Protein AF-D8LJ49-F1 (afdb_monomer)

Radius of gyration: 33.44 Å; Cα contacts (8 Å, |Δi|>4): 789; chains: 1; bounding box: 89×93×119 Å

Organism: Ectocarpus siliculosus (NCBI:txid2880)

Sequence (633 aa):
MPAPTDANGKNTLLPPISAVPTSTLLQPGQDHEGFSPSPSYGAFVPVTDEFLPLGGGDENAWGQVGRVYASEMSEEEEEDVDPGRISATALIYLCALCSSLTSVLLGYDVGVMSAAILDIEEDMGLSPLQAEILVGSLNVIAAFGGLIAGKASDALGRKTAIAIACGIFITGAGGMTLSMTYAQLLTGRLLTGLGVGCGFVVAPVYITEITPPHIRGKLVALTDIMINIGILLGYITGFACQELIPPVWLKWRIMLGLGILPPAVIVISLTFLPESPRWLISRGRIREGYQVLGRVIDDPIEAKETLQAIVKSVQSHGNAANGGDNNEEPGWMEVLWPSDKVVGAALFVGLGLGFWQQASGSEAAVYYSPHVLEAAGMTSRGLLLAGTCMVGVFKLLGEVLAAVLIERVGRRPLFLLSSITSTLTLLLIAQSFFLEWSAIPTLVVLCAFMFCFSIGLGPLTFVVAAEVFPMQVRGKAVSLVVFVNRLLSGLIATSFLSISQALTPGGAFLMFALISLASVFFYYFCVPETQGKTLEQIADDLAAEFHLKKDPHSWDTSVSHGSDLMNLRVYPTNHRLVSSLSSGKLVAVVSSSDLQLMREERGAREAGIAAGVVGGTSGIITRSRSSSASFIY

InterPro domains:
  IPR003663 Sugar/inositol transporter [PR00171] (103-113)
  IPR003663 Sugar/inositol transporter [PR00171] (186-205)
  IPR003663 Sugar/inositol transporter [PR00171] (357-367)
  IPR003663 Sugar/inositol transporter [PR00171] (443-464)
  IPR003663 Sugar/inositol transporter [PR00171] (466-478)
  IPR003663 Sugar/inositol transporter [TIGR00879] (85-538)
  IPR005828 Major facilitator, sugar transporter-like [PF00083] (95-540)
  IPR005829 Sugar transporter, conserved site [PS00216] (149-165)
  IPR005829 Sugar transporter, conserved site [PS00216] (402-419)
  IPR005829 Sugar transporter, conserved site [PS00217] (191-216)
  IPR020846 Major facilitator superfamily domain [PS50850] (95-531)
  IPR036259 MFS transporter superfamily [G3DSA:1.20.1250.20] (86-540)
  IPR036259 MFS transporter superfamily [SSF103473] (78-540)
  IPR050814 Myo-inositol Transporter [PTHR48020] (76-542)

pLDDT: mean 73.88, std 26.56, range [21.72, 98.12]

Structure (mmCIF, N/CA/C/O backbone):
data_AF-D8LJ49-F1
#
_entry.id   AF-D8LJ49-F1
#
loop_
_atom_site.group_PDB
_atom_site.id
_atom_site.type_symbol
_atom_site.label_atom_id
_atom_site.label_alt_id
_atom_site.label_comp_id
_atom_site.label_asym_id
_atom_site.label_entity_id
_atom_site.label_seq_id
_atom_site.pdbx_PDB_ins_code
_atom_site.Cartn_x
_atom_site.Cartn_y
_atom_site.Cartn_z
_atom_site.occupancy
_atom_site.B_iso_or_equiv
_atom_site.auth_seq_id
_atom_site.auth_comp_id
_atom_site.auth_asym_id
_atom_site.auth_atom_id
_atom_site.pdbx_PDB_model_num
ATOM 1 N N . MET A 1 1 ? -9.846 -36.228 -43.751 1.00 28.88 1 MET A N 1
ATOM 2 C CA . MET A 1 1 ? -9.582 -37.633 -44.150 1.00 28.88 1 MET A CA 1
ATOM 3 C C . MET A 1 1 ? -8.718 -38.279 -43.069 1.00 28.88 1 MET A C 1
ATOM 5 O O . MET A 1 1 ? -7.999 -37.534 -42.420 1.00 28.88 1 MET A O 1
ATOM 9 N N . PRO A 1 2 ? -8.919 -39.569 -42.756 1.00 36.97 2 PRO A N 1
ATOM 10 C CA . PRO A 1 2 ? -9.436 -39.999 -41.453 1.00 36.97 2 PRO A CA 1
ATOM 11 C C . PRO A 1 2 ? -8.370 -40.255 -40.380 1.00 36.97 2 PRO A C 1
ATOM 13 O O . PRO A 1 2 ? -7.232 -40.603 -40.682 1.00 36.97 2 PRO A O 1
ATOM 16 N N . ALA A 1 3 ? -8.800 -40.119 -39.121 1.00 32.75 3 ALA A N 1
ATOM 17 C CA . ALA A 1 3 ? -8.087 -40.590 -37.940 1.00 32.75 3 ALA A CA 1
ATOM 18 C C . ALA A 1 3 ? -8.069 -42.137 -37.889 1.00 32.75 3 ALA A C 1
ATOM 20 O O . ALA A 1 3 ? -9.070 -42.761 -38.263 1.00 32.75 3 ALA A O 1
ATOM 21 N N . PRO A 1 4 ? -6.962 -42.759 -37.445 1.00 38.06 4 PRO A N 1
ATOM 22 C CA . PRO A 1 4 ? -6.824 -44.209 -37.354 1.00 38.06 4 PRO A CA 1
ATOM 23 C C . PRO A 1 4 ? -7.581 -44.782 -36.147 1.00 38.06 4 PRO A C 1
ATOM 25 O O . PRO A 1 4 ? -7.679 -44.158 -35.093 1.00 38.06 4 PRO A O 1
ATOM 28 N N . THR A 1 5 ? -8.121 -45.985 -36.332 1.00 38.50 5 THR A N 1
ATOM 29 C CA . THR A 1 5 ? -8.849 -46.786 -35.339 1.00 38.50 5 THR A CA 1
ATOM 30 C C . THR A 1 5 ? -7.927 -47.831 -34.714 1.00 38.50 5 THR A C 1
ATOM 32 O O . THR A 1 5 ? -7.085 -48.411 -35.397 1.00 38.50 5 THR A O 1
ATOM 35 N N . ASP A 1 6 ? -8.106 -48.051 -33.412 1.00 38.22 6 ASP A N 1
ATOM 36 C CA . ASP A 1 6 ? -7.336 -48.981 -32.583 1.00 38.22 6 ASP A CA 1
ATOM 37 C C . ASP A 1 6 ? -7.894 -50.421 -32.650 1.00 38.22 6 ASP A C 1
ATOM 39 O O . ASP A 1 6 ? -9.059 -50.661 -32.985 1.00 38.22 6 ASP A O 1
ATOM 43 N N . ALA A 1 7 ? -7.034 -51.385 -32.334 1.00 41.25 7 ALA A N 1
ATOM 44 C CA . ALA A 1 7 ? -7.048 -52.788 -32.744 1.00 41.25 7 ALA A CA 1
ATOM 45 C C . ALA A 1 7 ? -8.137 -53.699 -32.130 1.00 41.25 7 ALA A C 1
ATOM 47 O O . ALA A 1 7 ? -8.002 -54.918 -32.196 1.00 41.25 7 ALA A O 1
ATOM 48 N N . ASN A 1 8 ? -9.230 -53.163 -31.576 1.00 46.75 8 ASN A N 1
ATOM 49 C CA . ASN A 1 8 ? -10.261 -53.970 -30.895 1.00 46.75 8 ASN A CA 1
ATOM 50 C C . ASN A 1 8 ? -11.689 -53.882 -31.472 1.00 46.75 8 ASN A C 1
ATOM 52 O O . ASN A 1 8 ? -12.631 -54.386 -30.864 1.00 46.75 8 ASN A O 1
ATOM 56 N N . GLY A 1 9 ? -11.860 -53.328 -32.676 1.00 40.88 9 GLY A N 1
ATOM 57 C CA . GLY A 1 9 ? -12.911 -53.763 -33.609 1.00 40.88 9 GLY A CA 1
ATOM 58 C C . GLY A 1 9 ? -14.361 -53.860 -33.100 1.00 40.88 9 GLY A C 1
ATOM 59 O O . GLY A 1 9 ? -15.006 -54.882 -33.336 1.00 40.88 9 GLY A O 1
ATOM 60 N N . LYS A 1 10 ? -14.925 -52.807 -32.487 1.00 36.50 10 LYS A N 1
ATOM 61 C CA . LYS A 1 10 ? -16.392 -52.651 -32.359 1.00 36.50 10 LYS A CA 1
ATOM 62 C C . LYS A 1 10 ? -16.842 -51.211 -32.634 1.00 36.50 10 LYS A C 1
ATOM 64 O O . LYS A 1 10 ? -16.319 -50.269 -32.052 1.00 36.50 10 LYS A O 1
ATOM 69 N N . ASN A 1 11 ? -17.813 -51.079 -33.540 1.00 28.09 11 ASN A N 1
ATOM 70 C CA . ASN A 1 11 ? -18.392 -49.835 -34.061 1.00 28.09 11 ASN A CA 1
ATOM 71 C C . ASN A 1 11 ? -19.811 -49.579 -33.518 1.00 28.09 11 ASN A C 1
ATOM 73 O O . ASN A 1 11 ? -20.466 -50.508 -33.053 1.00 28.09 11 ASN A O 1
ATOM 77 N N . THR A 1 12 ? -20.289 -48.351 -33.788 1.00 29.20 12 THR A N 1
ATOM 78 C CA . THR A 1 12 ? -21.677 -47.813 -33.813 1.00 29.20 12 THR A CA 1
ATOM 79 C C . THR A 1 12 ? -22.199 -47.233 -32.491 1.00 29.20 12 THR A C 1
ATOM 81 O O . THR A 1 12 ? -22.124 -47.911 -31.479 1.00 29.20 12 THR A O 1
ATOM 84 N N . LEU A 1 13 ? -22.710 -45.999 -32.333 1.00 26.70 13 LEU A N 1
ATOM 85 C CA . LEU A 1 13 ? -23.204 -44.836 -33.121 1.00 26.70 13 LEU A CA 1
ATOM 86 C C . LEU A 1 13 ? -24.578 -44.440 -32.517 1.00 26.70 13 LEU A C 1
ATOM 88 O O . LEU A 1 13 ? -25.505 -45.243 -32.512 1.00 26.70 13 LEU A O 1
ATOM 92 N N . LEU A 1 14 ? -24.665 -43.198 -32.015 1.00 33.38 14 LEU A N 1
ATOM 93 C CA . LEU A 1 14 ? -25.868 -42.385 -31.688 1.00 33.38 14 LEU A CA 1
ATOM 94 C C . LEU A 1 14 ? -26.884 -42.358 -32.862 1.00 33.38 14 LEU A C 1
ATOM 96 O O . LEU A 1 14 ? -26.412 -42.621 -33.974 1.00 33.38 14 LEU A O 1
ATOM 100 N N . PRO A 1 15 ? -28.197 -41.977 -32.741 1.00 32.97 15 PRO A N 1
ATOM 101 C CA . PRO A 1 15 ? -28.759 -40.714 -32.156 1.00 32.97 15 PRO A CA 1
ATOM 102 C C . PRO A 1 15 ? -30.276 -40.854 -31.723 1.00 32.97 15 PRO A C 1
ATOM 104 O O . PRO A 1 15 ? -30.612 -41.975 -31.342 1.00 32.97 15 PRO A O 1
ATOM 107 N N . PRO A 1 16 ? -31.256 -39.890 -31.822 1.00 31.98 16 PRO A N 1
ATOM 108 C CA . PRO A 1 16 ? -31.301 -38.408 -31.957 1.00 31.98 16 PRO A CA 1
ATOM 109 C C . PRO A 1 16 ? -32.325 -37.654 -31.026 1.00 31.98 16 PRO A C 1
ATOM 111 O O . PRO A 1 16 ? -33.017 -38.237 -30.199 1.00 31.98 16 PRO A O 1
ATOM 114 N N . ILE A 1 17 ? -32.427 -36.326 -31.223 1.00 28.52 17 ILE A N 1
ATOM 115 C CA . ILE A 1 17 ? -33.339 -35.306 -30.636 1.00 28.52 17 ILE A CA 1
ATOM 116 C C . ILE A 1 17 ? -34.705 -35.233 -31.375 1.00 28.52 17 ILE A C 1
ATOM 118 O O . ILE A 1 17 ? -34.698 -35.323 -32.601 1.00 28.52 17 ILE A O 1
ATOM 122 N N . SER A 1 18 ? -35.842 -34.964 -30.690 1.00 23.42 18 SER A N 1
ATOM 123 C CA . SER A 1 18 ? -36.858 -33.913 -31.032 1.00 23.42 18 SER A CA 1
ATOM 124 C C . SER A 1 18 ? -38.239 -34.025 -30.326 1.00 23.42 18 SER A C 1
ATOM 126 O O . SER A 1 18 ? -38.744 -35.116 -30.097 1.00 23.42 18 SER A O 1
ATOM 128 N N . ALA A 1 19 ? -38.850 -32.841 -30.120 1.00 24.53 19 ALA A N 1
ATOM 129 C CA . ALA A 1 19 ? -40.289 -32.489 -30.124 1.00 24.53 19 ALA A CA 1
ATOM 130 C C . ALA A 1 19 ? -41.136 -32.432 -28.817 1.00 24.53 19 ALA A C 1
ATOM 132 O O . ALA A 1 19 ? -41.277 -33.386 -28.063 1.00 24.53 19 ALA A O 1
ATOM 133 N N . VAL A 1 20 ? -41.761 -31.255 -28.648 1.00 26.98 20 VAL A N 1
ATOM 134 C CA . VAL A 1 20 ? -42.819 -30.803 -27.707 1.00 26.98 20 VAL A CA 1
ATOM 135 C C . VAL A 1 20 ? -44.210 -31.137 -28.301 1.00 26.98 20 VAL A C 1
ATOM 137 O O . VAL A 1 20 ? -44.313 -31.115 -29.531 1.00 26.98 20 VAL A O 1
ATOM 140 N N . PRO A 1 21 ? -45.273 -31.448 -27.512 1.00 26.66 21 PRO A N 1
ATOM 141 C CA . PRO A 1 21 ? -46.372 -30.478 -27.297 1.00 26.66 21 PRO A CA 1
ATOM 142 C C . PRO A 1 21 ? -47.132 -30.546 -25.939 1.00 26.66 21 PRO A C 1
ATOM 144 O O . PRO A 1 21 ? -47.463 -31.604 -25.421 1.00 26.66 21 PRO A O 1
ATOM 147 N N . THR A 1 22 ? -47.416 -29.352 -25.408 1.00 22.20 22 THR A N 1
ATOM 148 C CA . THR A 1 22 ? -48.716 -28.765 -24.994 1.00 22.20 22 THR A CA 1
ATOM 149 C C . THR A 1 22 ? -49.821 -29.572 -24.262 1.00 22.20 22 THR A C 1
ATOM 151 O O . THR A 1 22 ? -50.429 -30.477 -24.819 1.00 22.20 22 THR A O 1
ATOM 154 N N . SER A 1 23 ? -50.227 -29.003 -23.107 1.00 23.05 23 SER A N 1
ATOM 155 C CA . SER A 1 23 ? -51.572 -28.923 -22.469 1.00 23.05 23 SER A CA 1
ATOM 156 C C . SER A 1 23 ? -52.279 -30.179 -21.932 1.00 23.05 23 SER A C 1
ATOM 158 O O . SER A 1 23 ? -52.464 -31.134 -22.672 1.00 23.05 23 SER A O 1
ATOM 160 N N . THR A 1 24 ? -52.774 -30.103 -20.678 1.00 25.61 24 THR A N 1
ATOM 161 C CA . THR A 1 24 ? -54.173 -30.331 -20.181 1.00 25.61 24 THR A CA 1
ATOM 162 C C . THR A 1 24 ? -54.124 -30.448 -18.636 1.00 25.61 24 THR A C 1
ATOM 164 O O . THR A 1 24 ? -53.498 -31.357 -18.112 1.00 25.61 24 THR A O 1
ATOM 167 N N . LEU A 1 25 ? -54.446 -29.394 -17.874 1.00 23.28 25 LEU A N 1
ATOM 168 C CA . LEU A 1 25 ? -55.696 -29.174 -17.111 1.00 23.28 25 LEU A CA 1
ATOM 169 C C . LEU A 1 25 ? -56.168 -30.311 -16.162 1.00 23.28 25 LEU A C 1
ATOM 171 O O . LEU A 1 25 ? -56.704 -31.313 -16.610 1.00 23.28 25 LEU A O 1
ATOM 175 N N . LEU A 1 26 ? -56.113 -29.981 -14.858 1.00 23.20 26 LEU A N 1
ATOM 176 C CA . LEU A 1 26 ? -57.104 -30.199 -13.779 1.00 23.20 26 LEU A CA 1
ATOM 177 C C . LEU A 1 26 ? -57.310 -31.587 -13.109 1.00 23.20 26 LEU A C 1
ATOM 179 O O . LEU A 1 26 ? -57.903 -32.490 -13.684 1.00 23.20 26 LEU A O 1
ATOM 183 N N . GLN A 1 27 ? -57.077 -31.560 -11.777 1.00 23.14 27 GLN A N 1
ATOM 184 C CA . GLN A 1 27 ? -57.949 -32.053 -10.675 1.00 23.14 27 GLN A CA 1
ATOM 185 C C . GLN A 1 27 ? -57.818 -33.527 -10.172 1.00 23.14 27 GLN A C 1
ATOM 187 O O . GLN A 1 27 ? -57.125 -34.314 -10.803 1.00 23.14 27 GLN A O 1
ATOM 192 N N . PRO A 1 28 ? -58.327 -33.885 -8.959 1.00 29.36 28 PRO A N 1
ATOM 193 C CA . PRO A 1 28 ? -57.564 -33.847 -7.698 1.00 29.36 28 PRO A CA 1
ATOM 194 C C . PRO A 1 28 ? -57.635 -35.163 -6.872 1.00 29.36 28 PRO A C 1
ATOM 196 O O . PRO A 1 28 ? -58.539 -35.969 -7.040 1.00 29.36 28 PRO A O 1
ATOM 199 N N . GLY A 1 29 ? -56.744 -35.312 -5.886 1.00 24.67 29 GLY A N 1
ATOM 200 C CA . GLY A 1 29 ? -56.953 -36.158 -4.699 1.00 24.67 29 GLY A CA 1
ATOM 201 C C . GLY A 1 29 ? -56.742 -37.670 -4.857 1.00 24.67 29 GLY A C 1
ATOM 202 O O . GLY A 1 29 ? -57.479 -38.345 -5.562 1.00 24.67 29 GLY A O 1
ATOM 203 N N . GLN A 1 30 ? -55.790 -38.220 -4.104 1.00 25.39 30 GLN A N 1
ATOM 204 C CA . GLN A 1 30 ? -56.082 -39.107 -2.972 1.00 25.39 30 GLN A CA 1
ATOM 205 C C . GLN A 1 30 ? -54.784 -39.522 -2.273 1.00 25.39 30 GLN A C 1
ATOM 207 O O . GLN A 1 30 ? -53.766 -39.795 -2.908 1.00 25.39 30 GLN A O 1
ATOM 212 N N . ASP A 1 31 ? -54.862 -39.510 -0.949 1.00 26.61 31 ASP A N 1
ATOM 213 C CA . ASP A 1 31 ? -53.821 -39.843 0.010 1.00 26.61 31 ASP A CA 1
ATOM 214 C C . ASP A 1 31 ? -53.337 -41.290 -0.138 1.00 26.61 31 ASP A C 1
ATOM 216 O O . ASP A 1 31 ? -54.152 -42.199 -0.267 1.00 26.61 31 ASP A O 1
ATOM 220 N N . HIS A 1 32 ? -52.028 -41.514 -0.012 1.00 27.09 32 HIS A N 1
ATOM 221 C CA . HIS A 1 32 ? -51.504 -42.724 0.617 1.00 27.09 32 HIS A CA 1
ATOM 222 C C . HIS A 1 32 ? -50.166 -42.445 1.306 1.00 27.09 32 HIS A C 1
ATOM 224 O O . HIS A 1 32 ? -49.292 -41.744 0.799 1.00 27.09 32 HIS A O 1
ATOM 230 N N . GLU A 1 33 ? -50.088 -42.991 2.512 1.00 26.05 33 GLU A N 1
ATOM 231 C CA . GLU A 1 33 ? -49.069 -42.847 3.537 1.00 26.05 33 GLU A CA 1
ATOM 232 C C . GLU A 1 33 ? -47.670 -43.327 3.122 1.00 26.05 33 GLU A C 1
ATOM 234 O O . GLU A 1 33 ? -47.509 -44.310 2.402 1.00 26.05 33 GLU A O 1
ATOM 239 N N . GLY A 1 34 ? -46.664 -42.699 3.741 1.00 26.31 34 GLY A N 1
ATOM 240 C CA . GLY A 1 34 ? -45.504 -43.417 4.265 1.00 26.31 34 GLY A CA 1
ATOM 241 C C . GLY A 1 34 ? -44.294 -43.541 3.349 1.00 26.31 34 GLY A C 1
ATOM 242 O O . GLY A 1 34 ? -44.038 -44.616 2.830 1.00 26.31 34 GLY A O 1
ATOM 243 N N . PHE A 1 35 ? -43.466 -42.495 3.280 1.00 22.56 35 PHE A N 1
ATOM 244 C CA . PHE A 1 35 ? -42.012 -42.645 3.140 1.00 22.56 35 PHE A CA 1
ATOM 245 C C . PHE A 1 35 ? -41.310 -41.421 3.742 1.00 22.56 35 PHE A C 1
ATOM 247 O O . PHE A 1 35 ? -41.508 -40.291 3.304 1.00 22.56 35 PHE A O 1
ATOM 254 N N . SER A 1 36 ? -40.502 -41.652 4.773 1.00 25.30 36 SER A N 1
ATOM 255 C CA . SER A 1 36 ? -39.577 -40.675 5.343 1.00 25.30 36 SER A CA 1
ATOM 256 C C . SER A 1 36 ? -38.400 -40.421 4.389 1.00 25.30 36 SER A C 1
ATOM 258 O O . SER A 1 36 ? -37.832 -41.385 3.868 1.00 25.30 36 SER A O 1
ATOM 260 N N . PRO A 1 37 ? -37.957 -39.162 4.208 1.00 26.20 37 PRO A N 1
ATOM 261 C CA . PRO A 1 37 ? -36.623 -38.884 3.707 1.00 26.20 37 PRO A CA 1
ATOM 262 C C . PRO A 1 37 ? -35.724 -38.260 4.786 1.00 26.20 37 PRO A C 1
ATOM 264 O O . PRO A 1 37 ? -36.125 -37.416 5.582 1.00 26.20 37 PRO A O 1
ATOM 267 N N . SER A 1 38 ? -34.476 -38.720 4.761 1.00 23.62 38 SER A N 1
ATOM 268 C CA . SER A 1 38 ? -33.265 -38.169 5.379 1.00 23.62 38 SER A CA 1
ATOM 269 C C . SER A 1 38 ? -33.122 -36.640 5.253 1.00 23.62 38 SER A C 1
ATOM 271 O O . SER A 1 38 ? -33.603 -36.075 4.268 1.00 23.62 38 SER A O 1
ATOM 273 N N . PRO A 1 39 ? -32.394 -35.968 6.169 1.00 25.84 39 PRO A N 1
ATOM 274 C CA . PRO A 1 39 ? -32.363 -34.513 6.237 1.00 25.84 39 PRO A CA 1
ATOM 275 C C . PRO A 1 39 ? -31.541 -33.918 5.088 1.00 25.84 39 PRO A C 1
ATOM 277 O O . PRO A 1 39 ? -30.323 -34.077 5.009 1.00 25.84 39 PRO A O 1
ATOM 280 N N . SER A 1 40 ? -32.220 -33.205 4.194 1.00 23.56 40 SER A N 1
ATOM 281 C CA . SER A 1 40 ? -31.614 -32.256 3.266 1.00 23.56 40 SER A CA 1
ATOM 282 C C . SER A 1 40 ? -31.506 -30.885 3.934 1.00 23.56 40 SER A C 1
ATOM 284 O O . SER A 1 40 ? -32.491 -30.364 4.455 1.00 23.56 40 SER A O 1
ATOM 286 N N . TYR A 1 41 ? -30.305 -30.316 3.881 1.00 26.89 41 TYR A N 1
ATOM 287 C CA . TYR A 1 41 ? -29.942 -28.971 4.317 1.00 26.89 41 TYR A CA 1
ATOM 288 C C . TYR A 1 41 ? -30.984 -27.890 3.963 1.00 26.89 41 TYR A C 1
ATOM 290 O O . TYR A 1 41 ? -31.279 -27.659 2.794 1.00 26.89 41 TYR A O 1
ATOM 298 N N . GLY A 1 42 ? -31.449 -27.187 5.002 1.00 26.97 42 GLY A N 1
ATOM 299 C CA . GLY A 1 42 ? -31.748 -25.750 5.003 1.00 26.97 42 GLY A CA 1
ATOM 300 C C . GLY A 1 42 ? -32.807 -25.237 4.028 1.00 26.97 42 GLY A C 1
ATOM 301 O O . GLY A 1 42 ? -32.480 -24.512 3.091 1.00 26.97 42 GLY A O 1
ATOM 302 N N . ALA A 1 43 ? -34.083 -25.516 4.299 1.00 23.77 43 ALA A N 1
ATOM 303 C CA . ALA A 1 43 ? -35.183 -24.739 3.735 1.00 23.77 43 ALA A CA 1
ATOM 304 C C . ALA A 1 43 ? -35.312 -23.391 4.471 1.00 23.77 43 ALA A C 1
ATOM 306 O O . ALA A 1 43 ? -35.431 -23.348 5.695 1.00 23.77 43 ALA A O 1
ATOM 307 N N . PHE A 1 44 ? -35.298 -22.296 3.708 1.00 26.66 44 PHE A N 1
ATOM 308 C CA . PHE A 1 44 ? -35.711 -20.964 4.149 1.00 26.66 44 PHE A CA 1
ATOM 309 C C . PHE A 1 44 ? -37.138 -21.021 4.712 1.00 26.66 44 PHE A C 1
ATOM 311 O O . PHE A 1 44 ? -38.075 -21.344 3.982 1.00 26.66 44 PHE A O 1
ATOM 318 N N . VAL A 1 45 ? -37.312 -20.654 5.981 1.00 24.08 45 VAL A N 1
ATOM 319 C CA . VAL A 1 45 ? -38.625 -20.320 6.544 1.00 24.08 45 VAL A CA 1
ATOM 320 C C . VAL A 1 45 ? -38.780 -18.798 6.460 1.00 24.08 45 VAL A C 1
ATOM 322 O O . VAL A 1 45 ? -37.980 -18.089 7.071 1.00 24.08 45 VAL A O 1
ATOM 325 N N . PRO A 1 46 ? -39.762 -18.254 5.720 1.00 24.67 46 PRO A N 1
ATOM 326 C CA . PRO A 1 46 ? -40.093 -16.845 5.820 1.00 24.67 46 PRO A CA 1
ATOM 327 C C . PRO A 1 46 ? -41.005 -16.673 7.037 1.00 24.67 46 PRO A C 1
ATOM 329 O O . PRO A 1 46 ? -42.170 -17.064 7.001 1.00 24.67 46 PRO A O 1
ATOM 332 N N . VAL A 1 47 ? -40.480 -16.115 8.127 1.00 27.48 47 VAL A N 1
ATOM 333 C CA . VAL A 1 47 ? -41.316 -15.622 9.228 1.00 27.48 47 VAL A CA 1
ATOM 334 C C . VAL A 1 47 ? -41.517 -14.131 8.998 1.00 27.48 47 VAL A C 1
ATOM 336 O O . VAL A 1 47 ? -40.564 -13.384 8.803 1.00 27.48 47 VAL A O 1
ATOM 339 N N . THR A 1 48 ? -42.779 -13.730 8.922 1.00 23.33 48 THR A N 1
ATOM 340 C CA . THR A 1 48 ? -43.233 -12.361 8.689 1.00 23.33 48 THR A CA 1
ATOM 341 C C . THR A 1 48 ? -42.787 -11.439 9.822 1.00 23.33 48 THR A C 1
ATOM 343 O O . THR A 1 48 ? -43.204 -11.636 10.961 1.00 23.33 48 THR A O 1
ATOM 346 N N . ASP A 1 49 ? -41.989 -10.421 9.494 1.00 26.00 49 ASP A N 1
ATOM 347 C CA . ASP A 1 49 ? -41.702 -9.286 10.374 1.00 26.00 49 ASP A CA 1
ATOM 348 C C . ASP A 1 49 ? -42.991 -8.483 10.600 1.00 26.00 49 ASP A C 1
ATOM 350 O O . ASP A 1 49 ? -43.441 -7.721 9.737 1.00 26.00 49 ASP A O 1
ATOM 354 N N . GLU A 1 50 ? -43.607 -8.653 11.767 1.00 24.59 50 GLU A N 1
ATOM 355 C CA . GLU A 1 50 ? -44.638 -7.739 12.241 1.00 24.59 50 GLU A CA 1
ATOM 356 C C . GLU A 1 50 ? -43.952 -6.427 12.661 1.00 24.59 50 GLU A C 1
ATOM 358 O O . GLU A 1 50 ? -43.285 -6.334 13.691 1.00 24.59 50 GLU A O 1
ATOM 363 N N . PHE A 1 51 ? -44.072 -5.406 11.808 1.00 29.53 51 PHE A N 1
ATOM 364 C CA . PHE A 1 51 ? -43.629 -4.040 12.084 1.00 29.53 51 PHE A CA 1
ATOM 365 C C . PHE A 1 51 ? -44.344 -3.497 13.332 1.00 29.53 51 PHE A C 1
ATOM 367 O O . PHE A 1 51 ? -45.481 -3.028 13.256 1.00 29.53 51 PHE A O 1
ATOM 374 N N . LEU A 1 52 ? -43.666 -3.498 14.481 1.00 28.38 52 LEU A N 1
ATOM 375 C CA . LEU A 1 52 ? -44.070 -2.678 15.621 1.00 28.38 52 LEU A CA 1
ATOM 376 C C . LEU A 1 52 ? -43.832 -1.193 15.281 1.00 28.38 52 LEU A C 1
ATOM 378 O O . LEU A 1 52 ? -42.749 -0.837 14.804 1.00 28.38 52 LEU A O 1
ATOM 382 N N . PRO A 1 53 ? -44.816 -0.302 15.503 1.00 28.75 53 PRO A N 1
ATOM 383 C CA . PRO A 1 53 ? -44.682 1.104 15.156 1.00 28.75 53 PRO A CA 1
ATOM 384 C C . PRO A 1 53 ? -43.702 1.778 16.121 1.00 28.75 53 PRO A C 1
ATOM 386 O O . PRO A 1 53 ? -44.007 2.006 17.290 1.00 28.75 53 PRO A O 1
ATOM 389 N N . LEU A 1 54 ? -42.514 2.116 15.618 1.00 35.88 54 LEU A N 1
ATOM 390 C CA . LEU A 1 54 ? -41.529 2.941 16.314 1.00 35.88 54 LEU A CA 1
ATOM 391 C C . LEU A 1 54 ? -42.011 4.398 16.334 1.00 35.88 54 LEU A C 1
ATOM 393 O O . LEU A 1 54 ? -41.673 5.201 15.466 1.00 35.88 54 LEU A O 1
ATOM 397 N N . GLY A 1 55 ? -42.831 4.728 17.328 1.00 28.28 55 GLY A N 1
ATOM 398 C CA . GLY A 1 55 ? -43.173 6.097 17.690 1.00 28.28 55 GLY A CA 1
ATOM 399 C C . GLY A 1 55 ? -42.844 6.342 19.158 1.00 28.28 55 GLY A C 1
ATOM 400 O O . GLY A 1 55 ? -43.439 5.714 20.025 1.00 28.28 55 GLY A O 1
ATOM 401 N N . GLY A 1 56 ? -41.931 7.277 19.425 1.00 30.84 56 GLY A N 1
ATOM 402 C CA . GLY A 1 56 ? -41.647 7.783 20.773 1.00 30.84 56 GLY A CA 1
ATOM 403 C C . GLY A 1 56 ? -40.221 7.510 21.246 1.00 30.84 56 GLY A C 1
ATOM 404 O O . GLY A 1 56 ? -39.786 6.365 21.323 1.00 30.84 56 GLY A O 1
ATOM 405 N N . GLY A 1 57 ? -39.496 8.586 21.556 1.00 36.47 57 GLY A N 1
ATOM 406 C CA . GLY A 1 57 ? -38.114 8.583 22.037 1.00 36.47 57 GLY A CA 1
ATOM 407 C C . GLY A 1 57 ? -37.955 8.118 23.484 1.00 36.47 57 GLY A C 1
ATOM 408 O O . GLY A 1 57 ? -37.458 8.877 24.308 1.00 36.47 57 GLY A O 1
ATOM 409 N N . ASP A 1 58 ? -38.349 6.883 23.789 1.00 36.50 58 ASP A N 1
ATOM 410 C CA . ASP A 1 58 ? -38.039 6.257 25.075 1.00 36.50 58 ASP A CA 1
ATOM 411 C C . ASP A 1 58 ? -36.717 5.480 24.985 1.00 36.50 58 ASP A C 1
ATOM 413 O O . ASP A 1 58 ? -36.631 4.416 24.366 1.00 36.50 58 ASP A O 1
ATOM 417 N N . GLU A 1 59 ? -35.685 5.987 25.669 1.00 40.16 59 GLU A N 1
ATOM 418 C CA . GLU A 1 59 ? -34.360 5.356 25.836 1.00 40.16 59 GLU A CA 1
ATOM 419 C C . GLU A 1 59 ? -34.435 3.907 26.360 1.00 40.16 59 GLU A C 1
ATOM 421 O O . GLU A 1 59 ? -33.520 3.106 26.161 1.00 40.16 59 GLU A O 1
ATOM 426 N N . ASN A 1 60 ? -35.553 3.529 26.984 1.00 46.31 60 ASN A N 1
ATOM 427 C CA . ASN A 1 60 ? -35.780 2.192 27.517 1.00 46.31 60 ASN A CA 1
ATOM 428 C C . ASN A 1 60 ? -36.279 1.171 26.487 1.00 46.31 60 ASN A C 1
ATOM 430 O O . ASN A 1 60 ? -36.092 -0.020 26.725 1.00 46.31 60 ASN A O 1
ATOM 434 N N . ALA A 1 61 ? -36.857 1.577 25.350 1.00 44.78 61 ALA A N 1
ATOM 435 C CA . ALA A 1 61 ? -37.505 0.644 24.422 1.00 44.78 61 ALA A CA 1
ATOM 436 C C . ALA A 1 61 ? -36.493 -0.288 23.738 1.00 44.78 61 ALA A C 1
ATOM 438 O O . ALA A 1 61 ? -36.631 -1.504 23.783 1.00 44.78 61 ALA A O 1
ATOM 439 N N . TRP A 1 62 ? -35.402 0.253 23.193 1.00 41.94 62 TRP A N 1
ATOM 440 C CA . TRP A 1 62 ? -34.358 -0.550 22.545 1.00 41.94 62 TRP A CA 1
ATOM 441 C C . TRP A 1 62 ? -33.501 -1.344 23.543 1.00 41.94 62 TRP A C 1
ATOM 443 O O . TRP A 1 62 ? -33.047 -2.445 23.235 1.00 41.94 62 TRP A O 1
ATOM 453 N N . GLY A 1 63 ? -33.283 -0.802 24.747 1.00 49.06 63 GLY A N 1
ATOM 454 C CA . GLY A 1 63 ? -32.594 -1.499 25.839 1.00 49.06 63 GLY A CA 1
ATOM 455 C C . GLY A 1 63 ? -33.443 -2.598 26.489 1.00 49.06 63 GLY A C 1
ATOM 456 O O . GLY A 1 63 ? -32.889 -3.544 27.052 1.00 49.06 63 GLY A O 1
ATOM 457 N N . GLN A 1 64 ? -34.773 -2.491 26.414 1.00 48.03 64 GLN A N 1
ATOM 458 C CA . GLN A 1 64 ? -35.704 -3.571 26.729 1.00 48.03 64 GLN A CA 1
ATOM 459 C C . GLN A 1 64 ? -35.746 -4.586 25.593 1.00 48.03 64 GLN A C 1
ATOM 461 O O . GLN A 1 64 ? -35.537 -5.748 25.881 1.00 48.03 64 GLN A O 1
ATOM 466 N N . VAL A 1 65 ? -35.871 -4.181 24.324 1.00 53.75 65 VAL A N 1
ATOM 467 C CA . VAL A 1 65 ? -35.811 -5.089 23.159 1.00 53.75 65 VAL A CA 1
ATOM 468 C C . VAL A 1 65 ? -34.523 -5.917 23.179 1.00 53.75 65 VAL A C 1
ATOM 470 O O . VAL A 1 65 ? -34.586 -7.137 23.161 1.00 53.75 65 VAL A O 1
ATOM 473 N N . GLY A 1 66 ? -33.347 -5.302 23.336 1.00 52.31 66 GLY A N 1
ATOM 474 C CA . GLY A 1 66 ? -32.085 -6.048 23.421 1.00 52.31 66 GLY A CA 1
ATOM 475 C C . GLY A 1 66 ? -32.002 -7.001 24.623 1.00 52.31 66 GLY A C 1
ATOM 476 O O . GLY A 1 66 ? -31.385 -8.057 24.516 1.00 52.31 66 GLY A O 1
ATOM 477 N N . ARG A 1 67 ? -32.632 -6.665 25.759 1.00 53.50 67 ARG A N 1
ATOM 478 C CA . ARG A 1 67 ? -32.689 -7.542 26.942 1.00 53.50 67 ARG A CA 1
ATOM 479 C C . ARG A 1 67 ? -33.710 -8.668 26.800 1.00 53.50 67 ARG A C 1
ATOM 481 O O . ARG A 1 67 ? -33.383 -9.774 27.201 1.00 53.50 67 ARG A O 1
ATOM 488 N N . VAL A 1 68 ? -34.876 -8.373 26.228 1.00 54.72 68 VAL A N 1
ATOM 489 C CA . VAL A 1 68 ? -35.996 -9.290 25.981 1.00 54.72 68 VAL A CA 1
ATOM 490 C C . VAL A 1 68 ? -35.599 -10.311 24.921 1.00 54.72 68 VAL A C 1
ATOM 492 O O . VAL A 1 68 ? -35.651 -11.499 25.194 1.00 54.72 68 VAL A O 1
ATOM 495 N N . TYR A 1 69 ? -35.037 -9.881 23.788 1.00 52.72 69 TYR A N 1
ATOM 496 C CA . TYR A 1 69 ? -34.529 -10.808 22.769 1.00 52.72 69 TYR A CA 1
ATOM 497 C C . TYR A 1 69 ? -33.369 -11.669 23.294 1.00 52.72 69 TYR A C 1
ATOM 499 O O . TYR A 1 69 ? -33.304 -12.859 23.002 1.00 52.72 69 TYR A O 1
ATOM 507 N N . ALA A 1 70 ? -32.463 -11.102 24.101 1.00 50.44 70 ALA A N 1
ATOM 508 C CA . ALA A 1 70 ? -31.365 -11.864 24.699 1.00 50.44 70 ALA A CA 1
ATOM 509 C C . ALA A 1 70 ? -31.789 -12.745 25.890 1.00 50.44 70 ALA A C 1
ATOM 511 O O . ALA A 1 70 ? -30.966 -13.526 26.368 1.00 50.44 70 ALA A O 1
ATOM 512 N N . SER A 1 71 ? -32.999 -12.576 26.438 1.00 51.53 71 SER A N 1
ATOM 513 C CA . SER A 1 71 ? -33.587 -13.489 27.427 1.00 51.53 71 SER A CA 1
ATOM 514 C C . SER A 1 71 ? -34.449 -14.562 26.762 1.00 51.53 71 SER A C 1
ATOM 516 O O . SER A 1 71 ? -34.337 -15.722 27.132 1.00 51.53 71 SER A O 1
ATOM 518 N N . GLU A 1 72 ? -35.226 -14.202 25.739 1.00 50.53 72 GLU A N 1
ATOM 519 C CA . GLU A 1 72 ? -36.043 -15.135 24.952 1.00 50.53 72 GLU A CA 1
ATOM 520 C C . GLU A 1 72 ? -35.161 -16.129 24.178 1.00 50.53 72 GLU A C 1
ATOM 522 O O . GLU A 1 72 ? -35.426 -17.323 24.199 1.00 50.53 72 GLU A O 1
ATOM 527 N N . MET A 1 73 ? -34.036 -15.689 23.595 1.00 48.59 73 MET A N 1
ATOM 528 C CA . MET A 1 73 ? -33.101 -16.610 22.924 1.00 48.59 73 MET A CA 1
ATOM 529 C C . MET A 1 73 ? -32.325 -17.515 23.891 1.00 48.59 73 MET A C 1
ATOM 531 O O . MET A 1 73 ? -31.957 -18.620 23.506 1.00 48.59 73 MET A O 1
ATOM 535 N N . SER A 1 74 ? -32.086 -17.087 25.139 1.00 46.53 74 SER A N 1
ATOM 536 C CA . SER A 1 74 ? -31.449 -17.962 26.138 1.00 46.53 74 SER A CA 1
ATOM 537 C C . SER A 1 74 ? -32.372 -19.071 26.641 1.00 46.53 74 SER A C 1
ATOM 539 O O . SER A 1 74 ? -31.876 -20.044 27.193 1.00 46.53 74 SER A O 1
ATOM 541 N N . GLU A 1 75 ? -33.688 -18.933 26.454 1.00 47.69 75 GLU A N 1
ATOM 542 C CA . GLU A 1 75 ? -34.664 -19.977 26.786 1.00 47.69 75 GLU A CA 1
ATOM 543 C C . GLU A 1 75 ? -34.912 -20.948 25.610 1.00 47.69 75 GLU A C 1
ATOM 545 O O . GLU A 1 75 ? -35.361 -22.065 25.845 1.00 47.69 75 GLU A O 1
ATOM 550 N N . GLU A 1 76 ? -34.580 -20.571 24.363 1.00 45.88 76 GLU A N 1
ATOM 551 C CA . GLU A 1 76 ? -34.797 -21.401 23.159 1.00 45.88 76 GLU A CA 1
ATOM 552 C C . GLU A 1 76 ? -33.566 -22.211 22.678 1.00 45.88 76 GLU A C 1
ATOM 554 O O . GLU A 1 76 ? -33.750 -23.180 21.947 1.00 45.88 76 GLU A O 1
ATOM 559 N N . GLU A 1 77 ? -32.324 -21.871 23.062 1.00 46.47 77 GLU A N 1
ATOM 560 C CA . GLU A 1 77 ? -31.088 -22.498 22.520 1.00 46.47 77 GLU A CA 1
ATOM 561 C C . GLU A 1 77 ? -30.300 -23.385 23.518 1.00 46.47 77 GLU A C 1
ATOM 563 O O . GLU A 1 77 ? -29.106 -23.620 23.337 1.00 46.47 77 GLU A O 1
ATOM 568 N N . GLU A 1 78 ? -30.937 -23.933 24.561 1.00 40.88 78 GLU A N 1
ATOM 569 C CA . GLU A 1 78 ? -30.281 -24.908 25.463 1.00 40.88 78 GLU A CA 1
ATOM 570 C C . GLU A 1 78 ? -30.103 -26.320 24.845 1.00 40.88 78 GLU A C 1
ATOM 572 O O . GLU A 1 78 ? -29.558 -27.215 25.494 1.00 40.88 78 GLU A O 1
ATOM 577 N N . GLU A 1 79 ? -30.489 -26.531 23.579 1.00 41.12 79 GLU A N 1
ATOM 578 C CA . GLU A 1 79 ? -30.352 -27.811 22.869 1.00 41.12 79 GLU A CA 1
ATOM 579 C C . GLU A 1 79 ? -29.353 -27.772 21.691 1.00 41.12 79 GLU A C 1
ATOM 581 O O . GLU A 1 79 ? -29.449 -26.967 20.768 1.00 41.12 79 GLU A O 1
ATOM 586 N N . ASP A 1 80 ? -28.424 -28.734 21.745 1.00 39.88 80 ASP A N 1
ATOM 587 C CA . ASP A 1 80 ? -27.488 -29.221 20.722 1.00 39.88 80 ASP A CA 1
ATOM 588 C C . ASP A 1 80 ? -26.425 -28.259 20.150 1.00 39.88 80 ASP A C 1
ATOM 590 O O . ASP A 1 80 ? -26.588 -27.551 19.153 1.00 39.88 80 ASP A O 1
ATOM 594 N N . VAL A 1 81 ? -25.211 -28.380 20.705 1.00 47.66 81 VAL A N 1
ATOM 595 C CA . VAL A 1 81 ? -23.969 -27.998 20.020 1.00 47.66 81 VAL A CA 1
ATOM 596 C C . VAL A 1 81 ? -23.793 -28.916 18.807 1.00 47.66 81 VAL A C 1
ATOM 598 O O . VAL A 1 81 ? -23.327 -30.045 18.941 1.00 47.66 81 VAL A O 1
ATOM 601 N N . ASP A 1 82 ? -24.167 -28.425 17.623 1.00 47.94 82 ASP A N 1
ATOM 602 C CA . ASP A 1 82 ? -23.986 -29.125 16.347 1.00 47.94 82 ASP A CA 1
ATOM 603 C C . ASP A 1 82 ? -22.524 -29.617 16.195 1.00 47.94 82 ASP A C 1
ATOM 605 O O . ASP A 1 82 ? -21.600 -28.793 16.126 1.00 47.94 82 ASP A O 1
ATOM 609 N N . PRO A 1 83 ? -22.272 -30.941 16.133 1.00 43.62 83 PRO A N 1
ATOM 610 C CA . PRO A 1 83 ? -20.926 -31.509 16.051 1.00 43.62 83 PRO A CA 1
ATOM 611 C C . PRO A 1 83 ? -20.177 -31.158 14.748 1.00 43.62 83 PRO A C 1
ATOM 613 O O . PRO A 1 83 ? -18.993 -31.477 14.626 1.00 43.62 83 PRO A O 1
ATOM 616 N N . GLY A 1 84 ? -20.828 -30.489 13.784 1.00 55.09 84 GLY A N 1
ATOM 617 C CA . GLY A 1 84 ? -20.211 -29.924 12.576 1.00 55.09 84 GLY A CA 1
ATOM 618 C C . GLY A 1 84 ? -19.805 -28.443 12.663 1.00 55.09 84 GLY A C 1
ATOM 619 O O . GLY A 1 84 ? -19.318 -27.891 11.671 1.00 55.09 84 GLY A O 1
ATOM 620 N N . ARG A 1 85 ? -20.005 -27.765 13.803 1.00 63.81 85 ARG A N 1
ATOM 621 C CA . ARG A 1 85 ? -19.760 -26.320 13.937 1.00 63.81 85 ARG A CA 1
ATOM 622 C C . ARG A 1 85 ? -18.260 -26.001 13.924 1.00 63.81 85 ARG A C 1
ATOM 624 O O . ARG A 1 85 ? -17.486 -26.490 14.743 1.00 63.81 85 ARG A O 1
ATOM 631 N N . ILE A 1 86 ? -17.845 -25.135 12.998 1.00 70.81 86 ILE A N 1
ATOM 632 C CA . ILE A 1 86 ? -16.496 -24.550 12.997 1.00 70.81 86 ILE A CA 1
ATOM 633 C C . ILE A 1 86 ? -16.310 -23.798 14.325 1.00 70.81 86 ILE A C 1
ATOM 635 O O . ILE A 1 86 ? -17.147 -22.963 14.666 1.00 70.81 86 ILE A O 1
ATOM 639 N N . SER A 1 87 ? -15.228 -24.079 15.061 1.00 81.44 87 SER A N 1
ATOM 640 C CA . SER A 1 87 ? -14.888 -23.352 16.299 1.00 81.44 87 SER A CA 1
ATOM 641 C C . SER A 1 87 ? -14.842 -21.842 16.044 1.00 81.44 87 SER A C 1
ATOM 643 O O . SER A 1 87 ? -14.328 -21.418 15.004 1.00 81.44 87 SER A O 1
ATOM 645 N N . ALA A 1 88 ? -15.316 -21.028 16.994 1.00 80.81 88 ALA A N 1
ATOM 646 C CA . ALA A 1 88 ? -15.340 -19.573 16.844 1.00 80.81 88 ALA A CA 1
ATOM 647 C C . ALA A 1 88 ? -13.961 -19.004 16.493 1.00 80.81 88 ALA A C 1
ATOM 649 O O . ALA A 1 88 ? -13.825 -18.163 15.603 1.00 80.81 88 ALA A O 1
ATOM 650 N N . THR A 1 89 ? -12.913 -19.556 17.109 1.00 83.19 89 THR A N 1
ATOM 651 C CA . THR A 1 89 ? -11.523 -19.205 16.807 1.00 83.19 89 THR A CA 1
ATOM 652 C C . THR A 1 89 ? -11.194 -19.456 15.331 1.00 83.19 89 THR A C 1
ATOM 654 O O . THR A 1 89 ? -10.703 -18.563 14.640 1.00 83.19 89 THR A O 1
ATOM 657 N N . ALA A 1 90 ? -11.505 -20.646 14.809 1.00 85.25 90 ALA A N 1
ATOM 658 C CA . ALA A 1 90 ? -11.251 -20.987 13.409 1.00 85.25 90 ALA A CA 1
ATOM 659 C C . ALA A 1 90 ? -12.056 -20.103 12.441 1.00 85.25 90 ALA A C 1
ATOM 661 O O . ALA A 1 90 ? -11.527 -19.691 11.407 1.00 85.25 90 ALA A O 1
ATOM 662 N N . LEU A 1 91 ? -13.296 -19.750 12.795 1.00 85.69 91 LEU A N 1
ATOM 663 C CA . LEU A 1 91 ? -14.122 -18.838 12.007 1.00 85.69 91 LEU A CA 1
ATOM 664 C C . LEU A 1 91 ? -13.540 -17.417 11.976 1.00 85.69 91 LEU A C 1
ATOM 666 O O . LEU A 1 91 ? -13.490 -16.816 10.904 1.00 85.69 91 LEU A O 1
ATOM 670 N N . ILE A 1 92 ? -13.060 -16.890 13.108 1.00 87.31 92 ILE A N 1
ATOM 671 C CA . ILE A 1 92 ? -12.417 -15.567 13.178 1.00 87.31 92 ILE A CA 1
ATOM 672 C C . ILE A 1 92 ? -11.170 -15.529 12.291 1.00 87.31 92 ILE A C 1
ATOM 674 O O . ILE A 1 92 ? -11.022 -14.612 11.481 1.00 87.31 92 ILE A O 1
ATOM 678 N N . TYR A 1 93 ? -10.290 -16.531 12.398 1.00 87.31 93 TYR A N 1
ATOM 679 C CA . TYR A 1 93 ? -9.088 -16.604 11.562 1.00 87.31 93 TYR A CA 1
ATOM 680 C C . TYR A 1 93 ? -9.431 -16.740 10.076 1.00 87.31 93 TYR A C 1
ATOM 682 O O . TYR A 1 93 ? -8.787 -16.094 9.252 1.00 87.31 93 TYR A O 1
ATOM 690 N N . LEU A 1 94 ? -10.463 -17.514 9.725 1.00 87.44 94 LEU A N 1
ATOM 691 C CA . LEU A 1 94 ? -10.944 -17.621 8.348 1.00 87.44 94 LEU A CA 1
ATOM 692 C C . LEU A 1 94 ? -11.477 -16.276 7.834 1.00 87.44 94 LEU A C 1
ATOM 694 O O . LEU A 1 94 ? -11.089 -15.837 6.755 1.00 87.44 94 LEU A O 1
ATOM 698 N N . CYS A 1 95 ? -12.309 -15.587 8.620 1.00 86.94 95 CYS A N 1
ATOM 699 C CA . CYS A 1 95 ? -12.833 -14.265 8.277 1.00 86.94 95 CYS A CA 1
ATOM 700 C C . CYS A 1 95 ? -11.706 -13.248 8.089 1.00 86.94 95 CYS A C 1
ATOM 702 O O . CYS A 1 95 ? -11.713 -12.490 7.118 1.00 86.94 95 CYS A O 1
ATOM 704 N N . ALA A 1 96 ? -10.724 -13.247 8.992 1.00 86.44 96 ALA A N 1
ATOM 705 C CA . ALA A 1 96 ? -9.588 -12.347 8.914 1.00 86.44 96 ALA A CA 1
ATOM 706 C C . ALA A 1 96 ? -8.687 -12.654 7.718 1.00 86.44 96 ALA A C 1
ATOM 708 O O . ALA A 1 96 ? -8.278 -11.724 7.026 1.00 86.44 96 ALA A O 1
ATOM 709 N N . LEU A 1 97 ? -8.424 -13.931 7.428 1.00 87.25 97 LEU A N 1
ATOM 710 C CA . LEU A 1 97 ? -7.635 -14.348 6.271 1.00 87.25 97 LEU A CA 1
ATOM 711 C C . LEU A 1 97 ? -8.331 -13.956 4.965 1.00 87.25 97 LEU A C 1
ATOM 713 O O . LEU A 1 97 ? -7.723 -13.299 4.124 1.00 87.25 97 LEU A O 1
ATOM 717 N N . CYS A 1 98 ? -9.611 -14.299 4.813 1.00 86.06 98 CYS A N 1
ATOM 718 C CA . CYS A 1 98 ? -10.383 -13.981 3.616 1.00 86.06 98 CYS A CA 1
ATOM 719 C C . CYS A 1 98 ? -10.561 -12.472 3.412 1.00 86.06 98 CYS A C 1
ATOM 721 O O . CYS A 1 98 ? -10.491 -12.007 2.279 1.00 86.06 98 CYS A O 1
ATOM 723 N N . SER A 1 99 ? -10.753 -11.701 4.487 1.00 85.81 99 SER A N 1
ATOM 724 C CA . SER A 1 99 ? -10.785 -10.238 4.404 1.00 85.81 99 SER A CA 1
ATOM 725 C C . SER A 1 99 ? -9.412 -9.678 4.032 1.00 85.81 99 SER A C 1
ATOM 727 O O . SER A 1 99 ? -9.304 -8.866 3.125 1.00 85.81 99 SER A O 1
ATOM 729 N N . SER A 1 100 ? -8.332 -10.176 4.643 1.00 87.25 100 SER A N 1
ATOM 730 C CA . SER A 1 100 ? -6.963 -9.727 4.345 1.00 87.25 100 SER A CA 1
ATOM 731 C C . SER A 1 100 ? -6.512 -10.064 2.920 1.00 87.25 100 SER A C 1
ATOM 733 O O . SER A 1 100 ? -5.616 -9.401 2.399 1.00 87.25 100 SER A O 1
ATOM 735 N N . LEU A 1 101 ? -7.140 -11.040 2.248 1.00 88.31 101 LEU A N 1
ATOM 736 C CA . LEU A 1 101 ? -6.894 -11.303 0.827 1.00 88.31 101 LEU A CA 1
ATOM 737 C C . LEU A 1 101 ? -7.192 -10.080 -0.050 1.00 88.31 101 LEU A C 1
ATOM 739 O O . LEU A 1 101 ? -6.562 -9.942 -1.093 1.00 88.31 101 LEU A O 1
ATOM 743 N N . THR A 1 102 ? -8.070 -9.151 0.352 1.00 88.88 102 THR A N 1
ATOM 744 C CA . THR A 1 102 ? -8.286 -7.911 -0.419 1.00 88.88 102 THR A CA 1
ATOM 745 C C . THR A 1 102 ? -7.011 -7.082 -0.526 1.00 88.88 102 THR A C 1
ATOM 747 O O . THR A 1 102 ? -6.806 -6.390 -1.518 1.00 88.88 102 THR A O 1
ATOM 750 N N . SER A 1 103 ? -6.126 -7.171 0.467 1.00 90.69 103 SER A N 1
ATOM 751 C CA . SER A 1 103 ? -4.836 -6.484 0.462 1.00 90.69 103 SER A CA 1
ATOM 752 C C . SER A 1 103 ? -3.830 -7.127 -0.497 1.00 90.69 103 SER A C 1
ATOM 754 O O . SER A 1 103 ? -2.959 -6.433 -1.022 1.00 90.69 103 SER A O 1
ATOM 756 N N . VAL A 1 104 ? -3.999 -8.418 -0.819 1.00 92.69 104 VAL A N 1
ATOM 757 C CA . VAL A 1 104 ? -3.230 -9.087 -1.882 1.00 92.69 104 VAL A CA 1
ATOM 758 C C . VAL A 1 104 ? -3.498 -8.432 -3.236 1.00 92.69 104 VAL A C 1
ATOM 760 O O . VAL A 1 104 ? -2.584 -8.382 -4.046 1.00 92.69 104 VAL A O 1
ATOM 763 N N . LEU A 1 105 ? -4.698 -7.889 -3.491 1.00 92.44 105 LEU A N 1
ATOM 764 C CA . LEU A 1 105 ? -5.023 -7.243 -4.775 1.00 92.44 105 LEU A CA 1
ATOM 765 C C . LEU A 1 105 ? -4.126 -6.030 -5.020 1.00 92.44 105 LEU A C 1
ATOM 767 O O . LEU A 1 105 ? -3.559 -5.910 -6.102 1.00 92.44 105 LEU A O 1
ATOM 771 N N . LEU A 1 106 ? -3.972 -5.165 -4.008 1.00 91.81 106 LEU A N 1
ATOM 772 C CA . LEU A 1 106 ? -3.061 -4.021 -4.078 1.00 91.81 106 LEU A CA 1
ATOM 773 C C . LEU A 1 106 ? -1.633 -4.500 -4.338 1.00 91.81 106 LEU A C 1
ATOM 775 O O . LEU A 1 106 ? -0.975 -4.011 -5.250 1.00 91.81 106 LEU A O 1
ATOM 779 N N . GLY A 1 107 ? -1.168 -5.472 -3.552 1.00 94.44 107 GLY A N 1
ATOM 780 C CA . GLY A 1 107 ? 0.190 -5.980 -3.680 1.00 94.44 107 GLY A CA 1
ATOM 781 C C . GLY A 1 107 ? 0.468 -6.608 -5.044 1.00 94.44 107 GLY A C 1
ATOM 782 O O . GLY A 1 107 ? 1.465 -6.281 -5.680 1.00 94.44 107 GLY A O 1
ATOM 783 N N . TYR A 1 108 ? -0.422 -7.488 -5.506 1.00 95.75 108 TYR A N 1
ATOM 784 C CA . TYR A 1 108 ? -0.305 -8.159 -6.797 1.00 95.75 108 TYR A CA 1
ATOM 785 C C . TYR A 1 108 ? -0.258 -7.148 -7.930 1.00 95.75 108 TYR A C 1
ATOM 787 O O . TYR A 1 108 ? 0.609 -7.256 -8.789 1.00 95.75 108 TYR A O 1
ATOM 795 N N . ASP A 1 109 ? -1.151 -6.157 -7.913 1.00 94.81 109 ASP A N 1
ATOM 796 C CA . ASP A 1 109 ? -1.180 -5.109 -8.923 1.00 94.81 109 ASP A CA 1
ATOM 797 C C . ASP A 1 109 ? 0.147 -4.323 -8.964 1.00 94.81 109 ASP A C 1
ATOM 799 O O . ASP A 1 109 ? 0.747 -4.173 -10.031 1.00 94.81 109 ASP A O 1
ATOM 803 N N . VAL A 1 110 ? 0.655 -3.908 -7.799 1.00 93.94 110 VAL A N 1
ATOM 804 C CA . VAL A 1 110 ? 1.947 -3.215 -7.682 1.00 93.94 110 VAL A CA 1
ATOM 805 C C . VAL A 1 110 ? 3.082 -4.071 -8.257 1.00 93.94 110 VAL A C 1
ATOM 807 O O . VAL A 1 110 ? 3.865 -3.613 -9.092 1.00 93.94 110 VAL A O 1
ATOM 810 N N . GLY A 1 111 ? 3.159 -5.336 -7.833 1.00 95.38 111 GLY A N 1
ATOM 811 C CA . GLY A 1 111 ? 4.224 -6.249 -8.237 1.00 95.38 111 GLY A CA 1
ATOM 812 C C . GLY A 1 111 ? 4.170 -6.611 -9.721 1.00 95.38 111 GLY A C 1
ATOM 813 O O . GLY A 1 111 ? 5.185 -6.574 -10.413 1.00 95.38 111 GLY A O 1
ATOM 814 N N . VAL A 1 112 ? 2.986 -6.935 -10.241 1.00 95.81 112 VAL A N 1
ATOM 815 C CA . VAL A 1 112 ? 2.829 -7.364 -11.633 1.00 95.81 112 VAL A CA 1
ATOM 816 C C . VAL A 1 112 ? 3.099 -6.220 -12.605 1.00 95.81 112 VAL A C 1
ATOM 818 O O . VAL A 1 112 ? 3.725 -6.432 -13.642 1.00 95.81 112 VAL A O 1
ATOM 821 N N . MET A 1 113 ? 2.701 -4.994 -12.254 1.00 95.19 113 MET A N 1
ATOM 822 C CA . MET A 1 113 ? 2.953 -3.821 -13.088 1.00 95.19 113 MET A CA 1
ATOM 823 C C . MET A 1 113 ? 4.424 -3.469 -13.189 1.00 95.19 113 MET A C 1
ATOM 825 O O . MET A 1 113 ? 4.844 -3.006 -14.244 1.00 95.19 113 MET A O 1
ATOM 829 N N . SER A 1 114 ? 5.208 -3.730 -12.141 1.00 94.69 114 SER A N 1
ATOM 830 C CA . SER A 1 114 ? 6.659 -3.555 -12.188 1.00 94.69 114 SER A CA 1
ATOM 831 C C . SER A 1 114 ? 7.298 -4.351 -13.331 1.00 94.69 114 SER A C 1
ATOM 833 O O . SER A 1 114 ? 8.164 -3.839 -14.036 1.00 94.69 114 SER A O 1
ATOM 835 N N . ALA A 1 115 ? 6.829 -5.581 -13.568 1.00 94.12 115 ALA A N 1
ATOM 836 C CA . ALA A 1 115 ? 7.296 -6.406 -14.678 1.00 94.12 115 ALA A CA 1
ATOM 837 C C . ALA A 1 115 ? 6.625 -6.031 -16.011 1.00 94.12 115 ALA A C 1
ATOM 839 O O . ALA A 1 115 ? 7.308 -5.884 -17.027 1.00 94.12 115 ALA A O 1
ATOM 840 N N . ALA A 1 116 ? 5.298 -5.865 -15.993 1.00 94.88 116 ALA A N 1
ATOM 841 C CA . ALA A 1 116 ? 4.483 -5.669 -17.188 1.00 94.88 116 ALA A CA 1
ATOM 842 C C . ALA A 1 116 ? 4.747 -4.332 -17.889 1.00 94.88 116 ALA A C 1
ATOM 844 O O . ALA A 1 116 ? 4.651 -4.277 -19.111 1.00 94.88 116 ALA A O 1
ATOM 845 N N . ILE A 1 117 ? 5.086 -3.266 -17.152 1.00 93.06 117 ILE A N 1
ATOM 846 C CA . ILE A 1 117 ? 5.259 -1.924 -17.729 1.00 93.06 117 ILE A CA 1
ATOM 847 C C . ILE A 1 117 ? 6.289 -1.905 -18.857 1.00 93.06 117 ILE A C 1
ATOM 849 O O . ILE A 1 117 ? 6.046 -1.325 -19.903 1.00 93.06 117 ILE A O 1
ATOM 853 N N . LEU A 1 118 ? 7.378 -2.635 -18.680 1.00 92.12 118 LEU A N 1
ATOM 854 C CA . LEU A 1 118 ? 8.472 -2.723 -19.637 1.00 92.12 118 LEU A CA 1
ATOM 855 C C . LEU A 1 118 ? 8.052 -3.429 -20.945 1.00 92.12 118 LEU A C 1
ATOM 857 O O . LEU A 1 118 ? 8.508 -3.071 -22.024 1.00 92.12 118 LEU A O 1
ATOM 861 N N . ASP A 1 119 ? 7.162 -4.423 -20.856 1.00 92.75 119 ASP A N 1
ATOM 862 C CA . ASP A 1 119 ? 6.611 -5.101 -22.036 1.00 92.75 119 ASP A CA 1
ATOM 863 C C . ASP A 1 119 ? 5.526 -4.238 -22.712 1.00 92.75 119 ASP A C 1
ATOM 865 O O . ASP A 1 119 ? 5.373 -4.263 -23.931 1.00 92.75 119 ASP A O 1
ATOM 869 N N . ILE A 1 120 ? 4.769 -3.462 -21.928 1.00 93.38 120 ILE A N 1
ATOM 870 C CA . ILE A 1 120 ? 3.757 -2.517 -22.425 1.00 93.38 120 ILE A CA 1
ATOM 871 C C . ILE A 1 120 ? 4.428 -1.342 -23.150 1.00 93.38 120 ILE A C 1
ATOM 873 O O . ILE A 1 120 ? 3.933 -0.897 -24.187 1.00 93.38 120 ILE A O 1
ATOM 877 N N . GLU A 1 121 ? 5.545 -0.839 -22.624 1.00 91.75 121 GLU A N 1
ATOM 878 C CA . GLU A 1 121 ? 6.365 0.197 -23.256 1.00 91.75 121 GLU A CA 1
ATOM 879 C C . GLU A 1 121 ? 6.861 -0.252 -24.633 1.00 91.75 121 GLU A C 1
ATOM 881 O O . GLU A 1 121 ? 6.743 0.513 -25.590 1.00 91.75 121 GLU A O 1
ATOM 886 N N . GLU A 1 122 ? 7.332 -1.499 -24.751 1.00 90.88 122 GLU A N 1
ATOM 887 C CA . GLU A 1 122 ? 7.777 -2.090 -26.018 1.00 90.88 122 GLU A CA 1
ATOM 888 C C . GLU A 1 122 ? 6.613 -2.316 -27.003 1.00 90.88 122 GLU A C 1
ATOM 890 O O . GLU A 1 122 ? 6.711 -1.935 -28.169 1.00 90.88 122 GLU A O 1
ATOM 895 N N . ASP A 1 123 ? 5.499 -2.899 -26.545 1.00 91.94 123 ASP A N 1
ATOM 896 C CA . ASP A 1 123 ? 4.358 -3.279 -27.396 1.00 91.94 123 ASP A CA 1
ATOM 897 C C . ASP A 1 123 ? 3.547 -2.067 -27.889 1.00 91.94 123 ASP A C 1
ATOM 899 O O . ASP A 1 123 ? 3.118 -2.023 -29.043 1.00 91.94 123 ASP A O 1
ATOM 903 N N . MET A 1 124 ? 3.334 -1.062 -27.030 1.00 91.56 124 MET A N 1
ATOM 904 C CA . MET A 1 124 ? 2.527 0.126 -27.349 1.00 91.56 124 MET A CA 1
ATOM 905 C C . MET A 1 124 ? 3.354 1.371 -27.699 1.00 91.56 124 MET A C 1
ATOM 907 O O . MET A 1 124 ? 2.770 2.383 -28.094 1.00 91.56 124 MET A O 1
ATOM 911 N N . GLY A 1 125 ? 4.683 1.326 -27.560 1.00 90.19 125 GLY A N 1
ATOM 912 C CA . GLY A 1 125 ? 5.564 2.470 -27.814 1.00 90.19 125 GLY A CA 1
ATOM 913 C C . GLY A 1 125 ? 5.294 3.645 -26.872 1.00 90.19 125 GLY A C 1
ATOM 914 O O . GLY A 1 125 ? 5.192 4.788 -27.326 1.00 90.19 125 GLY A O 1
ATOM 915 N N . LEU A 1 126 ? 5.105 3.368 -25.577 1.00 92.12 126 LEU A N 1
ATOM 916 C CA . LEU A 1 126 ? 4.760 4.400 -24.597 1.00 92.12 126 LEU A CA 1
ATOM 917 C C . LEU A 1 126 ? 5.921 5.370 -24.363 1.00 92.12 126 LEU A C 1
ATOM 919 O O . LEU A 1 126 ? 7.087 4.984 -24.311 1.00 92.12 126 LEU A O 1
ATOM 923 N N . SER A 1 127 ? 5.592 6.647 -24.161 1.00 92.75 127 SER A N 1
ATOM 924 C CA . SER A 1 127 ? 6.569 7.602 -23.636 1.00 92.75 127 SER A CA 1
ATOM 925 C C . SER A 1 127 ? 6.807 7.370 -22.135 1.00 92.75 127 SER A C 1
ATOM 927 O O . SER A 1 127 ? 5.897 6.898 -21.447 1.00 92.75 127 SER A O 1
ATOM 929 N N . PRO A 1 128 ? 7.965 7.779 -21.581 1.00 89.69 128 PRO A N 1
ATOM 930 C CA . PRO A 1 128 ? 8.225 7.675 -20.144 1.00 89.69 128 PRO A CA 1
ATOM 931 C C . PRO A 1 128 ? 7.120 8.320 -19.299 1.00 89.69 128 PRO A C 1
ATOM 933 O O . PRO A 1 128 ? 6.628 7.719 -18.354 1.00 89.69 128 PRO A O 1
ATOM 936 N N . LEU A 1 129 ? 6.626 9.492 -19.712 1.00 92.62 129 LEU A N 1
ATOM 937 C CA . LEU A 1 129 ? 5.522 10.172 -19.030 1.00 92.62 129 LEU A CA 1
ATOM 938 C C . LEU A 1 129 ? 4.223 9.346 -19.044 1.00 92.62 129 LEU A C 1
ATOM 940 O O . LEU A 1 129 ? 3.485 9.323 -18.062 1.00 92.62 129 LEU A O 1
ATOM 944 N N . GLN A 1 130 ? 3.916 8.669 -20.154 1.00 94.94 130 GLN A N 1
ATOM 945 C CA . GLN A 1 130 ? 2.735 7.807 -20.242 1.00 94.94 130 GLN A CA 1
ATOM 946 C C . GLN A 1 130 ? 2.852 6.586 -19.330 1.00 94.94 130 GLN A C 1
ATOM 948 O O . GLN A 1 130 ? 1.858 6.222 -18.693 1.00 94.94 130 GLN A O 1
ATOM 953 N N . ALA A 1 131 ? 4.042 5.984 -19.260 1.00 93.88 131 ALA A N 1
ATOM 954 C CA . ALA A 1 131 ? 4.340 4.875 -18.366 1.00 93.88 131 ALA A CA 1
ATOM 955 C C . ALA A 1 131 ? 4.210 5.293 -16.897 1.00 93.88 131 ALA A C 1
ATOM 957 O O . ALA A 1 131 ? 3.511 4.635 -16.127 1.00 93.88 131 ALA A O 1
ATOM 958 N N . GLU A 1 132 ? 4.768 6.449 -16.531 1.00 94.19 132 GLU A N 1
ATOM 959 C CA . GLU A 1 132 ? 4.663 6.989 -15.178 1.00 94.19 132 GLU A CA 1
ATOM 960 C C . GLU A 1 132 ? 3.220 7.252 -14.749 1.00 94.19 132 GLU A C 1
ATOM 962 O O . GLU A 1 132 ? 2.803 6.832 -13.667 1.00 94.19 132 GLU A O 1
ATOM 967 N N . ILE A 1 133 ? 2.433 7.911 -15.608 1.00 96.19 133 ILE A N 1
ATOM 968 C CA . ILE A 1 133 ? 1.010 8.166 -15.352 1.00 96.19 133 ILE A CA 1
ATOM 969 C C . ILE A 1 133 ? 0.259 6.842 -15.185 1.00 96.19 133 ILE A C 1
ATOM 971 O O . ILE A 1 133 ? -0.568 6.708 -14.280 1.00 96.19 133 ILE A O 1
ATOM 975 N N . LEU A 1 134 ? 0.550 5.845 -16.024 1.00 95.75 134 LEU A N 1
ATOM 976 C CA . LEU A 1 134 ? -0.094 4.539 -15.941 1.00 95.75 134 LEU A CA 1
ATOM 977 C C . LEU A 1 134 ? 0.218 3.839 -14.611 1.00 95.75 134 LEU A C 1
ATOM 979 O O . LEU A 1 134 ? -0.693 3.328 -13.959 1.00 95.75 134 LEU A O 1
ATOM 983 N N . VAL A 1 135 ? 1.477 3.850 -14.179 1.00 94.00 135 VAL A N 1
ATOM 984 C CA . VAL A 1 135 ? 1.900 3.226 -12.921 1.00 94.00 135 VAL A CA 1
ATOM 985 C C . VAL A 1 135 ? 1.272 3.936 -11.719 1.00 94.00 135 VAL A C 1
ATOM 987 O O . VAL A 1 135 ? 0.589 3.295 -10.916 1.00 94.00 135 VAL A O 1
ATOM 990 N N . GLY A 1 136 ? 1.443 5.256 -11.603 1.00 93.88 136 GLY A N 1
ATOM 991 C CA . GLY A 1 136 ? 1.047 5.989 -10.398 1.00 93.88 136 GLY A CA 1
ATOM 992 C C . GLY A 1 136 ? -0.445 6.328 -10.294 1.00 93.88 136 GLY A C 1
ATOM 993 O O . GLY A 1 136 ? -0.944 6.526 -9.182 1.00 93.88 136 GLY A O 1
ATOM 994 N N . SER A 1 137 ? -1.194 6.330 -11.405 1.00 95.88 137 SER A N 1
ATOM 995 C CA . SER A 1 137 ? -2.636 6.642 -11.400 1.00 95.88 137 SER A CA 1
ATOM 996 C C . SER A 1 137 ? -3.461 5.738 -10.480 1.00 95.88 137 SER A C 1
ATOM 998 O O . SER A 1 137 ? -4.436 6.210 -9.892 1.00 95.88 137 SER A O 1
ATOM 1000 N N . LEU A 1 138 ? -3.052 4.478 -10.284 1.00 94.88 138 LEU A N 1
ATOM 1001 C CA . LEU A 1 138 ? -3.745 3.553 -9.388 1.00 94.88 138 LEU A CA 1
ATOM 1002 C C . LEU A 1 138 ? -3.838 4.105 -7.964 1.00 94.88 138 LEU A C 1
ATOM 1004 O O . LEU A 1 138 ? -4.932 4.187 -7.409 1.00 94.88 138 LEU A O 1
ATOM 1008 N N . ASN A 1 139 ? -2.702 4.493 -7.380 1.00 94.06 139 ASN A N 1
ATOM 1009 C CA . ASN A 1 139 ? -2.640 4.946 -5.991 1.00 94.06 139 ASN A CA 1
ATOM 1010 C C . ASN A 1 139 ? -3.342 6.307 -5.820 1.00 94.06 139 ASN A C 1
ATOM 1012 O O . ASN A 1 139 ? -4.011 6.528 -4.810 1.00 94.06 139 ASN A O 1
ATOM 1016 N N . VAL A 1 140 ? -3.290 7.177 -6.839 1.00 95.56 140 VAL A N 1
ATOM 1017 C CA . VAL A 1 140 ? -4.053 8.437 -6.848 1.00 95.56 140 VAL A CA 1
ATOM 1018 C C . VAL A 1 140 ? -5.556 8.165 -6.773 1.00 95.56 140 VAL A C 1
ATOM 1020 O O . VAL A 1 140 ? -6.233 8.727 -5.914 1.00 95.56 140 VAL A O 1
ATOM 1023 N N . ILE A 1 141 ? -6.096 7.284 -7.622 1.00 96.06 141 ILE A N 1
ATOM 1024 C CA . ILE A 1 141 ? -7.533 6.970 -7.604 1.00 96.06 141 ILE A CA 1
ATOM 1025 C C . ILE A 1 141 ? -7.925 6.167 -6.360 1.00 96.06 141 ILE A C 1
ATOM 1027 O O . ILE A 1 141 ? -8.996 6.401 -5.798 1.00 96.06 141 ILE A O 1
ATOM 1031 N N . ALA A 1 142 ? -7.052 5.283 -5.874 1.00 93.50 142 ALA A N 1
ATOM 1032 C CA . ALA A 1 142 ? -7.279 4.533 -4.643 1.00 93.50 142 ALA A CA 1
ATOM 1033 C C . ALA A 1 142 ? -7.475 5.451 -3.426 1.00 93.50 142 ALA A C 1
ATOM 1035 O O . ALA A 1 142 ? -8.309 5.152 -2.570 1.00 93.50 142 ALA A O 1
ATOM 1036 N N . ALA A 1 143 ? -6.784 6.597 -3.376 1.00 92.69 143 ALA A N 1
ATOM 1037 C CA . ALA A 1 143 ? -6.993 7.601 -2.334 1.00 92.69 143 ALA A CA 1
ATOM 1038 C C . ALA A 1 143 ? -8.461 8.069 -2.292 1.00 92.69 143 ALA A C 1
ATOM 1040 O O . ALA A 1 143 ? -9.100 8.049 -1.238 1.00 92.69 143 ALA A O 1
ATOM 1041 N N . PHE A 1 144 ? -9.034 8.419 -3.447 1.00 91.50 144 PHE A N 1
ATOM 1042 C CA . PHE A 1 144 ? -10.439 8.831 -3.549 1.00 91.50 144 PHE A CA 1
ATOM 1043 C C . PHE A 1 144 ? -11.412 7.670 -3.310 1.00 91.50 144 PHE A C 1
ATOM 1045 O O . PHE A 1 144 ? -12.450 7.865 -2.675 1.00 91.50 144 PHE A O 1
ATOM 1052 N N . GLY A 1 145 ? -11.064 6.459 -3.755 1.00 89.38 145 GLY A N 1
ATOM 1053 C CA . GLY A 1 145 ? -11.847 5.254 -3.482 1.00 89.38 145 GLY A CA 1
ATOM 1054 C C . GLY A 1 145 ? -12.021 4.992 -1.987 1.00 89.38 145 GLY A C 1
ATOM 1055 O O . GLY A 1 145 ? -13.132 4.696 -1.546 1.00 89.38 145 GLY A O 1
ATOM 1056 N N . GLY A 1 146 ? -10.966 5.192 -1.193 1.00 85.88 146 GLY A N 1
ATOM 1057 C CA . GLY A 1 146 ? -11.017 5.039 0.261 1.00 85.88 146 GLY A CA 1
ATOM 1058 C C . GLY A 1 146 ? -11.970 6.021 0.957 1.00 85.88 146 GLY A C 1
ATOM 1059 O O . GLY A 1 146 ? -12.705 5.623 1.861 1.00 85.88 146 GLY A O 1
ATOM 1060 N N . LEU A 1 147 ? -12.030 7.279 0.501 1.00 84.31 147 LEU A N 1
ATOM 1061 C CA . LEU A 1 147 ? -12.938 8.295 1.062 1.00 84.31 147 LEU A CA 1
ATOM 1062 C C . LEU A 1 147 ? -14.419 7.950 0.843 1.00 84.31 147 LEU A C 1
ATOM 1064 O O . LEU A 1 147 ? -15.259 8.213 1.704 1.00 84.31 147 LEU A O 1
ATOM 1068 N N . ILE A 1 148 ? -14.745 7.359 -0.309 1.00 85.69 148 ILE A N 1
ATOM 1069 C CA . ILE A 1 148 ? -16.117 6.961 -0.656 1.00 85.69 148 ILE A CA 1
ATOM 1070 C C . ILE A 1 148 ? -16.506 5.671 0.083 1.00 85.69 148 ILE A C 1
ATOM 1072 O O . ILE A 1 148 ? -17.656 5.505 0.502 1.00 85.69 148 ILE A O 1
ATOM 1076 N N . ALA A 1 149 ? -15.543 4.769 0.278 1.00 85.38 149 ALA A N 1
ATOM 1077 C CA . ALA A 1 149 ? -15.776 3.420 0.775 1.00 85.38 149 ALA A CA 1
ATOM 1078 C C . ALA A 1 149 ? -16.341 3.351 2.193 1.00 85.38 149 ALA A C 1
ATOM 1080 O O . ALA A 1 149 ? -17.162 2.478 2.455 1.00 85.38 149 ALA A O 1
ATOM 1081 N N . GLY A 1 150 ? -15.960 4.272 3.087 1.00 79.25 150 GLY A N 1
ATOM 1082 C CA . GLY A 1 150 ? -16.484 4.298 4.458 1.00 79.25 150 GLY A CA 1
ATOM 1083 C C . GLY A 1 150 ? -18.010 4.425 4.483 1.00 79.25 150 GLY A C 1
ATOM 1084 O O . GLY A 1 150 ? -18.711 3.518 4.927 1.00 79.25 150 GLY A O 1
ATOM 1085 N N . LYS A 1 151 ? -18.538 5.498 3.876 1.00 82.25 151 LYS A N 1
ATOM 1086 C CA . LYS A 1 151 ? -19.991 5.728 3.776 1.00 82.25 151 LYS A CA 1
ATOM 1087 C C . LYS A 1 151 ? -20.704 4.623 2.997 1.00 82.25 151 LYS A C 1
ATOM 1089 O O . LYS A 1 151 ? -21.806 4.227 3.368 1.00 82.25 151 LYS A O 1
ATOM 1094 N N . ALA A 1 152 ? -20.088 4.124 1.925 1.00 84.69 152 ALA A N 1
ATOM 1095 C CA . ALA A 1 152 ? -20.657 3.037 1.134 1.00 84.69 152 ALA A CA 1
ATOM 1096 C C . ALA A 1 152 ? -20.762 1.729 1.941 1.00 84.69 152 ALA A C 1
ATOM 1098 O O . ALA A 1 152 ? -21.787 1.056 1.877 1.00 84.69 152 ALA A O 1
ATOM 1099 N N . SER A 1 153 ? -19.747 1.394 2.741 1.00 86.31 153 SER A N 1
ATOM 1100 C CA . SER A 1 153 ? -19.729 0.210 3.612 1.00 86.31 153 SER A CA 1
ATOM 1101 C C . SER A 1 153 ? -20.725 0.313 4.766 1.00 86.31 153 SER A C 1
ATOM 1103 O O . SER A 1 153 ? -21.361 -0.677 5.135 1.00 86.31 153 SER A O 1
ATOM 1105 N N . ASP A 1 154 ? -20.933 1.511 5.310 1.00 85.31 154 ASP A N 1
ATOM 1106 C CA . ASP A 1 154 ? -21.989 1.748 6.296 1.00 85.31 154 ASP A CA 1
ATOM 1107 C C . ASP A 1 154 ? -23.384 1.628 5.681 1.00 85.31 154 ASP A C 1
ATOM 1109 O O . ASP A 1 154 ? -24.286 1.057 6.301 1.00 85.31 154 ASP A O 1
ATOM 1113 N N . ALA A 1 155 ? -23.561 2.078 4.437 1.00 85.75 155 ALA A N 1
ATOM 1114 C CA . ALA A 1 155 ? -24.808 1.947 3.689 1.00 85.75 155 ALA A CA 1
ATOM 1115 C C . ALA A 1 155 ? -25.154 0.487 3.336 1.00 85.75 155 ALA A C 1
ATOM 1117 O O . ALA A 1 155 ? -26.260 0.031 3.620 1.00 85.75 155 ALA A O 1
ATOM 1118 N N . LEU A 1 156 ? -24.211 -0.231 2.724 1.00 89.56 156 LEU A N 1
ATOM 1119 C CA . LEU A 1 156 ? -24.451 -1.497 2.019 1.00 89.56 156 LEU A CA 1
ATOM 1120 C C . LEU A 1 156 ? -24.103 -2.754 2.832 1.00 89.56 156 LEU A C 1
ATOM 1122 O O . LEU A 1 156 ? -24.492 -3.853 2.435 1.00 89.56 156 LEU A O 1
ATOM 1126 N N . GLY A 1 157 ? -23.362 -2.602 3.932 1.00 88.81 157 GLY A N 1
ATOM 1127 C CA . GLY A 1 157 ? -22.754 -3.716 4.662 1.00 88.81 157 GLY A CA 1
ATOM 1128 C C . GLY A 1 157 ? -21.333 -4.002 4.189 1.00 88.81 157 GLY A C 1
ATOM 1129 O O . GLY A 1 157 ? -20.930 -3.612 3.087 1.00 88.81 157 GLY A O 1
ATOM 1130 N N . ARG A 1 158 ? -20.542 -4.665 5.040 1.00 90.75 158 ARG A N 1
ATOM 1131 C CA . ARG A 1 158 ? -19.100 -4.835 4.816 1.00 90.75 158 ARG A CA 1
ATOM 1132 C C . ARG A 1 158 ? -18.871 -5.891 3.743 1.00 90.75 158 ARG A C 1
ATOM 1134 O O . ARG A 1 158 ? -18.101 -5.657 2.814 1.00 90.75 158 ARG A O 1
ATOM 1141 N N . LYS A 1 159 ? -19.598 -7.013 3.804 1.00 91.38 159 LYS A N 1
ATOM 1142 C CA . LYS A 1 159 ? -19.516 -8.098 2.812 1.00 91.38 159 LYS A CA 1
ATOM 1143 C C . LYS A 1 159 ? -19.878 -7.604 1.412 1.00 91.38 159 LYS A C 1
ATOM 1145 O O . LYS A 1 159 ? -19.129 -7.830 0.462 1.00 91.38 159 LYS A O 1
ATOM 1150 N N . THR A 1 160 ? -20.992 -6.884 1.287 1.00 92.19 160 THR A N 1
ATOM 1151 C CA . THR A 1 160 ? -21.445 -6.323 0.005 1.00 92.19 160 THR A CA 1
ATOM 1152 C C . THR A 1 160 ? -20.457 -5.291 -0.535 1.00 92.19 160 THR A C 1
ATOM 1154 O O . THR A 1 160 ? -20.138 -5.311 -1.723 1.00 92.19 160 THR A O 1
ATOM 1157 N N . ALA A 1 161 ? -19.923 -4.418 0.324 1.00 92.56 161 ALA A N 1
ATOM 1158 C CA . ALA A 1 161 ? -18.940 -3.421 -0.086 1.00 92.56 161 ALA A CA 1
ATOM 1159 C C . ALA A 1 161 ? -17.635 -4.058 -0.597 1.00 92.56 161 ALA A C 1
ATOM 1161 O O . ALA A 1 161 ? -17.132 -3.638 -1.641 1.00 92.56 161 ALA A O 1
ATOM 1162 N N . ILE A 1 162 ? -17.126 -5.110 0.061 1.00 92.38 162 ILE A N 1
ATOM 1163 C CA . ILE A 1 162 ? -15.955 -5.860 -0.426 1.00 92.38 162 ILE A CA 1
ATOM 1164 C C . ILE A 1 162 ? -16.264 -6.538 -1.769 1.00 92.38 162 ILE A C 1
ATOM 1166 O O . ILE A 1 162 ? -15.442 -6.478 -2.686 1.00 92.38 162 ILE A O 1
ATOM 1170 N N . ALA A 1 163 ? -17.446 -7.143 -1.926 1.00 94.06 163 ALA A N 1
ATOM 1171 C CA . ALA A 1 163 ? -17.845 -7.784 -3.180 1.00 94.06 163 ALA A CA 1
ATOM 1172 C C . ALA A 1 163 ? -17.920 -6.783 -4.348 1.00 94.06 163 ALA A C 1
ATOM 1174 O O . ALA A 1 163 ? -17.412 -7.066 -5.433 1.00 94.06 163 ALA A O 1
ATOM 1175 N N . ILE A 1 164 ? -18.491 -5.595 -4.120 1.00 94.44 164 ILE A N 1
ATOM 1176 C CA . ILE A 1 164 ? -18.539 -4.515 -5.117 1.00 94.44 164 ILE A CA 1
ATOM 1177 C C . ILE A 1 164 ? -17.126 -4.040 -5.464 1.00 94.44 164 ILE A C 1
ATOM 1179 O O . ILE A 1 164 ? -16.807 -3.910 -6.644 1.00 94.44 164 ILE A O 1
ATOM 1183 N N . ALA A 1 165 ? -16.261 -3.834 -4.467 1.00 93.88 165 ALA A N 1
ATOM 1184 C CA . ALA A 1 165 ? -14.870 -3.444 -4.687 1.00 93.88 165 ALA A CA 1
ATOM 1185 C C . ALA A 1 165 ? -14.111 -4.476 -5.543 1.00 93.88 165 ALA A C 1
ATOM 1187 O O . ALA A 1 165 ? -13.429 -4.105 -6.501 1.00 93.88 165 ALA A O 1
ATOM 1188 N N . CYS A 1 166 ? -14.295 -5.772 -5.263 1.00 94.69 166 CYS A N 1
ATOM 1189 C CA . CYS A 1 166 ? -13.740 -6.858 -6.073 1.00 94.69 166 CYS A CA 1
ATOM 1190 C C . CYS A 1 166 ? -14.315 -6.862 -7.494 1.00 94.69 166 CYS A C 1
ATOM 1192 O O . CYS A 1 166 ? -13.565 -7.033 -8.450 1.00 94.69 166 CYS A O 1
ATOM 1194 N N . GLY A 1 167 ? -15.621 -6.630 -7.657 1.00 95.50 167 GLY A N 1
ATOM 1195 C CA . GLY A 1 167 ? -16.260 -6.509 -8.968 1.00 95.50 167 GLY A CA 1
ATOM 1196 C C . GLY A 1 167 ? -15.672 -5.367 -9.799 1.00 95.50 167 GLY A C 1
ATOM 1197 O O . GLY A 1 167 ? -15.284 -5.578 -10.946 1.00 95.50 167 GLY A O 1
ATOM 1198 N N . ILE A 1 168 ? -15.516 -4.182 -9.201 1.00 96.00 168 ILE A N 1
ATOM 1199 C CA . ILE A 1 168 ? -14.869 -3.025 -9.838 1.00 96.00 168 ILE A CA 1
ATOM 1200 C C . ILE A 1 168 ? -13.436 -3.385 -10.254 1.00 96.00 168 ILE A C 1
ATOM 1202 O O . ILE A 1 168 ? -13.058 -3.160 -11.405 1.00 96.00 168 ILE A O 1
ATOM 1206 N N . PHE A 1 169 ? -12.664 -4.023 -9.369 1.00 95.56 169 PHE A N 1
ATOM 1207 C CA . PHE A 1 169 ? -11.307 -4.467 -9.689 1.00 95.56 169 PHE A CA 1
ATOM 1208 C C . PHE A 1 169 ? -11.280 -5.455 -10.864 1.00 95.56 169 PHE A C 1
ATOM 1210 O O . PHE A 1 169 ? -10.515 -5.265 -11.804 1.00 95.56 169 PHE A O 1
ATOM 1217 N N . ILE A 1 170 ? -12.138 -6.480 -10.856 1.00 96.75 170 ILE A N 1
ATOM 1218 C CA . ILE A 1 170 ? -12.227 -7.480 -11.932 1.00 96.75 170 ILE A CA 1
ATOM 1219 C C . ILE A 1 170 ? -12.555 -6.806 -13.267 1.00 96.75 170 ILE A C 1
ATOM 1221 O O . ILE A 1 170 ? -11.925 -7.113 -14.279 1.00 96.75 170 ILE A O 1
ATOM 1225 N N . THR A 1 171 ? -13.500 -5.859 -13.280 1.00 96.94 171 THR A N 1
ATOM 1226 C CA . THR A 1 171 ? -13.844 -5.124 -14.507 1.00 96.94 171 THR A CA 1
ATOM 1227 C C . THR A 1 171 ? -12.681 -4.276 -15.020 1.00 96.94 171 THR A C 1
ATOM 1229 O O . THR A 1 171 ? -12.415 -4.280 -16.222 1.00 96.94 171 THR A O 1
ATOM 1232 N N . GLY A 1 172 ? -11.938 -3.612 -14.129 1.00 96.81 172 GLY A N 1
ATOM 1233 C CA . GLY A 1 172 ? -10.743 -2.850 -14.487 1.00 96.81 172 GLY A CA 1
ATOM 1234 C C . GLY A 1 172 ? -9.621 -3.736 -15.032 1.00 96.81 172 GLY A C 1
ATOM 1235 O O . GLY A 1 172 ? -9.098 -3.468 -16.112 1.00 96.81 172 GLY A O 1
ATOM 1236 N N . ALA A 1 173 ? -9.303 -4.836 -14.343 1.00 96.00 173 ALA A N 1
ATOM 1237 C CA . ALA A 1 173 ? -8.272 -5.793 -14.748 1.00 96.00 173 ALA A CA 1
ATOM 1238 C C . ALA A 1 173 ? -8.612 -6.488 -16.077 1.00 96.00 173 ALA A C 1
ATOM 1240 O O . ALA A 1 173 ? -7.753 -6.617 -16.953 1.00 96.00 173 ALA A O 1
ATOM 1241 N N . GLY A 1 174 ? -9.880 -6.861 -16.280 1.00 96.50 174 GLY A N 1
ATOM 1242 C CA . GLY A 1 174 ? -10.374 -7.367 -17.562 1.00 96.50 174 GLY A CA 1
ATOM 1243 C C . GLY A 1 174 ? -10.263 -6.325 -18.677 1.00 96.50 174 GLY A C 1
ATOM 1244 O O . GLY A 1 174 ? -9.788 -6.637 -19.769 1.00 96.50 174 GLY A O 1
ATOM 1245 N N . GLY A 1 175 ? -10.617 -5.070 -18.384 1.00 96.31 175 GLY A N 1
ATOM 1246 C CA . GLY A 1 175 ? -10.459 -3.945 -19.306 1.00 96.31 175 GLY A CA 1
ATOM 1247 C C . GLY A 1 175 ? -9.003 -3.715 -19.723 1.00 96.31 175 GLY A C 1
ATOM 1248 O O . GLY A 1 175 ? -8.730 -3.545 -20.909 1.00 96.31 175 GLY A O 1
ATOM 1249 N N . MET A 1 176 ? -8.059 -3.785 -18.779 1.00 96.06 176 MET A N 1
ATOM 1250 C CA . MET A 1 176 ? -6.623 -3.698 -19.072 1.00 96.06 176 MET A CA 1
ATOM 1251 C C . MET A 1 176 ? -6.143 -4.871 -19.933 1.00 96.06 176 MET A C 1
ATOM 1253 O O . MET A 1 176 ? -5.465 -4.661 -20.936 1.00 96.06 176 MET A O 1
ATOM 1257 N N . THR A 1 177 ? -6.546 -6.096 -19.596 1.00 95.56 177 THR A N 1
ATOM 1258 C CA . THR A 1 177 ? -6.172 -7.320 -20.330 1.00 95.56 177 THR A CA 1
ATOM 1259 C C . THR A 1 177 ? -6.604 -7.273 -21.799 1.00 95.56 177 THR A C 1
ATOM 1261 O O . THR A 1 177 ? -5.865 -7.694 -22.692 1.00 95.56 177 THR A O 1
ATOM 1264 N N . LEU A 1 178 ? -7.793 -6.731 -22.069 1.00 94.75 178 LEU A N 1
ATOM 1265 C CA . LEU A 1 1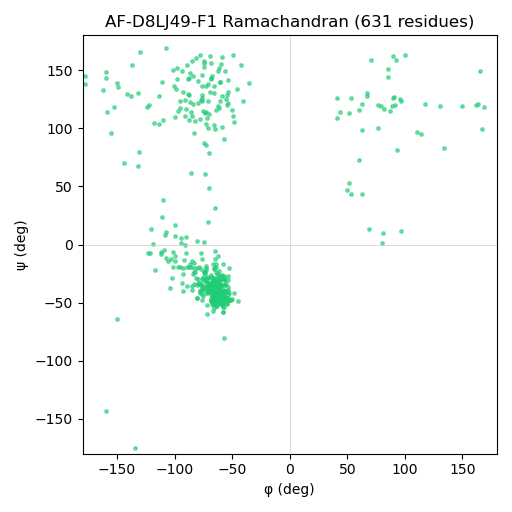78 ? -8.372 -6.623 -23.412 1.00 94.75 178 LEU A CA 1
ATOM 1266 C C . LEU A 1 178 ? -8.016 -5.312 -24.131 1.00 94.75 178 LEU A C 1
ATOM 1268 O O . LEU A 1 178 ? -8.428 -5.112 -25.273 1.00 94.75 178 LEU A O 1
ATOM 1272 N N . SER A 1 179 ? -7.252 -4.423 -23.493 1.00 94.38 179 SER A N 1
ATOM 1273 C CA . SER A 1 179 ? -6.976 -3.085 -24.021 1.00 94.38 179 SER A CA 1
ATOM 1274 C C . SER A 1 179 ? -6.150 -3.122 -25.310 1.00 94.38 179 SER A C 1
ATOM 1276 O O . SER A 1 179 ? -5.182 -3.866 -25.425 1.00 94.38 179 SER A O 1
ATOM 1278 N N . MET A 1 180 ? -6.524 -2.318 -26.303 1.00 92.06 180 MET A N 1
ATOM 1279 C CA . MET A 1 180 ? -5.776 -2.167 -27.565 1.00 92.06 180 MET A CA 1
ATOM 1280 C C . MET A 1 180 ? -5.141 -0.783 -27.695 1.00 92.06 180 MET A C 1
ATOM 1282 O O . MET A 1 180 ? -4.386 -0.524 -28.626 1.00 92.06 180 MET A O 1
ATOM 1286 N N . THR A 1 181 ? -5.471 0.125 -26.778 1.00 94.12 181 THR A N 1
ATOM 1287 C CA . THR A 1 181 ? -4.979 1.500 -26.767 1.00 94.12 181 THR A CA 1
ATOM 1288 C C . THR A 1 181 ? -4.597 1.915 -25.354 1.00 94.12 181 THR A C 1
ATOM 1290 O O . THR A 1 181 ? -5.180 1.443 -24.373 1.00 94.12 181 THR A O 1
ATOM 1293 N N . TYR A 1 182 ? -3.677 2.876 -25.253 1.00 94.88 182 TYR A N 1
ATOM 1294 C CA . TYR A 1 182 ? -3.274 3.471 -23.979 1.00 94.88 182 TYR A CA 1
ATOM 1295 C C . TYR A 1 182 ? -4.467 4.005 -23.171 1.00 94.88 182 TYR A C 1
ATOM 1297 O O . TYR A 1 182 ? -4.542 3.799 -21.966 1.00 94.88 182 TYR A O 1
ATOM 1305 N N . ALA A 1 183 ? -5.444 4.641 -23.826 1.00 95.38 183 ALA A N 1
ATOM 1306 C CA . ALA A 1 183 ? -6.618 5.184 -23.142 1.00 95.38 183 ALA A CA 1
ATOM 1307 C C . ALA A 1 183 ? -7.486 4.087 -22.495 1.00 95.38 183 ALA A C 1
ATOM 1309 O O . ALA A 1 183 ? -7.985 4.271 -21.384 1.00 95.38 183 ALA A O 1
ATOM 1310 N N . GLN A 1 184 ? -7.651 2.938 -23.162 1.00 95.50 184 GLN A N 1
ATOM 1311 C CA . GLN A 1 184 ? -8.372 1.792 -22.596 1.00 95.50 184 GLN A CA 1
ATOM 1312 C C . GLN A 1 184 ? -7.610 1.182 -21.418 1.00 95.50 184 GLN A C 1
ATOM 1314 O O . GLN A 1 184 ? -8.214 0.900 -20.383 1.00 95.50 184 GLN A O 1
ATOM 1319 N N . LEU A 1 185 ? -6.291 1.033 -21.560 1.00 96.12 185 LEU A N 1
ATOM 1320 C CA . LEU A 1 185 ? -5.414 0.531 -20.506 1.00 96.12 185 LEU A CA 1
ATOM 1321 C C . LEU A 1 185 ? -5.468 1.439 -19.268 1.00 96.12 185 LEU A C 1
ATOM 1323 O O . LEU A 1 185 ? -5.727 0.963 -18.165 1.00 96.12 185 LEU A O 1
ATOM 1327 N N . LEU A 1 186 ? -5.338 2.754 -19.463 1.00 97.00 186 LEU A N 1
ATOM 1328 C CA . LEU A 1 186 ? -5.454 3.747 -18.398 1.00 97.00 186 LEU A CA 1
ATOM 1329 C C . LEU A 1 186 ? -6.846 3.723 -17.758 1.00 97.00 186 LEU A C 1
ATOM 1331 O O . LEU A 1 186 ? -6.951 3.728 -16.542 1.00 97.00 186 LEU A O 1
ATOM 1335 N N . THR A 1 187 ? -7.926 3.628 -18.536 1.00 97.06 187 THR A N 1
ATOM 1336 C CA . THR A 1 187 ? -9.289 3.551 -17.972 1.00 97.06 187 THR A CA 1
ATOM 1337 C C . THR A 1 187 ? -9.460 2.314 -17.087 1.00 97.06 187 THR A C 1
ATOM 1339 O O . THR A 1 187 ? -10.004 2.416 -15.987 1.00 97.06 187 THR A O 1
ATOM 1342 N N . GLY A 1 188 ? -8.950 1.158 -17.527 1.00 96.88 188 GLY A N 1
ATOM 1343 C CA . GLY A 1 188 ? -8.928 -0.056 -16.712 1.00 96.88 188 GLY A CA 1
ATOM 1344 C C . GLY A 1 188 ? -8.129 0.128 -15.418 1.00 96.88 188 GLY A C 1
ATOM 1345 O O . GLY A 1 188 ? -8.585 -0.292 -14.357 1.00 96.88 188 GLY A O 1
ATOM 1346 N N . ARG A 1 189 ? -7.002 0.845 -15.489 1.00 96.19 189 ARG A N 1
ATOM 1347 C CA . ARG A 1 189 ? -6.152 1.204 -14.345 1.00 96.19 189 ARG A CA 1
ATOM 1348 C C . ARG A 1 189 ? -6.858 2.090 -13.317 1.00 96.19 189 ARG A C 1
ATOM 1350 O O . ARG A 1 189 ? -6.745 1.867 -12.114 1.00 96.19 189 ARG A O 1
ATOM 1357 N N . LEU A 1 190 ? -7.609 3.093 -13.775 1.00 97.00 190 LEU A N 1
ATOM 1358 C CA . LEU A 1 190 ? -8.385 3.962 -12.885 1.00 97.00 190 LEU A CA 1
ATOM 1359 C C . LEU A 1 190 ? -9.483 3.158 -12.169 1.00 97.00 190 LEU A C 1
ATOM 1361 O O . LEU A 1 190 ? -9.703 3.342 -10.973 1.00 97.00 190 LEU A O 1
ATOM 1365 N N . LEU A 1 191 ? -10.137 2.227 -12.876 1.00 96.56 191 LEU A N 1
ATOM 1366 C CA . LEU A 1 191 ? -11.131 1.333 -12.278 1.00 96.56 191 LEU A CA 1
ATOM 1367 C C . LEU A 1 191 ? -10.509 0.393 -11.240 1.00 96.56 191 LEU A C 1
ATOM 1369 O O . LEU A 1 191 ? -11.053 0.282 -10.141 1.00 96.56 191 LEU A O 1
ATOM 1373 N N . THR A 1 192 ? -9.364 -0.241 -11.526 1.00 95.69 192 THR A N 1
ATOM 1374 C CA . THR A 1 192 ? -8.697 -1.077 -10.514 1.00 95.69 192 THR A CA 1
ATOM 1375 C C . THR A 1 192 ? -8.291 -0.262 -9.296 1.00 95.69 192 THR A C 1
ATOM 1377 O O . THR A 1 192 ? -8.545 -0.709 -8.180 1.00 95.69 192 THR A O 1
ATOM 1380 N N . GLY A 1 193 ? -7.776 0.958 -9.478 1.00 94.94 193 GLY A N 1
ATOM 1381 C CA . GLY A 1 193 ? -7.463 1.860 -8.368 1.00 94.94 193 GLY A CA 1
ATOM 1382 C C . GLY A 1 193 ? -8.666 2.184 -7.491 1.00 94.94 193 GLY A C 1
ATOM 1383 O O . GLY A 1 193 ? -8.559 2.115 -6.267 1.00 94.94 193 GLY A O 1
ATOM 1384 N N . LEU A 1 194 ? -9.835 2.441 -8.084 1.00 94.44 194 LEU A N 1
ATOM 1385 C CA . LEU A 1 194 ? -11.064 2.662 -7.319 1.00 94.44 194 LEU A CA 1
ATOM 1386 C C . LEU A 1 194 ? -11.433 1.427 -6.482 1.00 94.44 194 LEU A C 1
ATOM 1388 O O . LEU A 1 194 ? -11.695 1.552 -5.285 1.00 94.44 194 LEU A O 1
ATOM 1392 N N . GLY A 1 195 ? -11.398 0.236 -7.090 1.00 93.69 195 GLY A N 1
ATOM 1393 C CA . GLY A 1 195 ? -11.678 -1.030 -6.406 1.00 93.69 195 GLY A CA 1
ATOM 1394 C C . GLY A 1 195 ? -10.702 -1.317 -5.261 1.00 93.69 195 GLY A C 1
ATOM 1395 O O . GLY A 1 195 ? -11.133 -1.637 -4.152 1.00 93.69 195 GLY A O 1
ATOM 1396 N N . VAL A 1 196 ? -9.397 -1.133 -5.495 1.00 92.31 196 VAL A N 1
ATOM 1397 C CA . VAL A 1 196 ? -8.354 -1.286 -4.468 1.00 92.31 196 VAL A CA 1
ATOM 1398 C C . VAL A 1 196 ? -8.581 -0.321 -3.311 1.00 92.31 196 VAL A C 1
ATOM 1400 O O . VAL A 1 196 ? -8.590 -0.749 -2.160 1.00 92.31 196 VAL A O 1
ATOM 1403 N N . GLY A 1 197 ? -8.802 0.964 -3.605 1.00 90.31 197 GLY A N 1
ATOM 1404 C CA . GLY A 1 197 ? -9.043 1.984 -2.587 1.00 90.31 197 GLY A CA 1
ATOM 1405 C C . GLY A 1 197 ? -10.232 1.646 -1.694 1.00 90.31 197 GLY A C 1
ATOM 1406 O O . GLY A 1 197 ? -10.150 1.783 -0.472 1.00 90.31 197 GLY A O 1
ATOM 1407 N N . CYS A 1 198 ? -11.317 1.138 -2.286 1.00 90.00 198 CYS A N 1
ATOM 1408 C CA . CYS A 1 198 ? -12.472 0.707 -1.513 1.00 90.00 198 CYS A CA 1
ATOM 1409 C C . CYS A 1 198 ? -12.184 -0.523 -0.647 1.00 90.00 198 CYS A C 1
ATOM 1411 O O . CYS A 1 198 ? -12.477 -0.505 0.548 1.00 90.00 198 CYS A O 1
ATOM 1413 N N . GLY A 1 199 ? -11.576 -1.569 -1.211 1.00 87.50 199 GLY A N 1
ATOM 1414 C CA . GLY A 1 199 ? -11.232 -2.779 -0.458 1.00 87.50 199 GLY A CA 1
ATOM 1415 C C . GLY A 1 199 ? -10.273 -2.505 0.705 1.00 87.50 199 GLY A C 1
ATOM 1416 O O . GLY A 1 199 ? -10.468 -3.034 1.798 1.00 87.50 199 GLY A O 1
ATOM 1417 N N . PHE A 1 200 ? -9.296 -1.617 0.495 1.00 83.88 200 PHE A N 1
ATOM 1418 C CA . PHE A 1 200 ? -8.270 -1.259 1.476 1.00 83.88 200 PHE A CA 1
ATOM 1419 C C . PHE A 1 200 ? -8.847 -0.657 2.766 1.00 83.88 200 PHE A C 1
ATOM 1421 O O . PHE A 1 200 ? -8.323 -0.906 3.848 1.00 83.88 200 PHE A O 1
ATOM 1428 N N . VAL A 1 201 ? -9.942 0.104 2.674 1.00 84.44 201 VAL A N 1
ATOM 1429 C CA . VAL A 1 201 ? -10.603 0.700 3.848 1.00 84.44 201 VAL A CA 1
ATOM 1430 C C . VAL A 1 201 ? -11.590 -0.268 4.501 1.00 84.44 201 VAL A C 1
ATOM 1432 O O . VAL A 1 201 ? -11.673 -0.330 5.726 1.00 84.44 201 VAL A O 1
ATOM 1435 N N . VAL A 1 202 ? -12.340 -1.040 3.710 1.00 86.94 202 VAL A N 1
ATOM 1436 C CA . VAL A 1 202 ? -13.428 -1.883 4.238 1.00 86.94 202 VAL A CA 1
ATOM 1437 C C . VAL A 1 202 ? -12.906 -3.145 4.927 1.00 86.94 202 VAL A C 1
ATOM 1439 O O . VAL A 1 202 ? -13.457 -3.554 5.951 1.00 86.94 202 VAL A O 1
ATOM 1442 N N . ALA A 1 203 ? -11.836 -3.756 4.415 1.00 86.31 203 ALA A N 1
ATOM 1443 C CA . ALA A 1 203 ? -11.341 -5.025 4.943 1.00 86.31 203 ALA A CA 1
ATOM 1444 C C . ALA A 1 203 ? -10.832 -4.950 6.396 1.00 86.31 203 ALA A C 1
ATOM 1446 O O . ALA A 1 203 ? -11.253 -5.791 7.200 1.00 86.31 203 ALA A O 1
ATOM 1447 N N . PRO A 1 204 ? -10.016 -3.952 6.800 1.00 83.38 204 PRO A N 1
ATOM 1448 C CA . PRO A 1 204 ? -9.639 -3.779 8.201 1.00 83.38 204 PRO A CA 1
ATOM 1449 C C . PRO A 1 204 ? -10.848 -3.520 9.102 1.00 83.38 204 PRO A C 1
ATOM 1451 O O . PRO A 1 204 ? -10.925 -4.086 10.189 1.00 83.38 204 PRO A O 1
ATOM 1454 N N . VAL A 1 205 ? -11.830 -2.730 8.646 1.00 84.75 205 VAL A N 1
ATOM 1455 C CA . VAL A 1 205 ? -13.062 -2.462 9.411 1.00 84.75 205 VAL A CA 1
ATOM 1456 C C . VAL A 1 205 ? -13.807 -3.764 9.692 1.00 84.75 205 VAL A C 1
ATOM 1458 O O . VAL A 1 205 ? -14.104 -4.055 10.851 1.00 84.75 205 VAL A O 1
ATOM 1461 N N . TYR A 1 206 ? -14.018 -4.593 8.669 1.00 88.81 206 TYR A N 1
ATOM 1462 C CA . TYR A 1 206 ? -14.648 -5.902 8.829 1.00 88.81 206 TYR A CA 1
ATOM 1463 C C . TYR A 1 206 ? -13.889 -6.798 9.822 1.00 88.81 206 TYR A C 1
ATOM 1465 O O . TYR A 1 206 ? -14.501 -7.371 10.724 1.00 88.81 206 TYR A O 1
ATOM 1473 N N . ILE A 1 207 ? -12.553 -6.848 9.730 1.00 86.62 207 ILE A N 1
ATOM 1474 C CA . ILE A 1 207 ? -11.710 -7.595 10.680 1.00 86.62 207 ILE A CA 1
ATOM 1475 C C . ILE A 1 207 ? -11.936 -7.086 12.105 1.00 86.62 207 ILE A C 1
ATOM 1477 O O . ILE A 1 207 ? -12.145 -7.886 13.014 1.00 86.62 207 ILE A O 1
ATOM 1481 N N . THR A 1 208 ? -11.941 -5.769 12.325 1.00 82.94 208 THR A N 1
ATOM 1482 C CA . THR A 1 208 ? -12.130 -5.219 13.674 1.00 82.94 208 THR A CA 1
ATOM 1483 C C . THR A 1 208 ? -13.513 -5.483 14.259 1.00 82.94 208 THR A C 1
ATOM 1485 O O . THR A 1 208 ? -13.627 -5.627 15.473 1.00 82.94 208 THR A O 1
ATOM 1488 N N . GLU A 1 209 ? -14.553 -5.561 13.434 1.00 85.75 209 GLU A N 1
ATOM 1489 C CA . GLU A 1 209 ? -15.929 -5.745 13.902 1.00 85.75 209 GLU A CA 1
ATOM 1490 C C . GLU A 1 209 ? -16.286 -7.203 14.192 1.00 85.75 209 GLU A C 1
ATOM 1492 O O . GLU A 1 209 ? -17.189 -7.448 14.988 1.00 85.75 209 GLU A O 1
ATOM 1497 N N . ILE A 1 210 ? -15.575 -8.154 13.582 1.00 85.31 210 ILE A N 1
ATOM 1498 C CA . ILE A 1 210 ? -15.762 -9.589 13.829 1.00 85.31 210 ILE A CA 1
ATOM 1499 C C . ILE A 1 210 ? -14.781 -10.151 14.867 1.00 85.31 210 ILE A C 1
ATOM 1501 O O . ILE A 1 210 ? -15.020 -11.214 15.433 1.00 85.31 210 ILE A O 1
ATOM 1505 N N . THR A 1 211 ? -13.670 -9.448 15.115 1.00 82.19 211 THR A N 1
ATOM 1506 C CA . THR A 1 211 ? -12.569 -9.943 15.950 1.00 82.19 211 THR A CA 1
ATOM 1507 C C . THR A 1 211 ? -12.627 -9.387 17.381 1.00 82.19 211 THR A C 1
ATOM 1509 O O . THR A 1 211 ? -12.723 -8.158 17.560 1.00 82.19 211 THR A O 1
ATOM 1512 N N . PRO A 1 212 ? -12.447 -10.250 18.404 1.00 78.56 212 PRO A N 1
ATOM 1513 C CA . PRO A 1 212 ? -12.302 -9.844 19.798 1.00 78.56 212 PRO A CA 1
ATOM 1514 C C . PRO A 1 212 ? -11.156 -8.840 20.019 1.00 78.56 212 PRO A C 1
ATOM 1516 O O . PRO A 1 212 ? -10.125 -8.917 19.340 1.00 78.56 212 PRO A O 1
ATOM 1519 N N . PRO A 1 213 ? -11.255 -7.929 21.007 1.00 70.75 213 PRO A N 1
ATOM 1520 C CA . PRO A 1 213 ? -10.244 -6.893 21.237 1.00 70.75 213 PRO A CA 1
ATOM 1521 C C . PRO A 1 213 ? -8.813 -7.419 21.440 1.00 70.75 213 PRO A C 1
ATOM 1523 O O . PRO A 1 213 ? -7.863 -6.783 20.989 1.00 70.75 213 PRO A O 1
ATOM 1526 N N . HIS A 1 214 ? -8.648 -8.589 22.068 1.00 72.56 214 HIS A N 1
ATOM 1527 C CA . HIS A 1 214 ? -7.343 -9.121 22.479 1.00 72.56 214 HIS A CA 1
ATOM 1528 C C . HIS A 1 214 ? -6.481 -9.676 21.323 1.00 72.56 214 HIS A C 1
ATOM 1530 O O . HIS A 1 214 ? -5.257 -9.698 21.436 1.00 72.56 214 HIS A O 1
ATOM 1536 N N . ILE A 1 215 ? -7.084 -10.084 20.197 1.00 75.81 215 ILE A N 1
ATOM 1537 C CA . ILE A 1 215 ? -6.369 -10.556 18.988 1.00 75.81 215 ILE A CA 1
ATOM 1538 C C . ILE A 1 215 ? -6.505 -9.613 17.783 1.00 75.81 215 ILE A C 1
ATOM 1540 O O . ILE A 1 215 ? -5.822 -9.799 16.774 1.00 75.81 215 ILE A O 1
ATOM 1544 N N . ARG A 1 216 ? -7.331 -8.563 17.888 1.00 75.75 216 ARG A N 1
ATOM 1545 C CA . ARG A 1 216 ? -7.633 -7.620 16.799 1.00 75.75 216 ARG A CA 1
ATOM 1546 C C . ARG A 1 216 ? -6.390 -7.027 16.142 1.00 75.75 216 ARG A C 1
ATOM 1548 O O . ARG A 1 216 ? -6.300 -7.031 14.921 1.00 75.75 216 ARG A O 1
ATOM 1555 N N . GLY A 1 217 ? -5.427 -6.549 16.932 1.00 68.00 217 GLY A N 1
ATOM 1556 C CA . GLY A 1 217 ? -4.209 -5.926 16.401 1.00 68.00 217 GLY A CA 1
ATOM 1557 C C . GLY A 1 217 ? -3.393 -6.872 15.513 1.00 68.00 217 GLY A C 1
ATOM 1558 O O . GLY A 1 217 ? -2.943 -6.474 14.442 1.00 68.00 217 GLY A O 1
ATOM 1559 N N . LYS A 1 218 ? -3.287 -8.148 15.905 1.00 76.06 218 LYS A N 1
ATOM 1560 C CA . LYS A 1 218 ? -2.560 -9.180 15.148 1.00 76.06 218 LYS A CA 1
ATOM 1561 C C . LYS A 1 218 ? -3.243 -9.505 13.821 1.00 76.06 218 LYS A C 1
ATOM 1563 O O . LYS A 1 218 ? -2.569 -9.652 12.807 1.00 76.06 218 LYS A O 1
ATOM 1568 N N . LEU A 1 219 ? -4.574 -9.595 13.820 1.00 81.88 219 LEU A N 1
ATOM 1569 C CA . LEU A 1 219 ? -5.338 -9.885 12.604 1.00 81.88 219 LEU A CA 1
ATOM 1570 C C . LEU A 1 219 ? -5.417 -8.692 11.654 1.00 81.88 219 LEU A C 1
ATOM 1572 O O . LEU A 1 219 ? -5.456 -8.891 10.447 1.00 81.88 219 LEU A O 1
ATOM 1576 N N . VAL A 1 220 ? -5.388 -7.463 12.168 1.00 78.12 220 VAL A N 1
ATOM 1577 C CA . VAL A 1 220 ? -5.248 -6.275 11.318 1.00 78.12 220 VAL A CA 1
ATOM 1578 C C . VAL A 1 220 ? -3.837 -6.206 10.727 1.00 78.12 220 VAL A C 1
ATOM 1580 O O . VAL A 1 220 ? -3.705 -5.952 9.541 1.00 78.12 220 VAL A O 1
ATOM 1583 N N . ALA A 1 221 ? -2.779 -6.523 11.481 1.00 77.38 221 ALA A N 1
ATOM 1584 C CA . ALA A 1 221 ? -1.413 -6.564 10.939 1.00 77.38 221 ALA A CA 1
ATOM 1585 C C . ALA A 1 221 ? -1.241 -7.583 9.790 1.00 77.38 221 ALA A C 1
ATOM 1587 O O . ALA A 1 221 ? -0.425 -7.374 8.890 1.00 77.38 221 ALA A O 1
ATOM 1588 N N . LEU A 1 222 ? -2.051 -8.651 9.764 1.00 83.88 222 LEU A N 1
ATOM 1589 C CA . LEU A 1 222 ? -2.078 -9.613 8.658 1.00 83.88 222 LEU A CA 1
ATOM 1590 C C . LEU A 1 222 ? -2.363 -8.942 7.307 1.00 83.88 222 LEU A C 1
ATOM 1592 O O . LEU A 1 222 ? -1.855 -9.407 6.287 1.00 83.88 222 LEU A O 1
ATOM 1596 N N . THR A 1 223 ? -3.125 -7.842 7.280 1.00 84.81 223 THR A N 1
ATOM 1597 C CA . THR A 1 223 ? -3.447 -7.154 6.026 1.00 84.81 223 THR A CA 1
ATOM 1598 C C . THR A 1 223 ? -2.202 -6.603 5.344 1.00 84.81 223 THR A C 1
ATOM 1600 O O . THR A 1 223 ? -2.128 -6.669 4.124 1.00 84.81 223 THR A O 1
ATOM 1603 N N . ASP A 1 224 ? -1.217 -6.102 6.097 1.00 83.94 224 ASP A N 1
ATOM 1604 C CA . ASP A 1 224 ? 0.012 -5.532 5.523 1.00 83.94 224 ASP A CA 1
ATOM 1605 C C . ASP A 1 224 ? 0.976 -6.626 5.033 1.00 83.94 224 ASP A C 1
ATOM 1607 O O . ASP A 1 224 ? 1.530 -6.553 3.932 1.00 83.94 224 ASP A O 1
ATOM 1611 N N . ILE A 1 225 ? 1.066 -7.733 5.780 1.00 89.88 225 ILE A N 1
ATOM 1612 C CA . ILE A 1 225 ? 1.775 -8.944 5.338 1.00 89.88 225 ILE A CA 1
ATOM 1613 C C . ILE A 1 225 ? 1.195 -9.438 4.003 1.00 89.88 225 ILE A C 1
ATOM 1615 O O . ILE A 1 225 ? 1.945 -9.773 3.085 1.00 89.88 225 ILE A O 1
ATOM 1619 N N . MET A 1 226 ? -0.135 -9.432 3.858 1.00 91.81 226 MET A N 1
ATOM 1620 C CA . MET A 1 226 ? -0.811 -9.836 2.621 1.00 91.81 226 MET A CA 1
ATOM 1621 C C . MET A 1 226 ? -0.513 -8.911 1.431 1.00 91.81 226 MET A C 1
ATOM 1623 O O . MET A 1 226 ? -0.420 -9.406 0.308 1.00 91.81 226 MET A O 1
ATOM 1627 N N . ILE A 1 227 ? -0.279 -7.609 1.644 1.00 92.50 227 ILE A N 1
ATOM 1628 C CA . ILE A 1 227 ? 0.201 -6.705 0.577 1.00 92.50 227 ILE A CA 1
ATOM 1629 C C . ILE A 1 227 ? 1.560 -7.185 0.075 1.00 92.50 227 ILE A C 1
ATOM 1631 O O . ILE A 1 227 ? 1.758 -7.354 -1.125 1.00 92.50 227 ILE A O 1
ATOM 1635 N N . ASN A 1 228 ? 2.496 -7.451 0.985 1.00 94.50 228 ASN A N 1
ATOM 1636 C CA . ASN A 1 228 ? 3.849 -7.871 0.622 1.00 94.50 228 ASN A CA 1
ATOM 1637 C C . ASN A 1 228 ? 3.873 -9.261 -0.042 1.00 94.50 228 ASN A C 1
ATOM 1639 O O . ASN A 1 228 ? 4.623 -9.470 -0.998 1.00 94.50 228 ASN A O 1
ATOM 1643 N N . ILE A 1 229 ? 3.006 -10.185 0.393 1.00 95.69 229 ILE A N 1
ATOM 1644 C CA . ILE A 1 229 ? 2.775 -11.460 -0.306 1.00 95.69 229 ILE A CA 1
ATOM 1645 C C . ILE A 1 229 ? 2.257 -11.199 -1.725 1.00 95.69 229 ILE A C 1
ATOM 1647 O O . ILE A 1 229 ? 2.766 -11.792 -2.674 1.00 95.69 229 ILE A O 1
ATOM 1651 N N . GLY A 1 230 ? 1.296 -10.287 -1.891 1.00 96.19 230 GLY A N 1
ATOM 1652 C CA . GLY A 1 230 ? 0.797 -9.879 -3.203 1.00 96.19 230 GLY A CA 1
ATOM 1653 C C . GLY A 1 230 ? 1.901 -9.340 -4.113 1.00 96.19 230 GLY A C 1
ATOM 1654 O O . GLY A 1 230 ? 2.016 -9.801 -5.245 1.00 96.19 230 GLY A O 1
ATOM 1655 N N . ILE A 1 231 ? 2.753 -8.435 -3.616 1.00 96.62 231 ILE A N 1
ATOM 1656 C CA . ILE A 1 231 ? 3.888 -7.876 -4.380 1.00 96.62 231 ILE A CA 1
ATOM 1657 C C . ILE A 1 231 ? 4.795 -9.001 -4.876 1.00 96.62 231 ILE A C 1
ATOM 1659 O O . ILE A 1 231 ? 5.123 -9.060 -6.062 1.00 96.62 231 ILE A O 1
ATOM 1663 N N . LEU A 1 232 ? 5.155 -9.930 -3.987 1.00 97.31 232 LEU A N 1
ATOM 1664 C CA . LEU A 1 232 ? 5.994 -11.067 -4.344 1.00 97.31 232 LEU A CA 1
ATOM 1665 C C . LEU A 1 232 ? 5.321 -11.976 -5.386 1.00 97.31 232 LEU A C 1
ATOM 1667 O O . LEU A 1 232 ? 5.978 -12.393 -6.336 1.00 97.31 232 LEU A O 1
ATOM 1671 N N . LEU A 1 233 ? 4.018 -12.249 -5.257 1.00 96.81 233 LEU A N 1
ATOM 1672 C CA . LEU A 1 233 ? 3.262 -13.009 -6.259 1.00 96.81 233 LEU A CA 1
ATOM 1673 C C . LEU A 1 233 ? 3.242 -12.303 -7.620 1.00 96.81 233 LEU A C 1
ATOM 1675 O O . LEU A 1 233 ? 3.393 -12.966 -8.646 1.00 96.81 233 LEU A O 1
ATOM 1679 N N . GLY A 1 234 ? 3.107 -10.976 -7.641 1.00 96.75 234 GLY A N 1
ATOM 1680 C CA . GLY A 1 234 ? 3.192 -10.170 -8.858 1.00 96.75 234 GLY A CA 1
ATOM 1681 C C . GLY A 1 234 ? 4.564 -10.281 -9.531 1.00 96.75 234 GLY A C 1
ATOM 1682 O O . GLY A 1 234 ? 4.639 -10.556 -10.728 1.00 96.75 234 GLY A O 1
ATOM 1683 N N . TYR A 1 235 ? 5.650 -10.176 -8.758 1.00 96.94 235 TYR A N 1
ATOM 1684 C CA . TYR A 1 235 ? 7.017 -10.356 -9.266 1.00 96.94 235 TYR A CA 1
ATOM 1685 C C . TYR A 1 235 ? 7.268 -11.763 -9.808 1.00 96.94 235 TYR A C 1
ATOM 1687 O O . TYR A 1 235 ? 7.785 -11.908 -10.917 1.00 96.94 235 TYR A O 1
ATOM 1695 N N . ILE A 1 236 ? 6.859 -12.796 -9.065 1.00 96.81 236 ILE A N 1
ATOM 1696 C CA . ILE A 1 236 ? 6.980 -14.195 -9.497 1.00 96.81 236 ILE A CA 1
ATOM 1697 C C . ILE A 1 236 ? 6.184 -14.419 -10.783 1.00 96.81 236 ILE A C 1
ATOM 1699 O O . ILE A 1 236 ? 6.675 -15.078 -11.695 1.00 96.81 236 ILE A O 1
ATOM 1703 N N . THR A 1 237 ? 4.981 -13.848 -10.884 1.00 96.06 237 THR A N 1
ATOM 1704 C CA . THR A 1 237 ? 4.152 -13.952 -12.091 1.00 96.06 237 THR A CA 1
ATOM 1705 C C . THR A 1 237 ? 4.824 -13.277 -13.281 1.00 96.06 237 THR A C 1
ATOM 1707 O O . THR A 1 237 ? 4.866 -13.864 -14.361 1.00 96.06 237 THR A O 1
ATOM 1710 N N . GLY A 1 238 ? 5.403 -12.090 -13.082 1.00 94.62 238 GLY A N 1
ATOM 1711 C CA . GLY A 1 238 ? 6.177 -11.390 -14.104 1.00 94.62 238 GLY A CA 1
ATOM 1712 C C . GLY A 1 238 ? 7.365 -12.214 -14.603 1.00 94.62 238 GLY A C 1
ATOM 1713 O O . GLY A 1 238 ? 7.513 -12.420 -15.807 1.00 94.62 238 GLY A O 1
ATOM 1714 N N . PHE A 1 239 ? 8.164 -12.759 -13.682 1.00 95.19 239 PHE A N 1
ATOM 1715 C CA . PHE A 1 239 ? 9.290 -13.638 -14.009 1.00 95.19 239 PHE A CA 1
ATOM 1716 C C . PHE A 1 239 ? 8.842 -14.920 -14.732 1.00 95.19 239 PHE A C 1
ATOM 1718 O O . PHE A 1 239 ? 9.387 -15.267 -15.776 1.00 95.19 239 PHE A O 1
ATOM 1725 N N . ALA A 1 240 ? 7.811 -15.603 -14.232 1.00 94.94 240 ALA A N 1
ATOM 1726 C CA . ALA A 1 240 ? 7.302 -16.828 -14.845 1.00 94.94 240 ALA A CA 1
ATOM 1727 C C . ALA A 1 240 ? 6.753 -16.577 -16.257 1.00 94.94 240 ALA A C 1
ATOM 1729 O O . ALA A 1 240 ? 7.042 -17.336 -17.179 1.00 94.94 240 ALA A O 1
ATOM 1730 N N . CYS A 1 241 ? 5.995 -15.497 -16.454 1.00 93.69 241 CYS A N 1
ATOM 1731 C CA . CYS A 1 241 ? 5.470 -15.128 -17.767 1.00 93.69 241 CYS A CA 1
ATOM 1732 C C . CYS A 1 241 ? 6.590 -14.754 -18.748 1.00 93.69 241 CYS A C 1
ATOM 1734 O O . CYS A 1 241 ? 6.487 -15.078 -19.930 1.00 93.69 241 CYS A O 1
ATOM 1736 N N . GLN A 1 242 ? 7.673 -14.133 -18.273 1.00 91.00 242 GLN A N 1
ATOM 1737 C CA . GLN A 1 242 ? 8.845 -13.833 -19.096 1.00 91.00 242 GLN A CA 1
ATOM 1738 C C . GLN A 1 242 ? 9.513 -15.095 -19.660 1.00 91.00 242 GLN A C 1
ATOM 1740 O O . GLN A 1 242 ? 9.921 -15.081 -20.819 1.00 91.00 242 GLN A O 1
ATOM 1745 N N . GLU A 1 243 ? 9.602 -16.168 -18.871 1.00 89.25 243 GLU A N 1
ATOM 1746 C CA . GLU A 1 243 ? 10.231 -17.434 -19.281 1.00 89.25 243 GLU A CA 1
ATOM 1747 C C . GLU A 1 243 ? 9.281 -18.346 -20.078 1.00 89.25 243 GLU A C 1
ATOM 1749 O O . GLU A 1 243 ? 9.709 -19.071 -20.976 1.00 89.25 243 GLU A O 1
ATOM 1754 N N . LEU A 1 244 ? 7.981 -18.324 -19.764 1.00 91.81 244 LEU A N 1
ATOM 1755 C CA . LEU A 1 244 ? 6.998 -19.258 -20.325 1.00 91.81 244 LEU A CA 1
ATOM 1756 C C . LEU A 1 244 ? 6.288 -18.742 -21.582 1.00 91.81 244 LEU A C 1
ATOM 1758 O O . LEU A 1 244 ? 5.796 -19.552 -22.369 1.00 91.81 244 LEU A O 1
ATOM 1762 N N . ILE A 1 245 ? 6.182 -17.422 -21.769 1.00 91.62 245 ILE A N 1
ATOM 1763 C CA . ILE A 1 245 ? 5.360 -16.815 -22.827 1.00 91.62 245 ILE A CA 1
ATOM 1764 C C . ILE A 1 245 ? 6.258 -16.016 -23.783 1.00 91.62 245 ILE A C 1
ATOM 1766 O O . ILE A 1 245 ? 6.665 -14.900 -23.457 1.00 91.62 245 ILE A O 1
ATOM 1770 N N . PRO A 1 246 ? 6.538 -16.534 -24.995 1.00 84.88 246 PRO A N 1
ATOM 1771 C CA . PRO A 1 246 ? 7.388 -15.840 -25.961 1.00 84.88 246 PRO A CA 1
ATOM 1772 C C . PRO A 1 246 ? 6.819 -14.513 -26.511 1.00 84.88 246 PRO A C 1
ATOM 1774 O O . PRO A 1 246 ? 7.571 -13.540 -26.565 1.00 84.88 246 PRO A O 1
ATOM 1777 N N . PRO A 1 247 ? 5.539 -14.414 -26.941 1.00 90.38 247 PRO A N 1
ATOM 1778 C CA . PRO A 1 247 ? 5.038 -13.191 -27.573 1.00 90.38 247 PRO A CA 1
ATOM 1779 C C . PRO A 1 247 ? 4.761 -12.067 -26.562 1.00 90.38 247 PRO A C 1
ATOM 1781 O O . PRO A 1 247 ? 3.933 -12.228 -25.665 1.00 90.38 247 PRO A O 1
ATOM 1784 N N . VAL A 1 248 ? 5.392 -10.903 -26.768 1.00 87.00 248 VAL A N 1
ATOM 1785 C CA . VAL A 1 248 ? 5.289 -9.712 -25.897 1.00 87.00 248 VAL A CA 1
ATOM 1786 C C . VAL A 1 248 ? 3.839 -9.243 -25.734 1.00 87.00 248 VAL A C 1
ATOM 1788 O O . VAL A 1 248 ? 3.365 -9.137 -24.605 1.00 87.00 248 VAL A O 1
ATOM 1791 N N . TRP A 1 249 ? 3.096 -9.088 -26.838 1.00 87.44 249 TRP A N 1
ATOM 1792 C CA . TRP A 1 249 ? 1.697 -8.625 -26.837 1.00 87.44 249 TRP A CA 1
ATOM 1793 C C . TRP A 1 249 ? 0.745 -9.482 -25.990 1.00 87.44 249 TRP A C 1
ATOM 1795 O O . TRP A 1 249 ? -0.287 -8.994 -25.530 1.00 87.44 249 TRP A O 1
ATOM 1805 N N . LEU A 1 250 ? 1.053 -10.772 -25.812 1.00 91.94 250 LEU A N 1
ATOM 1806 C CA . LEU A 1 250 ? 0.253 -11.707 -25.017 1.00 91.94 250 LEU A CA 1
ATOM 1807 C C . LEU A 1 250 ? 0.762 -11.793 -23.574 1.00 91.94 250 LEU A C 1
ATOM 1809 O O . LEU A 1 250 ? -0.029 -11.983 -22.651 1.00 91.94 250 LEU A O 1
ATOM 1813 N N . LYS A 1 251 ? 2.075 -11.651 -23.379 1.00 93.25 251 LYS A N 1
ATOM 1814 C CA . LYS A 1 251 ? 2.758 -11.806 -22.095 1.00 93.25 251 LYS A CA 1
ATOM 1815 C C . LYS A 1 251 ? 2.207 -10.852 -21.036 1.00 93.25 251 LYS A C 1
ATOM 1817 O O . LYS A 1 251 ? 1.673 -11.320 -20.032 1.00 93.25 251 LYS A O 1
ATOM 1822 N N . TRP A 1 252 ? 2.248 -9.540 -21.278 1.00 94.00 252 TRP A N 1
ATOM 1823 C CA . TRP A 1 252 ? 1.763 -8.547 -20.309 1.00 94.00 252 TRP A CA 1
ATOM 1824 C C . TRP A 1 252 ? 0.248 -8.654 -20.080 1.00 94.00 252 TRP A C 1
ATOM 1826 O O . TRP A 1 252 ? -0.229 -8.457 -18.964 1.00 94.00 252 TRP A O 1
ATOM 1836 N N . ARG A 1 253 ? -0.525 -9.057 -21.097 1.00 95.50 253 ARG A N 1
ATOM 1837 C CA . ARG A 1 253 ? -1.972 -9.292 -20.955 1.00 95.50 253 ARG A CA 1
ATOM 1838 C C . ARG A 1 253 ? -2.269 -10.445 -20.011 1.00 95.50 253 ARG A C 1
ATOM 1840 O O . ARG A 1 253 ? -3.157 -10.322 -19.177 1.00 95.50 253 ARG A O 1
ATOM 1847 N N . ILE A 1 254 ? -1.532 -11.551 -20.120 1.00 95.38 254 ILE A N 1
ATOM 1848 C CA . ILE A 1 254 ? -1.683 -12.690 -19.206 1.00 95.38 254 ILE A CA 1
ATOM 1849 C C . ILE A 1 254 ? -1.281 -12.284 -17.788 1.00 95.38 254 ILE A C 1
ATOM 1851 O O . ILE A 1 254 ? -2.012 -12.601 -16.852 1.00 95.38 254 ILE A O 1
ATOM 1855 N N . MET A 1 255 ? -0.186 -11.533 -17.628 1.00 95.44 255 MET A N 1
ATOM 1856 C CA . MET A 1 255 ? 0.226 -11.008 -16.324 1.00 95.44 255 MET A CA 1
ATOM 1857 C C . MET A 1 255 ? -0.914 -10.214 -15.649 1.00 95.44 255 MET A C 1
ATOM 1859 O O . MET A 1 255 ? -1.285 -10.503 -14.509 1.00 95.44 255 MET A O 1
ATOM 1863 N N . LEU A 1 256 ? -1.532 -9.263 -16.361 1.00 95.06 256 LEU A N 1
ATOM 1864 C CA . LEU A 1 256 ? -2.654 -8.472 -15.833 1.00 95.06 256 LEU A CA 1
ATOM 1865 C C . LEU A 1 256 ? -3.929 -9.309 -15.638 1.00 95.06 256 LEU A C 1
ATOM 1867 O O . LEU A 1 256 ? -4.623 -9.153 -14.633 1.00 95.06 256 LEU A O 1
ATOM 1871 N N . GLY A 1 257 ? -4.215 -10.232 -16.557 1.00 95.00 257 GLY A N 1
ATOM 1872 C CA . GLY A 1 257 ? -5.392 -11.099 -16.514 1.00 95.00 257 GLY A CA 1
ATOM 1873 C C . GLY A 1 257 ? -5.378 -12.084 -15.347 1.00 95.00 257 GLY A C 1
ATOM 1874 O O . GLY A 1 257 ? -6.417 -12.325 -14.735 1.00 95.00 257 GLY A O 1
ATOM 1875 N N . LEU A 1 258 ? -4.205 -12.595 -14.962 1.00 95.38 258 LEU A N 1
ATOM 1876 C CA . LEU A 1 258 ? -4.044 -13.418 -13.757 1.00 95.38 258 LEU A CA 1
ATOM 1877 C C . LEU A 1 258 ? -4.411 -12.653 -12.472 1.00 95.38 258 LEU A C 1
ATOM 1879 O O . LEU A 1 258 ? -4.846 -13.270 -11.499 1.00 95.38 258 LEU A O 1
ATOM 1883 N N . GLY A 1 259 ? -4.365 -11.316 -12.496 1.00 92.88 259 GLY A N 1
ATOM 1884 C CA . GLY A 1 259 ? -4.836 -10.459 -11.405 1.00 92.88 259 GLY A CA 1
ATOM 1885 C C . GLY A 1 259 ? -6.340 -10.532 -11.133 1.00 92.88 259 GLY A C 1
ATOM 1886 O O . GLY A 1 259 ? -6.788 -10.087 -10.082 1.00 92.88 259 GLY A O 1
ATOM 1887 N N . ILE A 1 260 ? -7.130 -11.133 -12.029 1.00 95.44 260 ILE A N 1
ATOM 1888 C CA . ILE A 1 260 ? -8.565 -11.390 -11.820 1.00 95.44 260 ILE A CA 1
ATOM 1889 C C . ILE A 1 260 ? -8.791 -12.557 -10.842 1.00 95.44 260 ILE A C 1
ATOM 1891 O O . ILE A 1 260 ? -9.841 -12.632 -10.201 1.00 95.44 260 ILE A O 1
ATOM 1895 N N . LEU A 1 261 ? -7.818 -13.463 -10.684 1.00 93.31 261 LEU A N 1
ATOM 1896 C CA . LEU A 1 261 ? -7.990 -14.661 -9.858 1.00 93.31 261 LEU A CA 1
ATOM 1897 C C . LEU A 1 261 ? -8.148 -14.341 -8.359 1.00 93.31 261 LEU A C 1
ATOM 1899 O O . LEU A 1 261 ? -9.128 -14.817 -7.779 1.00 93.31 261 LEU A O 1
ATOM 1903 N N . PRO A 1 262 ? -7.283 -13.525 -7.714 1.00 91.94 262 PRO A N 1
ATOM 1904 C CA . PRO A 1 262 ? -7.455 -13.189 -6.299 1.00 91.94 262 PRO A CA 1
ATOM 1905 C C . PRO A 1 262 ? -8.833 -12.591 -5.945 1.00 91.94 262 PRO A C 1
ATOM 1907 O O . PRO A 1 262 ? -9.486 -13.134 -5.052 1.00 91.94 262 PRO A O 1
ATOM 1910 N N . PRO A 1 263 ? -9.354 -11.548 -6.628 1.00 93.25 263 PRO A N 1
ATOM 1911 C CA . PRO A 1 263 ? -10.675 -11.003 -6.313 1.00 93.25 263 PRO A CA 1
ATOM 1912 C C . PRO A 1 263 ? -11.815 -11.990 -6.591 1.00 93.25 263 PRO A C 1
ATOM 1914 O O . PRO A 1 263 ? -12.804 -11.981 -5.861 1.00 93.25 263 PRO A O 1
ATOM 1917 N N . ALA A 1 264 ? -11.693 -12.872 -7.589 1.00 93.62 264 ALA A N 1
ATOM 1918 C CA . ALA A 1 264 ? -12.692 -13.915 -7.826 1.00 93.62 264 ALA A CA 1
ATOM 1919 C C . ALA A 1 264 ? -12.765 -14.908 -6.652 1.00 93.62 264 ALA A C 1
ATOM 1921 O O . ALA A 1 264 ? -13.856 -15.241 -6.186 1.00 93.62 264 ALA A O 1
ATOM 1922 N N . VAL A 1 265 ? -11.608 -15.323 -6.121 1.00 92.38 265 VAL A N 1
ATOM 1923 C CA . VAL A 1 265 ? -11.530 -16.174 -4.922 1.00 92.38 265 VAL A CA 1
ATOM 1924 C C . VAL A 1 265 ? -12.139 -15.472 -3.710 1.00 92.38 265 VAL A C 1
ATOM 1926 O O . VAL A 1 265 ? -12.863 -16.110 -2.945 1.00 92.38 265 VAL A O 1
ATOM 1929 N N . ILE A 1 266 ? -11.917 -14.164 -3.546 1.00 91.75 266 ILE A N 1
ATOM 1930 C CA . ILE A 1 266 ? -12.525 -13.383 -2.458 1.00 91.75 266 ILE A CA 1
ATOM 1931 C C . ILE A 1 266 ? -14.045 -13.370 -2.586 1.00 91.75 266 ILE A C 1
ATOM 1933 O O . ILE A 1 266 ? -14.724 -13.701 -1.621 1.00 91.75 266 ILE A O 1
ATOM 1937 N N . VAL A 1 267 ? -14.595 -13.055 -3.764 1.00 93.06 267 VAL A N 1
ATOM 1938 C CA . VAL A 1 267 ? -16.053 -13.023 -3.981 1.00 93.06 267 VAL A CA 1
ATOM 1939 C C . VAL A 1 267 ? -16.696 -14.371 -3.650 1.00 93.06 267 VAL A C 1
ATOM 1941 O O . VAL A 1 267 ? -17.734 -14.406 -2.990 1.00 93.06 267 VAL A O 1
ATOM 1944 N N . ILE A 1 268 ? -16.057 -15.481 -4.034 1.00 91.81 268 ILE A N 1
ATOM 1945 C CA . ILE A 1 268 ? -16.513 -16.829 -3.668 1.00 91.81 268 ILE A CA 1
ATOM 1946 C C . ILE A 1 268 ? -16.416 -17.034 -2.151 1.00 91.81 268 ILE A C 1
ATOM 1948 O O . ILE A 1 268 ? -17.379 -17.481 -1.530 1.00 91.81 268 ILE A O 1
ATOM 1952 N N . SER A 1 269 ? -15.293 -16.657 -1.537 1.00 89.38 269 SER A N 1
ATOM 1953 C CA 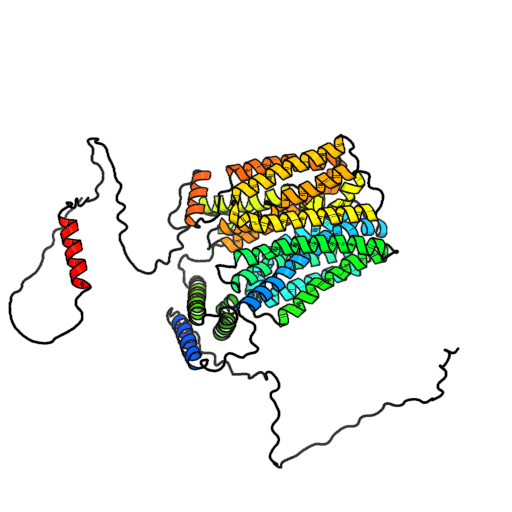. SER A 1 269 ? -15.065 -16.805 -0.093 1.00 89.38 269 SER A CA 1
ATOM 1954 C C . SER A 1 269 ? -16.098 -16.036 0.733 1.00 89.38 269 SER A C 1
ATOM 1956 O O . SER A 1 269 ? -16.614 -16.565 1.713 1.00 89.38 269 SER A O 1
ATOM 1958 N N . LEU A 1 270 ? -16.473 -14.827 0.300 1.00 89.06 270 LEU A N 1
ATOM 1959 C CA . LEU A 1 270 ? -17.481 -13.995 0.960 1.00 89.06 270 LEU A CA 1
ATOM 1960 C C . LEU A 1 270 ? -18.832 -14.706 1.095 1.00 89.06 270 LEU A C 1
ATOM 1962 O O . LEU A 1 270 ? -19.553 -14.424 2.048 1.00 89.06 270 LEU A O 1
ATOM 1966 N N . THR A 1 271 ? -19.192 -15.631 0.196 1.00 87.69 271 THR A N 1
ATOM 1967 C CA . THR A 1 271 ? -20.470 -16.364 0.290 1.00 87.69 271 THR A CA 1
ATOM 1968 C C . THR A 1 271 ? -20.588 -17.177 1.581 1.00 87.69 271 THR A C 1
ATOM 1970 O O . THR A 1 271 ? -21.685 -17.259 2.131 1.00 87.69 271 THR A O 1
ATOM 1973 N N . PHE A 1 272 ? -19.463 -17.657 2.119 1.00 86.56 272 PHE A N 1
ATOM 1974 C CA . PHE A 1 272 ? -19.387 -18.455 3.345 1.00 86.56 272 PHE A CA 1
ATOM 1975 C C . PHE A 1 272 ? -19.173 -17.620 4.614 1.00 86.56 272 PHE A C 1
ATOM 1977 O O . PHE A 1 272 ? -19.341 -18.133 5.719 1.00 86.56 272 PHE A O 1
ATOM 1984 N N . LEU A 1 273 ? -18.804 -16.343 4.478 1.00 88.50 273 LEU A N 1
ATOM 1985 C CA . LEU A 1 273 ? -18.542 -15.471 5.620 1.00 88.50 273 LEU A CA 1
ATOM 1986 C C . LEU A 1 273 ? -19.824 -14.783 6.118 1.00 88.50 273 LEU A C 1
ATOM 1988 O O . LEU A 1 273 ? -20.672 -14.391 5.295 1.00 88.50 273 LEU A O 1
ATOM 1992 N N . PRO A 1 274 ? -19.966 -14.607 7.447 1.00 90.81 274 PRO A N 1
ATOM 1993 C CA . PRO A 1 274 ? -21.043 -13.814 8.026 1.00 90.81 274 PRO A CA 1
ATOM 1994 C C . PRO A 1 274 ? -20.859 -12.319 7.723 1.00 90.81 274 PRO A C 1
ATOM 1996 O O . PRO A 1 274 ? -19.783 -11.862 7.352 1.00 90.81 274 PRO A O 1
ATOM 1999 N N . GLU A 1 275 ? -21.927 -11.541 7.871 1.00 92.38 275 GLU A N 1
ATOM 2000 C CA . GLU A 1 275 ? -21.833 -10.078 7.858 1.00 92.38 275 GLU A CA 1
ATOM 2001 C C . GLU A 1 275 ? -21.394 -9.567 9.241 1.00 92.38 275 GLU A C 1
ATOM 2003 O O . GLU A 1 275 ? -21.516 -10.274 10.240 1.00 92.38 275 GLU A O 1
ATOM 2008 N N . SER A 1 276 ? -20.885 -8.337 9.309 1.00 90.69 276 SER A N 1
ATOM 2009 C CA . SER A 1 276 ? -20.483 -7.713 10.570 1.00 90.69 276 SER A CA 1
ATOM 2010 C C . SER A 1 276 ? -21.631 -7.685 11.596 1.00 90.69 276 SER A C 1
ATOM 2012 O O . SER A 1 276 ? -22.684 -7.096 11.313 1.00 90.69 276 SER A O 1
ATOM 2014 N N . PRO A 1 277 ? -21.431 -8.223 12.819 1.00 88.44 277 PRO A N 1
ATOM 2015 C CA . PRO A 1 277 ? -22.457 -8.189 13.860 1.00 88.44 277 PRO A CA 1
ATOM 2016 C C . PRO A 1 277 ? -22.803 -6.749 14.250 1.00 88.44 277 PRO A C 1
ATOM 2018 O O . PRO A 1 277 ? -23.972 -6.412 14.438 1.00 88.44 277 PRO A O 1
ATOM 2021 N N . ARG A 1 278 ? -21.800 -5.862 14.288 1.00 87.19 278 ARG A N 1
ATOM 2022 C CA . ARG A 1 278 ? -21.989 -4.443 14.606 1.00 87.19 278 ARG A CA 1
ATOM 2023 C C . ARG A 1 278 ? -22.854 -3.733 13.567 1.00 87.19 278 ARG A C 1
ATOM 2025 O O . ARG A 1 278 ? -23.714 -2.939 13.941 1.00 87.19 278 ARG A O 1
ATOM 2032 N N . TRP A 1 279 ? -22.648 -4.028 12.284 1.00 89.19 279 TRP A N 1
ATOM 2033 C CA . TRP A 1 279 ? -23.454 -3.454 11.205 1.00 89.19 279 TRP A CA 1
ATOM 2034 C C . TRP A 1 279 ? -24.890 -3.992 11.194 1.00 89.19 279 TRP A C 1
ATOM 2036 O O . TRP A 1 279 ? -25.833 -3.229 10.995 1.00 89.19 279 TRP A O 1
ATOM 2046 N N . LEU A 1 280 ? -25.084 -5.290 11.453 1.00 87.88 280 LEU A N 1
ATOM 2047 C CA . LEU A 1 280 ? -26.424 -5.880 11.558 1.00 87.88 280 LEU A CA 1
ATOM 2048 C C . LEU A 1 280 ? -27.239 -5.202 12.667 1.00 87.88 280 LEU A C 1
ATOM 2050 O O . LEU A 1 280 ? -28.372 -4.779 12.436 1.00 87.88 280 LEU A O 1
ATOM 2054 N N . ILE A 1 281 ? -26.630 -5.014 13.841 1.00 86.75 281 ILE A N 1
ATOM 2055 C CA . ILE A 1 281 ? -27.268 -4.344 14.979 1.00 86.75 281 ILE A CA 1
ATOM 2056 C C . ILE A 1 281 ? -27.551 -2.869 14.665 1.00 86.75 281 ILE A C 1
ATOM 2058 O O . ILE A 1 281 ? -28.642 -2.388 14.971 1.00 86.75 281 ILE A O 1
ATOM 2062 N N . SER A 1 282 ? -26.631 -2.152 14.004 1.00 81.62 282 SER A N 1
ATOM 2063 C CA . SER A 1 282 ? -26.861 -0.746 13.628 1.00 81.62 282 SER A CA 1
ATOM 2064 C C . SER A 1 282 ? -27.976 -0.563 12.592 1.00 81.62 282 SER A C 1
ATOM 2066 O O . SER A 1 282 ? -28.564 0.512 12.501 1.00 81.62 282 SER A O 1
ATOM 2068 N N . ARG A 1 283 ? -28.317 -1.623 11.850 1.00 85.69 283 ARG A N 1
ATOM 2069 C CA . ARG A 1 283 ? -29.458 -1.685 10.924 1.00 85.69 283 ARG A CA 1
ATOM 2070 C C . ARG A 1 283 ? -30.760 -2.174 11.564 1.00 85.69 283 ARG A C 1
ATOM 2072 O O . ARG A 1 283 ? -31.732 -2.378 10.847 1.00 85.69 283 ARG A O 1
ATOM 2079 N N . GLY A 1 284 ? -30.788 -2.373 12.882 1.00 84.38 284 GLY A N 1
ATOM 2080 C CA . GLY A 1 284 ? -31.953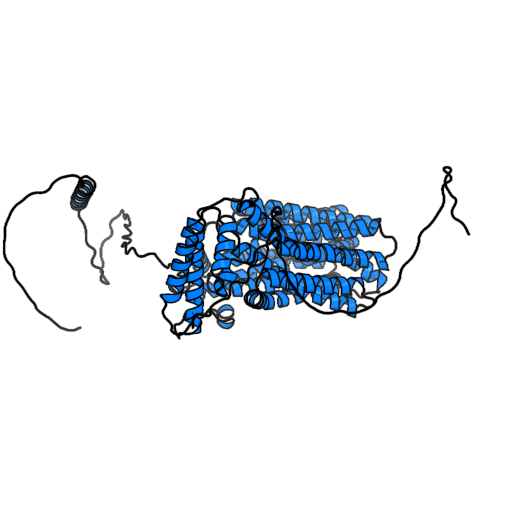 -2.885 13.610 1.00 84.38 284 GLY A CA 1
ATOM 2081 C C . GLY A 1 284 ? -32.136 -4.405 13.527 1.00 84.38 284 GLY A C 1
ATOM 2082 O O . GLY A 1 284 ? -33.058 -4.938 14.136 1.00 84.38 284 GLY A O 1
ATOM 2083 N N . ARG A 1 285 ? -31.242 -5.136 12.844 1.00 87.88 285 ARG A N 1
ATOM 2084 C CA . ARG A 1 285 ? -31.281 -6.604 12.699 1.00 87.88 285 ARG A CA 1
ATOM 2085 C C . ARG A 1 285 ? -30.596 -7.280 13.890 1.00 87.88 285 ARG A C 1
ATOM 2087 O O . ARG A 1 285 ? -29.581 -7.961 13.748 1.00 87.88 285 ARG A O 1
ATOM 2094 N N . ILE A 1 286 ? -31.135 -7.053 15.089 1.00 86.44 286 ILE A N 1
ATOM 2095 C CA . ILE A 1 286 ? -30.508 -7.457 16.362 1.00 86.44 286 ILE A CA 1
ATOM 2096 C C . ILE A 1 286 ? -30.374 -8.983 16.471 1.00 86.44 286 ILE A C 1
ATOM 2098 O O . ILE A 1 286 ? -29.306 -9.466 16.844 1.00 86.44 286 ILE A O 1
ATOM 2102 N N . ARG A 1 287 ? -31.416 -9.741 16.092 1.00 82.94 287 ARG A N 1
ATOM 2103 C CA . ARG A 1 287 ? -31.423 -11.214 16.158 1.00 82.94 287 ARG A CA 1
ATOM 2104 C C . ARG A 1 287 ? -30.299 -11.831 15.327 1.00 82.94 287 ARG A C 1
ATOM 2106 O O . ARG A 1 287 ? -29.530 -12.644 15.829 1.00 82.94 287 ARG A O 1
ATOM 2113 N N . GLU A 1 288 ? -30.156 -11.394 14.079 1.00 86.38 288 GLU A N 1
ATOM 2114 C CA . GLU A 1 288 ? -29.077 -11.858 13.202 1.00 86.38 288 GLU A CA 1
ATOM 2115 C C . GLU A 1 288 ? -27.696 -11.452 13.726 1.00 86.38 288 GLU A C 1
ATOM 2117 O O . GLU A 1 288 ? -26.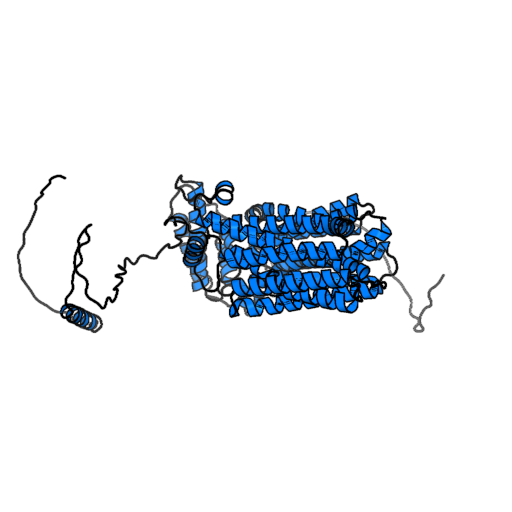758 -12.247 13.690 1.00 86.38 288 GLU A O 1
ATOM 2122 N N . GLY A 1 289 ? -27.567 -10.230 14.254 1.00 85.19 289 GLY A N 1
ATOM 2123 C CA . GLY A 1 289 ? -26.330 -9.767 14.878 1.00 85.19 289 GLY A CA 1
ATOM 2124 C C . GLY A 1 289 ? -25.906 -10.640 16.062 1.00 85.19 289 GLY A C 1
ATOM 2125 O O . GLY A 1 289 ? -24.731 -10.986 16.171 1.00 85.19 289 GLY A O 1
ATOM 2126 N N . TYR A 1 290 ? -26.854 -11.051 16.909 1.00 84.88 290 TYR A N 1
ATOM 2127 C CA . TYR A 1 290 ? -26.587 -11.955 18.030 1.00 84.88 290 TYR A CA 1
ATOM 2128 C C . TYR A 1 290 ? -26.232 -13.375 17.572 1.00 84.88 290 TYR A C 1
ATOM 2130 O O . TYR A 1 290 ? -25.278 -13.952 18.085 1.00 84.88 290 TYR A O 1
ATOM 2138 N N . GLN A 1 291 ? -26.902 -13.907 16.544 1.00 86.00 291 GLN A N 1
ATOM 2139 C CA . GLN A 1 291 ? -26.535 -15.201 15.949 1.00 86.00 291 GLN A CA 1
ATOM 2140 C C . GLN A 1 291 ? -25.103 -15.200 15.404 1.00 86.00 291 GLN A C 1
ATOM 2142 O O . GLN A 1 291 ? -24.371 -16.175 15.569 1.00 86.00 291 GLN A O 1
ATOM 2147 N N . VAL A 1 292 ? -24.678 -14.107 14.760 1.00 86.75 292 VAL A N 1
ATOM 2148 C CA . VAL A 1 292 ? -23.287 -13.960 14.313 1.00 86.75 292 VAL A CA 1
ATOM 2149 C C . VAL A 1 292 ? -22.342 -13.866 15.511 1.00 86.75 292 VAL A C 1
ATOM 2151 O O . VAL A 1 292 ? -21.329 -14.561 15.502 1.00 86.75 292 VAL A O 1
ATOM 2154 N N . LEU A 1 293 ? -22.674 -13.083 16.548 1.00 84.69 293 LEU A N 1
ATOM 2155 C CA . LEU A 1 293 ? -21.878 -12.998 17.782 1.00 84.69 293 LEU A CA 1
ATOM 2156 C C . LEU A 1 293 ? -21.688 -14.370 18.434 1.00 84.69 293 LEU A C 1
ATOM 2158 O O . LEU A 1 293 ? -20.556 -14.731 18.731 1.00 84.69 293 LEU A O 1
ATOM 2162 N N . GLY A 1 294 ? -22.748 -15.171 18.552 1.00 81.44 294 GLY A N 1
ATOM 2163 C CA . GLY A 1 294 ? -22.663 -16.531 19.087 1.00 81.44 294 GLY A CA 1
ATOM 2164 C C . GLY A 1 294 ? -21.814 -17.481 18.233 1.00 81.44 294 GLY A C 1
ATOM 2165 O O . GLY A 1 294 ? -21.361 -18.512 18.717 1.00 81.44 294 GLY A O 1
ATOM 2166 N N . ARG A 1 295 ? -21.561 -17.174 16.952 1.00 83.00 295 ARG A N 1
ATOM 2167 C CA . ARG A 1 295 ? -20.631 -17.945 16.102 1.00 83.00 295 ARG A CA 1
ATOM 2168 C C . ARG A 1 295 ? -19.174 -17.525 16.261 1.00 83.00 295 ARG A C 1
ATOM 2170 O O . ARG A 1 295 ? -18.303 -18.326 15.940 1.00 83.00 295 ARG A O 1
ATOM 2177 N N . VAL A 1 296 ? -18.912 -16.288 16.679 1.00 82.62 296 VAL A N 1
ATOM 2178 C CA . VAL A 1 296 ? -17.552 -15.727 16.783 1.00 82.62 296 VAL A CA 1
ATOM 2179 C C . VAL A 1 296 ? -17.070 -15.581 18.226 1.00 82.62 296 VAL A C 1
ATOM 2181 O O . VAL A 1 296 ? -15.880 -15.384 18.441 1.00 82.62 296 VAL A O 1
ATOM 2184 N N . ILE A 1 297 ? -17.953 -15.727 19.211 1.00 82.12 297 ILE A N 1
ATOM 2185 C CA . ILE A 1 297 ? -17.633 -15.744 20.638 1.00 82.12 297 ILE A CA 1
ATOM 2186 C C . ILE A 1 297 ? -18.138 -17.074 21.204 1.00 82.12 297 ILE A C 1
ATOM 2188 O O . ILE A 1 297 ? -19.329 -17.363 21.112 1.00 82.12 297 ILE A O 1
ATOM 2192 N N . ASP A 1 298 ? -17.227 -17.881 21.757 1.00 80.50 298 ASP A N 1
ATOM 2193 C CA . ASP A 1 298 ? -17.557 -19.194 22.331 1.00 80.50 298 ASP A CA 1
ATOM 2194 C C . ASP A 1 298 ? -18.331 -19.064 23.662 1.00 80.50 298 ASP A C 1
ATOM 2196 O O . ASP A 1 298 ? -19.153 -19.924 23.972 1.00 80.50 298 ASP A O 1
ATOM 2200 N N . ASP A 1 299 ? -18.094 -18.000 24.444 1.00 79.81 299 ASP A N 1
ATOM 2201 C CA . ASP A 1 299 ? -18.807 -17.743 25.702 1.00 79.81 299 ASP A CA 1
ATOM 2202 C C . ASP A 1 299 ? -20.136 -16.989 25.458 1.00 79.81 299 ASP A C 1
ATOM 2204 O O . ASP A 1 299 ? -20.126 -15.816 25.059 1.00 79.81 299 ASP A O 1
ATOM 2208 N N . PRO A 1 300 ? -21.300 -17.610 25.727 1.00 77.81 300 PRO A N 1
ATOM 2209 C CA . PRO A 1 300 ? -22.598 -16.965 25.545 1.00 77.81 300 PRO A CA 1
ATOM 2210 C C . PRO A 1 300 ? -22.804 -15.743 26.456 1.00 77.81 300 PRO A C 1
ATOM 2212 O O . PRO A 1 300 ? -23.570 -14.841 26.096 1.00 77.81 300 PRO A O 1
ATOM 2215 N N . ILE A 1 301 ? -22.119 -15.670 27.605 1.00 80.81 301 ILE A N 1
ATOM 2216 C CA . ILE A 1 301 ? -22.174 -14.512 28.509 1.00 80.81 301 ILE A CA 1
ATOM 2217 C C . ILE A 1 301 ? -21.424 -13.334 27.881 1.00 80.81 301 ILE A C 1
ATOM 2219 O O . ILE A 1 301 ? -22.013 -12.264 27.708 1.00 80.81 301 ILE A O 1
ATOM 2223 N N . GLU A 1 302 ? -20.176 -13.540 27.448 1.00 80.88 302 GLU A N 1
ATOM 2224 C CA . GLU A 1 302 ? -19.380 -12.526 26.737 1.00 80.88 302 GLU A CA 1
ATOM 2225 C C . GLU A 1 302 ? -20.091 -12.038 25.460 1.00 80.88 302 GLU A C 1
ATOM 2227 O O . GLU A 1 302 ? -20.111 -10.837 25.165 1.00 80.88 302 GLU A O 1
ATOM 2232 N N . ALA A 1 303 ? -20.745 -12.940 24.718 1.00 80.62 303 ALA A N 1
ATOM 2233 C CA . ALA A 1 303 ? -21.524 -12.584 23.532 1.00 80.62 303 ALA A CA 1
ATOM 2234 C C . ALA A 1 303 ? -22.699 -11.648 23.868 1.00 80.62 303 ALA A C 1
ATOM 2236 O O . ALA A 1 303 ? -22.961 -10.680 23.144 1.00 80.62 303 ALA A O 1
ATOM 2237 N N . LYS A 1 304 ? -23.390 -11.897 24.987 1.00 81.19 304 LYS A N 1
ATOM 2238 C CA . LYS A 1 304 ? -24.507 -11.073 25.471 1.00 81.19 304 LYS A CA 1
ATOM 2239 C C . LYS A 1 304 ? -24.040 -9.712 25.987 1.00 81.19 304 LYS A C 1
ATOM 2241 O O . LYS A 1 304 ? -24.664 -8.699 25.666 1.00 81.19 304 LYS A O 1
ATOM 2246 N N . GLU A 1 305 ? -22.939 -9.661 26.729 1.00 82.56 305 GLU A N 1
ATOM 2247 C CA . GLU A 1 305 ? -22.327 -8.399 27.169 1.00 82.56 305 GLU A CA 1
ATOM 2248 C C . GLU A 1 305 ? -21.873 -7.553 25.973 1.00 82.56 305 GLU A C 1
ATOM 2250 O O . GLU A 1 305 ? -22.160 -6.354 25.899 1.00 82.56 305 GLU A O 1
ATOM 2255 N N . THR A 1 306 ? -21.250 -8.191 24.979 1.00 82.12 306 THR A N 1
ATOM 2256 C CA . THR A 1 306 ? -20.826 -7.541 23.734 1.00 82.12 306 THR A CA 1
ATOM 2257 C C . THR A 1 306 ? -22.021 -6.991 22.956 1.00 82.12 306 THR A C 1
ATOM 2259 O O . THR A 1 306 ? -21.983 -5.844 22.504 1.00 82.12 306 THR A O 1
ATOM 2262 N N . LEU A 1 307 ? -23.114 -7.756 22.843 1.00 84.94 307 LEU A N 1
ATOM 2263 C CA . LEU A 1 307 ? -24.360 -7.287 22.231 1.00 84.94 307 LEU A CA 1
ATOM 2264 C C . LEU A 1 307 ? -24.884 -6.027 22.934 1.00 84.94 307 LEU A C 1
ATOM 2266 O O . LEU A 1 307 ? -25.192 -5.036 22.272 1.00 84.94 307 LEU A O 1
ATOM 2270 N N . GLN A 1 308 ? -24.960 -6.043 24.267 1.00 82.25 308 GLN A N 1
ATOM 2271 C CA . GLN A 1 308 ? -25.442 -4.903 25.051 1.00 82.25 308 GLN A CA 1
ATOM 2272 C C . GLN A 1 308 ? -24.556 -3.666 24.869 1.00 82.25 308 GLN A C 1
ATOM 2274 O O . GLN A 1 308 ? -25.074 -2.561 24.686 1.00 82.25 308 GLN A O 1
ATOM 2279 N N . ALA A 1 309 ? -23.233 -3.843 24.856 1.00 82.56 309 ALA A N 1
ATOM 2280 C CA . ALA A 1 309 ? -22.287 -2.764 24.597 1.00 82.56 309 ALA A CA 1
ATOM 2281 C C . ALA A 1 309 ? -22.477 -2.161 23.194 1.00 82.56 309 ALA A C 1
ATOM 2283 O O . ALA A 1 309 ? -22.504 -0.935 23.045 1.00 82.56 309 ALA A O 1
ATOM 2284 N N . ILE A 1 310 ? -22.674 -3.001 22.170 1.00 82.25 310 ILE A N 1
ATOM 2285 C CA . ILE A 1 310 ? -22.920 -2.542 20.798 1.00 82.25 310 ILE A CA 1
ATOM 2286 C C . ILE A 1 310 ? -24.250 -1.791 20.712 1.00 82.25 310 ILE A C 1
ATOM 2288 O O . ILE A 1 310 ? -24.268 -0.678 20.190 1.00 82.25 310 ILE A O 1
ATOM 2292 N N . VAL A 1 311 ? -25.342 -2.342 21.248 1.00 83.56 311 VAL A N 1
ATOM 2293 C CA . VAL A 1 311 ? -26.669 -1.702 21.233 1.00 83.56 311 VAL A CA 1
ATOM 2294 C C . VAL A 1 311 ? -26.625 -0.339 21.925 1.00 83.56 311 VAL A C 1
ATOM 2296 O O . VAL A 1 311 ? -27.100 0.644 21.359 1.00 83.56 311 VAL A O 1
ATOM 2299 N N . LYS A 1 312 ? -25.980 -0.247 23.095 1.00 80.25 312 LYS A N 1
ATOM 2300 C CA . LYS A 1 312 ? -25.788 1.024 23.807 1.00 80.25 312 LYS A CA 1
ATOM 2301 C C . LYS A 1 312 ? -24.997 2.030 22.967 1.00 80.25 312 LYS A C 1
ATOM 2303 O O . LYS A 1 312 ? -25.362 3.201 22.914 1.00 80.25 312 LYS A O 1
ATOM 2308 N N . SER A 1 313 ? -23.951 1.573 22.272 1.00 75.00 313 SER A N 1
ATOM 2309 C CA . SER A 1 313 ? -23.189 2.432 21.361 1.00 75.00 313 SER A CA 1
ATOM 2310 C C . SER A 1 313 ? -24.033 2.898 20.171 1.00 75.00 313 SER A C 1
ATOM 2312 O O . SER A 1 313 ? -23.977 4.061 19.815 1.00 75.00 313 SER A O 1
ATOM 2314 N N . VAL A 1 314 ? -24.874 2.053 19.573 1.00 75.50 314 VAL A N 1
ATOM 2315 C CA . VAL A 1 314 ? -25.734 2.459 18.447 1.00 75.50 314 VAL A CA 1
ATOM 2316 C C . VAL A 1 314 ? -26.790 3.471 18.901 1.00 75.50 314 VAL A C 1
ATOM 2318 O O . VAL A 1 314 ? -27.033 4.450 18.201 1.00 75.50 314 VAL A O 1
ATOM 2321 N N . GLN A 1 315 ? -27.370 3.290 20.090 1.00 68.38 315 GLN A N 1
ATOM 2322 C CA . GLN A 1 315 ? -28.350 4.217 20.667 1.00 68.38 315 GLN A CA 1
ATOM 2323 C C . GLN A 1 315 ? -27.762 5.604 20.926 1.00 68.38 315 GLN A C 1
ATOM 2325 O O . GLN A 1 315 ? -28.402 6.602 20.600 1.00 68.38 315 GLN A O 1
ATOM 2330 N N . SER A 1 316 ? -26.533 5.679 21.450 1.00 61.06 316 SER A N 1
ATOM 2331 C CA . SER A 1 316 ? -25.875 6.971 21.667 1.00 61.06 316 SER A CA 1
ATOM 2332 C C . SER A 1 316 ? -25.649 7.732 20.355 1.00 61.06 316 SER A C 1
ATOM 2334 O O . SER A 1 316 ? -25.729 8.954 20.351 1.00 61.06 316 SER A O 1
ATOM 2336 N N . HIS A 1 317 ? -25.427 7.028 19.236 1.00 58.62 317 HIS A N 1
ATOM 2337 C CA . HIS A 1 317 ? -25.295 7.647 17.909 1.00 58.62 317 HIS A CA 1
ATOM 2338 C C . HIS A 1 317 ? -26.663 7.985 17.279 1.00 58.62 317 HIS A C 1
ATOM 2340 O O . HIS A 1 317 ? -26.792 8.998 16.600 1.00 58.62 317 HIS A O 1
ATOM 2346 N N . GLY A 1 318 ? -27.696 7.164 17.504 1.00 50.69 318 GLY A N 1
ATOM 2347 C CA . GLY A 1 318 ? -29.047 7.380 16.969 1.00 50.69 318 GLY A CA 1
ATOM 2348 C C . GLY A 1 318 ? -29.814 8.521 17.647 1.00 50.69 318 GLY A C 1
ATOM 2349 O O . GLY A 1 318 ? -30.513 9.273 16.971 1.00 50.69 318 GLY A O 1
ATOM 2350 N N . ASN A 1 319 ? -29.651 8.695 18.963 1.00 42.75 319 ASN A N 1
ATOM 2351 C CA . ASN A 1 319 ? -30.284 9.789 19.709 1.00 42.75 319 ASN A CA 1
ATOM 2352 C C . ASN A 1 319 ? -29.625 11.150 19.427 1.00 42.75 319 ASN A C 1
ATOM 2354 O O . ASN A 1 319 ? -30.330 12.156 19.383 1.00 42.75 319 ASN A O 1
ATOM 2358 N N . ALA A 1 320 ? -28.319 11.180 19.136 1.00 44.12 320 ALA A N 1
ATOM 2359 C CA . ALA A 1 320 ? -27.613 12.393 18.709 1.00 44.12 320 ALA A CA 1
ATOM 2360 C C . ALA A 1 320 ? -28.113 12.951 17.360 1.00 44.12 320 ALA A C 1
ATOM 2362 O O . ALA A 1 320 ? -27.979 14.138 17.096 1.00 44.12 320 ALA A O 1
ATOM 2363 N N . ALA A 1 321 ? -28.725 12.118 16.509 1.00 41.34 321 ALA A N 1
ATOM 2364 C CA . ALA A 1 321 ? -29.288 12.556 15.230 1.00 41.34 321 ALA A CA 1
ATOM 2365 C C . ALA A 1 321 ? -30.706 13.159 15.341 1.00 41.34 321 ALA A C 1
ATOM 2367 O O . ALA A 1 321 ? -31.158 13.808 14.400 1.00 41.34 321 ALA A O 1
ATOM 2368 N N . ASN A 1 322 ? -31.414 12.946 16.460 1.00 37.91 322 ASN A N 1
ATOM 2369 C CA . ASN A 1 322 ? -32.820 13.345 16.636 1.00 37.91 322 ASN A CA 1
ATOM 2370 C C . ASN A 1 322 ? -33.082 14.267 17.845 1.00 37.91 322 ASN A C 1
ATOM 2372 O O . ASN A 1 322 ? -34.196 14.775 17.981 1.00 37.91 322 ASN A O 1
ATOM 2376 N N . GLY A 1 323 ? -32.094 14.521 18.707 1.00 33.97 323 GLY A N 1
ATOM 2377 C CA . GLY A 1 323 ? -32.182 15.467 19.823 1.00 33.97 323 GLY A CA 1
ATOM 2378 C C . GLY A 1 323 ? -30.966 16.390 19.838 1.00 33.97 323 GLY A C 1
ATOM 2379 O O . GLY A 1 323 ? -29.845 15.912 19.736 1.00 33.97 323 GLY A O 1
ATOM 2380 N N . GLY A 1 324 ? -31.191 17.703 19.943 1.00 35.59 324 GLY A N 1
ATOM 2381 C CA . GLY A 1 324 ? -30.167 18.755 19.878 1.00 35.59 324 GLY A CA 1
ATOM 2382 C C . GLY A 1 324 ? -29.216 18.832 21.079 1.00 35.59 324 GLY A C 1
ATOM 2383 O O . GLY A 1 324 ? -29.013 19.921 21.610 1.00 35.59 324 GLY A O 1
ATOM 2384 N N . ASP A 1 325 ? -28.650 17.702 21.500 1.00 37.72 325 ASP A N 1
ATOM 2385 C CA . ASP A 1 325 ? -27.555 17.633 22.466 1.00 37.72 325 ASP A CA 1
ATOM 2386 C C . ASP A 1 325 ? -26.223 17.418 21.731 1.00 37.72 325 ASP A C 1
ATOM 2388 O O . ASP A 1 325 ? -26.130 16.620 20.802 1.00 37.72 325 ASP A O 1
ATOM 2392 N N . ASN A 1 326 ? -25.194 18.151 22.160 1.00 41.09 326 ASN A N 1
ATOM 2393 C CA . ASN A 1 326 ? -23.909 18.422 21.489 1.00 41.09 326 ASN A CA 1
ATOM 2394 C C . ASN A 1 326 ? -22.960 17.215 21.250 1.00 41.09 326 ASN A C 1
ATOM 2396 O O . ASN A 1 326 ? -21.745 17.391 21.253 1.00 41.09 326 ASN A O 1
ATOM 2400 N N . ASN A 1 327 ? -23.471 16.002 21.042 1.00 44.31 327 ASN A N 1
ATOM 2401 C CA . ASN A 1 327 ? -22.694 14.799 20.717 1.00 44.31 327 ASN A CA 1
ATOM 2402 C C . ASN A 1 327 ? -22.935 14.338 19.266 1.00 44.31 327 ASN A C 1
ATOM 2404 O O . ASN A 1 327 ? -23.030 13.140 18.995 1.00 44.31 327 ASN A O 1
ATOM 2408 N N . GLU A 1 328 ? -23.056 15.274 18.321 1.00 54.12 328 GLU A N 1
ATOM 2409 C CA . GLU A 1 328 ? -22.956 14.932 16.900 1.00 54.12 328 GLU A CA 1
ATOM 2410 C C . GLU A 1 328 ? -21.571 14.327 16.626 1.00 54.12 328 GLU A C 1
ATOM 2412 O O . GLU A 1 328 ? -20.562 14.785 17.166 1.00 54.12 328 GLU A O 1
ATOM 2417 N N . GLU A 1 329 ? -21.498 13.286 15.788 1.00 55.22 329 GLU A N 1
ATOM 2418 C CA . GLU A 1 329 ? -20.196 12.823 15.319 1.00 55.22 329 GLU A CA 1
ATOM 2419 C C . GLU A 1 329 ? -19.450 14.001 14.684 1.00 55.22 329 GLU A C 1
ATOM 2421 O O . GLU A 1 329 ? -19.986 14.611 13.749 1.00 55.22 329 GLU A O 1
ATOM 2426 N N . PRO A 1 330 ? -18.198 14.259 15.090 1.00 64.38 330 PRO A N 1
ATOM 2427 C CA . PRO A 1 330 ? -17.473 15.438 14.660 1.00 64.38 330 PRO A CA 1
ATOM 2428 C C . PRO A 1 330 ? -17.461 15.520 13.137 1.00 64.38 330 PRO A C 1
ATOM 2430 O O . PRO A 1 330 ? -17.065 14.576 12.433 1.00 64.38 330 PRO A O 1
ATOM 2433 N N . GLY A 1 331 ? -17.983 16.626 12.608 1.00 76.31 331 GLY A N 1
ATOM 2434 C CA . GLY A 1 331 ? -18.078 16.844 11.171 1.00 76.31 331 GLY A CA 1
ATOM 2435 C C . GLY A 1 331 ? -16.692 16.793 10.524 1.00 76.31 331 GLY A C 1
ATOM 2436 O O . GLY A 1 331 ? -15.672 16.986 11.180 1.00 76.31 331 GLY A O 1
ATOM 2437 N N . TRP A 1 332 ? -16.616 16.588 9.206 1.00 80.62 332 TRP A N 1
ATOM 2438 C CA . TRP A 1 332 ? -15.325 16.657 8.497 1.00 80.62 332 TRP A CA 1
ATOM 2439 C C . TRP A 1 332 ? -14.584 17.976 8.751 1.00 80.62 332 TRP A C 1
ATOM 2441 O O . TRP A 1 332 ? -13.359 17.989 8.785 1.00 80.62 332 TRP A O 1
ATOM 2451 N N . MET A 1 333 ? -15.327 19.062 8.983 1.00 80.25 333 MET A N 1
ATOM 2452 C CA . MET A 1 333 ? -14.758 20.357 9.344 1.00 80.25 333 MET A CA 1
ATOM 2453 C C . MET A 1 333 ? -14.069 20.338 10.713 1.00 80.25 333 MET A C 1
ATOM 2455 O O . MET A 1 333 ? -13.014 20.937 10.861 1.00 80.25 333 MET A O 1
ATOM 2459 N N . GLU A 1 334 ? -14.618 19.616 11.687 1.00 79.31 334 GLU A N 1
ATOM 2460 C CA . GLU A 1 334 ? -14.034 19.476 13.024 1.00 79.31 334 GLU A CA 1
ATOM 2461 C C . GLU A 1 334 ? -12.809 18.554 13.019 1.00 79.31 334 GLU A C 1
ATOM 2463 O O . GLU A 1 334 ? -11.863 18.767 13.766 1.00 79.31 334 GLU A O 1
ATOM 2468 N N . VAL A 1 335 ? -12.771 17.568 12.119 1.00 82.31 335 VAL A N 1
ATOM 2469 C CA . VAL A 1 335 ? -11.581 16.726 11.923 1.00 82.31 335 VAL A CA 1
ATOM 2470 C C . VAL A 1 335 ? -10.464 17.491 11.215 1.00 82.31 335 VAL A C 1
ATOM 2472 O O . VAL A 1 335 ? -9.304 17.348 11.584 1.00 82.31 335 VAL A O 1
ATOM 2475 N N . LEU A 1 336 ? -10.792 18.287 10.192 1.00 85.75 336 LEU A N 1
ATOM 2476 C CA . LEU A 1 336 ? -9.810 19.073 9.434 1.00 85.75 336 LEU A CA 1
ATOM 2477 C C . LEU A 1 336 ? -9.333 20.312 10.194 1.00 85.75 336 LEU A C 1
ATOM 2479 O O . LEU A 1 336 ? -8.205 20.759 9.993 1.00 85.75 336 LEU A O 1
ATOM 2483 N N . TRP A 1 337 ? -10.192 20.864 11.045 1.00 85.44 337 TRP A N 1
ATOM 2484 C CA . TRP A 1 337 ? -9.923 22.057 11.833 1.00 85.44 337 TRP A CA 1
ATOM 2485 C C . TRP A 1 337 ? -10.297 21.833 13.305 1.00 85.44 337 TRP A C 1
ATOM 2487 O O . TRP A 1 337 ? -11.254 22.428 13.805 1.00 85.44 337 TRP A O 1
ATOM 2497 N N . PRO A 1 338 ? -9.563 20.952 14.009 1.00 83.38 338 PRO A N 1
ATOM 2498 C CA . PRO A 1 338 ? -9.901 20.585 15.373 1.00 83.38 338 PRO A CA 1
ATOM 2499 C C . PRO A 1 338 ? -9.756 21.774 16.320 1.00 83.38 338 PRO A C 1
ATOM 2501 O O . PRO A 1 338 ? -8.723 22.446 16.356 1.00 83.38 338 PRO A O 1
ATOM 2504 N N . SER A 1 339 ? -10.801 22.007 17.114 1.00 80.56 339 SER A N 1
ATOM 2505 C CA . SER A 1 339 ? -10.811 23.025 18.170 1.00 80.56 339 SER A CA 1
ATOM 2506 C C . SER A 1 339 ? -9.821 22.683 19.288 1.00 80.56 339 SER A C 1
ATOM 2508 O O . SER A 1 339 ? -9.153 23.571 19.821 1.00 80.56 339 SER A O 1
ATOM 2510 N N . ASP A 1 340 ? -9.686 21.391 19.608 1.00 82.88 340 ASP A N 1
ATOM 2511 C CA . ASP A 1 340 ? -8.683 20.897 20.547 1.00 82.88 340 ASP A CA 1
ATOM 2512 C C . ASP A 1 340 ? -7.310 20.795 19.869 1.00 82.88 340 ASP A C 1
ATOM 2514 O O . ASP A 1 340 ? -7.098 20.057 18.901 1.00 82.88 340 ASP A O 1
ATOM 2518 N N . LYS A 1 341 ? -6.336 21.507 20.438 1.00 86.00 341 LYS A N 1
ATOM 2519 C CA . LYS A 1 341 ? -4.954 21.516 19.958 1.00 86.00 341 LYS A CA 1
ATOM 2520 C C . LYS A 1 341 ? -4.281 20.150 20.058 1.00 86.00 341 LYS A C 1
ATOM 2522 O O . LYS A 1 341 ? -3.402 19.878 19.247 1.00 86.00 341 LYS A O 1
ATOM 2527 N N . VAL A 1 342 ? -4.669 19.297 21.007 1.00 85.94 342 VAL A N 1
ATOM 2528 C CA . VAL A 1 342 ? -4.115 17.938 21.134 1.00 85.94 342 VAL A CA 1
ATOM 2529 C C . VAL A 1 342 ? -4.616 17.052 19.993 1.00 85.94 342 VAL A C 1
ATOM 2531 O O . VAL A 1 342 ? -3.832 16.313 19.405 1.00 85.94 342 VAL A O 1
ATOM 2534 N N . VAL A 1 343 ? -5.887 17.189 19.597 1.00 85.62 343 VAL A N 1
ATOM 2535 C CA . VAL A 1 343 ? -6.421 16.538 18.387 1.00 85.62 343 VAL A CA 1
ATOM 2536 C C . VAL A 1 343 ? -5.735 17.087 17.133 1.00 85.62 343 VAL A C 1
ATOM 2538 O O . VAL A 1 343 ? -5.388 16.321 16.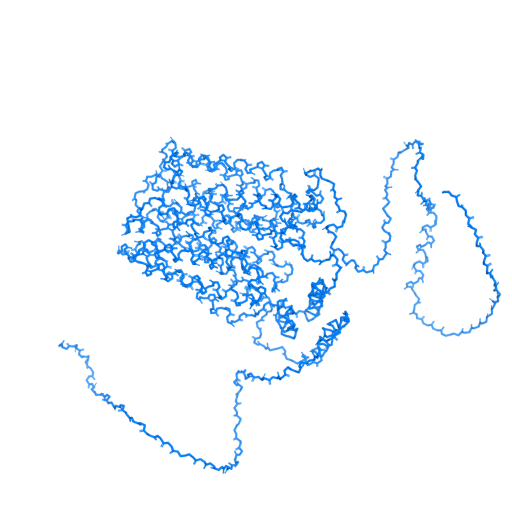238 1.00 85.62 343 VAL A O 1
ATOM 2541 N N . GLY A 1 344 ? -5.451 18.392 17.092 1.00 89.06 344 GLY A N 1
ATOM 2542 C CA . GLY A 1 344 ? -4.626 19.002 16.045 1.00 89.06 344 GLY A CA 1
ATOM 2543 C C . GLY A 1 344 ? -3.202 18.437 15.978 1.00 89.06 344 GLY A C 1
ATOM 2544 O O . GLY A 1 344 ? -2.703 18.166 14.887 1.00 89.06 344 GLY A O 1
ATOM 2545 N N . ALA A 1 345 ? -2.561 18.196 17.124 1.00 90.31 345 ALA A N 1
ATOM 2546 C CA . ALA A 1 345 ? -1.252 17.550 17.194 1.00 90.31 345 ALA A CA 1
ATOM 2547 C C . ALA A 1 345 ? -1.317 16.087 16.730 1.00 90.31 345 ALA A C 1
ATOM 2549 O O . ALA A 1 345 ? -0.502 15.671 15.911 1.00 90.31 345 ALA A O 1
ATOM 2550 N N . ALA A 1 346 ? -2.328 15.334 17.171 1.00 91.19 346 ALA A N 1
ATOM 2551 C CA . ALA A 1 346 ? -2.595 13.977 16.699 1.00 91.19 346 ALA A CA 1
ATOM 2552 C C . ALA A 1 346 ? -2.794 13.935 15.174 1.00 91.19 346 ALA A C 1
ATOM 2554 O O . ALA A 1 346 ? -2.258 13.053 14.505 1.00 91.19 346 ALA A O 1
ATOM 2555 N N . LEU A 1 347 ? -3.501 14.921 14.608 1.00 92.62 347 LEU A N 1
ATOM 2556 C CA . LEU A 1 347 ? -3.694 15.063 13.165 1.00 92.62 347 LEU A CA 1
ATOM 2557 C C . LEU A 1 347 ? -2.381 15.351 12.443 1.00 92.62 347 LEU A C 1
ATOM 2559 O O . LEU A 1 347 ? -2.076 14.684 11.459 1.00 92.62 347 LEU A O 1
ATOM 2563 N N . PHE A 1 348 ? -1.583 16.292 12.946 1.00 94.75 348 PHE A N 1
ATOM 2564 C CA . PHE A 1 348 ? -0.261 16.586 12.398 1.00 94.75 348 PHE A CA 1
ATOM 2565 C C . PHE A 1 348 ? 0.642 15.345 12.397 1.00 94.75 348 PHE A C 1
ATOM 2567 O O . PHE A 1 348 ? 1.261 15.035 11.379 1.00 94.75 348 PHE A O 1
ATOM 2574 N N . VAL A 1 349 ? 0.663 14.598 13.505 1.00 94.69 349 VAL A N 1
ATOM 2575 C CA . VAL A 1 349 ? 1.417 13.346 13.617 1.00 94.69 349 VAL A CA 1
ATOM 2576 C C . VAL A 1 349 ? 0.888 12.313 12.628 1.00 94.69 349 VAL A C 1
ATOM 2578 O O . VAL A 1 349 ? 1.659 11.820 11.813 1.00 94.69 349 VAL A O 1
ATOM 2581 N N . GLY A 1 350 ? -0.416 12.028 12.627 1.00 93.56 350 GLY A N 1
ATOM 2582 C CA . GLY A 1 350 ? -1.027 11.041 11.738 1.00 93.56 350 GLY A CA 1
ATOM 2583 C C . GLY A 1 350 ? -0.795 11.341 10.255 1.00 93.56 350 GLY A C 1
ATOM 2584 O O . GLY A 1 350 ? -0.360 10.465 9.508 1.00 93.56 350 GLY A O 1
ATOM 2585 N N . LEU A 1 351 ? -1.032 12.582 9.817 1.00 95.12 351 LEU A N 1
ATOM 2586 C CA . LEU A 1 351 ? -0.782 12.994 8.430 1.00 95.12 351 LEU A CA 1
ATOM 2587 C C . LEU A 1 351 ? 0.708 12.936 8.085 1.00 95.12 351 LEU A C 1
ATOM 2589 O O . LEU A 1 351 ? 1.065 12.499 6.991 1.00 95.12 351 LEU A O 1
ATOM 2593 N N . GLY A 1 352 ? 1.573 13.318 9.028 1.00 95.75 352 GLY A N 1
ATOM 2594 C CA . GLY A 1 352 ? 3.017 13.188 8.893 1.00 95.75 352 GLY A CA 1
ATOM 2595 C C . GLY A 1 352 ? 3.461 11.734 8.729 1.00 95.75 352 GLY A C 1
ATOM 2596 O O . GLY A 1 352 ? 4.269 11.459 7.848 1.00 95.75 352 GLY A O 1
ATOM 2597 N N . LEU A 1 353 ? 2.897 10.785 9.488 1.00 94.50 353 LEU A N 1
ATOM 2598 C CA . LEU A 1 353 ? 3.184 9.352 9.329 1.00 94.50 353 LEU A CA 1
ATOM 2599 C C . LEU A 1 353 ? 2.881 8.888 7.896 1.00 94.50 353 LEU A C 1
ATOM 2601 O O . LEU A 1 353 ? 3.741 8.290 7.248 1.00 94.50 353 LEU A O 1
ATOM 2605 N N . GLY A 1 354 ? 1.690 9.219 7.383 1.00 93.38 354 GLY A N 1
ATOM 2606 C CA . GLY A 1 354 ? 1.279 8.872 6.021 1.00 93.38 354 GLY A CA 1
ATOM 2607 C C . GLY A 1 354 ? 2.150 9.519 4.940 1.00 93.38 354 GLY A C 1
ATOM 2608 O O . GLY A 1 354 ? 2.489 8.856 3.958 1.00 93.38 354 GLY A O 1
ATOM 2609 N N . PHE A 1 355 ? 2.537 10.784 5.133 1.00 96.31 355 PHE A N 1
ATOM 2610 C CA . PHE A 1 355 ? 3.413 11.532 4.231 1.00 96.31 355 PHE A CA 1
ATOM 2611 C C . PHE A 1 355 ? 4.835 10.956 4.215 1.00 96.31 355 PHE A C 1
ATOM 2613 O O . PHE A 1 355 ? 5.326 10.545 3.168 1.00 96.31 355 PHE A O 1
ATOM 2620 N N . TRP A 1 356 ? 5.504 10.878 5.366 1.00 95.75 356 TRP A N 1
ATOM 2621 C CA . TRP A 1 356 ? 6.918 10.502 5.436 1.00 95.75 356 TRP A CA 1
ATOM 2622 C C . TRP A 1 356 ? 7.180 9.055 5.021 1.00 95.75 356 TRP A C 1
ATOM 2624 O O . TRP A 1 356 ? 8.209 8.787 4.398 1.00 95.75 356 TRP A O 1
ATOM 2634 N N . GLN A 1 357 ? 6.231 8.144 5.275 1.00 93.81 357 GLN A N 1
ATOM 2635 C CA . GLN A 1 357 ? 6.319 6.764 4.797 1.00 93.81 357 GLN A CA 1
ATOM 2636 C C . GLN A 1 357 ? 6.523 6.719 3.274 1.00 93.81 357 GLN A C 1
ATOM 2638 O O . GLN A 1 357 ? 7.391 5.994 2.790 1.00 93.81 357 GLN A O 1
ATOM 2643 N N . GLN A 1 358 ? 5.756 7.513 2.523 1.00 94.00 358 GLN A N 1
ATOM 2644 C CA . GLN A 1 358 ? 5.764 7.488 1.058 1.00 94.00 358 GLN A CA 1
ATOM 2645 C C . GLN A 1 358 ? 6.795 8.444 0.460 1.00 94.00 358 GLN A C 1
ATOM 2647 O O . GLN A 1 358 ? 7.472 8.082 -0.498 1.00 94.00 358 GLN A O 1
ATOM 2652 N N . ALA A 1 359 ? 7.011 9.607 1.085 1.00 93.81 359 ALA A N 1
ATOM 2653 C CA . ALA A 1 359 ? 8.031 10.588 0.702 1.00 93.81 359 ALA A CA 1
ATOM 2654 C C . ALA A 1 359 ? 9.445 9.988 0.603 1.00 93.81 359 ALA A C 1
ATOM 2656 O O . ALA A 1 359 ? 10.268 10.471 -0.172 1.00 93.81 359 ALA A O 1
ATOM 2657 N N . SER A 1 360 ? 9.715 8.919 1.359 1.00 89.69 360 SER A N 1
ATOM 2658 C CA . SER A 1 360 ? 10.974 8.167 1.324 1.00 89.69 360 SER A CA 1
ATOM 2659 C C . SER A 1 360 ? 11.293 7.496 -0.024 1.00 89.69 360 SER A C 1
ATOM 2661 O O . SER A 1 360 ? 12.403 7.002 -0.200 1.00 89.69 360 SER A O 1
ATOM 2663 N N . GLY A 1 361 ? 10.351 7.456 -0.975 1.00 90.31 361 GLY A N 1
ATOM 2664 C CA . GLY A 1 361 ? 10.570 6.895 -2.312 1.00 90.31 361 GLY A CA 1
ATOM 2665 C C . GLY A 1 361 ? 10.475 5.369 -2.389 1.00 90.31 361 GLY A C 1
ATOM 2666 O O . GLY A 1 361 ? 10.804 4.789 -3.425 1.00 90.31 361 GLY A O 1
ATOM 2667 N N . SER A 1 362 ? 10.012 4.703 -1.326 1.00 91.12 362 SER A N 1
ATOM 2668 C CA . SER A 1 362 ? 9.870 3.242 -1.286 1.00 91.12 362 SER A CA 1
ATOM 2669 C C . SER A 1 362 ? 8.954 2.711 -2.391 1.00 91.12 362 SER A C 1
ATOM 2671 O O . SER A 1 362 ? 9.305 1.735 -3.048 1.00 91.12 362 SER A O 1
ATOM 2673 N N . GLU A 1 363 ? 7.836 3.387 -2.667 1.00 91.38 363 GLU A N 1
ATOM 2674 C CA . GLU A 1 363 ? 6.902 2.995 -3.729 1.00 91.38 363 GLU A CA 1
ATOM 2675 C C . GLU A 1 363 ? 7.563 3.012 -5.114 1.00 91.38 363 GLU A C 1
ATOM 2677 O O . GLU A 1 363 ? 7.425 2.061 -5.882 1.00 91.38 363 GLU A O 1
ATOM 2682 N N . ALA A 1 364 ? 8.332 4.062 -5.422 1.00 92.25 364 ALA A N 1
ATOM 2683 C CA . ALA A 1 364 ? 9.064 4.152 -6.681 1.00 92.25 364 ALA A CA 1
ATOM 2684 C C . ALA A 1 364 ? 10.089 3.021 -6.809 1.00 92.25 364 ALA A C 1
ATOM 2686 O O . ALA A 1 364 ? 10.192 2.391 -7.858 1.00 92.25 364 ALA A O 1
ATOM 2687 N N . ALA A 1 365 ? 10.805 2.715 -5.727 1.00 92.88 365 ALA A N 1
ATOM 2688 C CA . ALA A 1 365 ? 11.764 1.623 -5.720 1.00 92.88 365 ALA A CA 1
ATOM 2689 C C . ALA A 1 365 ? 11.093 0.245 -5.887 1.00 92.88 365 ALA A C 1
ATOM 2691 O O . ALA A 1 365 ? 11.717 -0.652 -6.445 1.00 92.88 365 ALA A O 1
ATOM 2692 N N . VAL A 1 366 ? 9.836 0.062 -5.461 1.00 94.69 366 VAL A N 1
ATOM 2693 C CA . VAL A 1 366 ? 9.057 -1.162 -5.723 1.00 94.69 366 VAL A CA 1
ATOM 2694 C C . VAL A 1 366 ? 8.655 -1.217 -7.202 1.00 94.69 366 VAL A C 1
ATOM 2696 O O . VAL A 1 366 ? 9.088 -2.120 -7.911 1.00 94.69 366 VAL A O 1
ATOM 2699 N N . TYR A 1 367 ? 7.912 -0.230 -7.713 1.00 94.56 367 TYR A N 1
ATOM 2700 C CA . TYR A 1 367 ? 7.425 -0.258 -9.101 1.00 94.56 367 TYR A CA 1
ATOM 2701 C C . TYR A 1 367 ? 8.545 -0.291 -10.139 1.00 94.56 367 TYR A C 1
ATOM 2703 O O . TYR A 1 367 ? 8.486 -1.060 -11.096 1.00 94.56 367 TYR A O 1
ATOM 2711 N N . TYR A 1 368 ? 9.582 0.519 -9.951 1.00 94.75 368 TYR A N 1
ATOM 2712 C CA . TYR A 1 368 ? 10.648 0.690 -10.931 1.00 94.75 368 TYR A CA 1
ATOM 2713 C C . TYR A 1 368 ? 11.897 -0.129 -10.603 1.00 94.75 368 TYR A C 1
ATOM 2715 O O . TYR A 1 368 ? 12.947 0.122 -11.188 1.00 94.75 368 TYR A O 1
ATOM 2723 N N . SER A 1 369 ? 11.798 -1.140 -9.727 1.00 94.62 369 SER A N 1
ATOM 2724 C CA . SER A 1 369 ? 12.900 -2.074 -9.435 1.00 94.62 369 SER A CA 1
ATOM 2725 C C . SER A 1 369 ? 13.620 -2.574 -10.703 1.00 94.62 369 SER A C 1
ATOM 2727 O O . SER A 1 369 ? 14.842 -2.441 -10.764 1.00 94.62 369 SER A O 1
ATOM 2729 N N . PRO A 1 370 ? 12.927 -3.051 -11.758 1.00 93.88 370 PRO A N 1
ATOM 2730 C CA . PRO A 1 370 ? 13.594 -3.466 -12.990 1.00 93.88 370 PRO A CA 1
ATOM 2731 C C . PRO A 1 370 ? 14.361 -2.338 -13.689 1.00 93.88 370 PRO A C 1
ATOM 2733 O O . PRO A 1 370 ? 15.488 -2.559 -14.112 1.00 93.88 370 PRO A O 1
ATOM 2736 N N . HIS A 1 371 ? 13.806 -1.126 -13.757 1.00 92.50 371 HIS A N 1
ATOM 2737 C CA . HIS A 1 371 ? 14.473 0.030 -14.370 1.00 92.50 371 HIS A CA 1
ATOM 2738 C C . HIS A 1 371 ? 15.725 0.447 -13.591 1.00 92.50 371 HIS A C 1
ATOM 2740 O O . HIS A 1 371 ? 16.741 0.816 -14.172 1.00 92.50 371 HIS A O 1
ATOM 2746 N N . VAL A 1 372 ? 15.672 0.365 -12.259 1.00 93.38 372 VAL A N 1
ATOM 2747 C CA . VAL A 1 372 ? 16.817 0.644 -11.380 1.00 93.38 372 VAL A CA 1
ATOM 2748 C C . VAL A 1 372 ? 17.933 -0.373 -11.621 1.00 93.38 372 VAL A C 1
ATOM 2750 O O . VAL A 1 372 ? 19.102 -0.001 -11.708 1.00 93.38 372 VAL A O 1
ATOM 2753 N N . LEU A 1 373 ? 17.584 -1.653 -11.761 1.00 94.56 373 LEU A N 1
ATOM 2754 C CA . LEU A 1 373 ? 18.545 -2.719 -12.045 1.00 94.56 373 LEU A CA 1
ATOM 2755 C C . LEU A 1 373 ? 19.111 -2.639 -13.469 1.00 94.56 373 LEU A C 1
ATOM 2757 O O . LEU A 1 373 ? 20.299 -2.894 -13.674 1.00 94.56 373 LEU A O 1
ATOM 2761 N N . GLU A 1 374 ? 18.290 -2.243 -14.437 1.00 93.50 374 GLU A N 1
ATOM 2762 C CA . GLU A 1 374 ? 18.717 -1.992 -15.814 1.00 93.50 374 GLU A CA 1
ATOM 2763 C C . GLU A 1 374 ? 19.719 -0.836 -15.865 1.00 93.50 374 GLU A C 1
ATOM 2765 O O . GLU A 1 374 ? 20.802 -0.981 -16.434 1.00 93.50 374 GLU A O 1
ATOM 2770 N N . ALA A 1 375 ? 19.430 0.264 -15.162 1.00 91.44 375 ALA A N 1
ATOM 2771 C CA . ALA A 1 375 ? 20.346 1.392 -15.016 1.00 91.44 375 ALA A CA 1
ATOM 2772 C C . ALA A 1 375 ? 21.663 1.016 -14.311 1.00 91.44 375 ALA A C 1
ATOM 2774 O O . ALA A 1 375 ? 22.687 1.651 -14.552 1.00 91.44 375 ALA A O 1
ATOM 2775 N N . ALA A 1 376 ? 21.664 -0.020 -13.464 1.00 92.38 376 ALA A N 1
ATOM 2776 C CA . ALA A 1 376 ? 22.867 -0.567 -12.830 1.00 92.38 376 ALA A CA 1
ATOM 2777 C C . ALA A 1 376 ? 23.667 -1.523 -13.748 1.00 92.38 376 ALA A C 1
ATOM 2779 O O . ALA A 1 376 ? 24.658 -2.121 -13.323 1.00 92.38 376 ALA A O 1
ATOM 2780 N N . GLY A 1 377 ? 23.239 -1.694 -15.005 1.00 90.94 377 GLY A N 1
ATOM 2781 C CA . GLY A 1 377 ? 23.938 -2.469 -16.031 1.00 90.94 377 GLY A CA 1
ATOM 2782 C C . GLY A 1 377 ? 23.445 -3.908 -16.212 1.00 90.94 377 GLY A C 1
ATOM 2783 O O . GLY A 1 377 ? 24.107 -4.692 -16.896 1.00 90.94 377 GLY A O 1
ATOM 2784 N N . MET A 1 378 ? 22.305 -4.296 -15.624 1.00 93.00 378 MET A N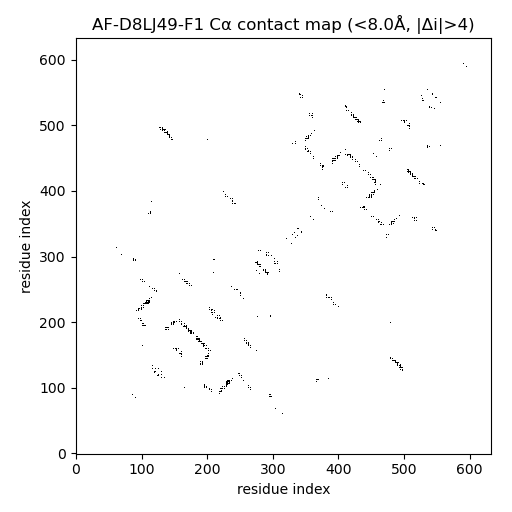 1
ATOM 2785 C CA . MET A 1 378 ? 21.700 -5.609 -15.891 1.00 93.00 378 MET A CA 1
ATOM 2786 C C . MET A 1 378 ? 20.965 -5.607 -17.231 1.00 93.00 378 MET A C 1
ATOM 2788 O O . MET A 1 378 ? 19.881 -5.054 -17.350 1.00 93.00 378 MET A O 1
ATOM 2792 N N . THR A 1 379 ? 21.527 -6.284 -18.231 1.00 86.69 379 THR A N 1
ATOM 2793 C CA . THR A 1 379 ? 20.970 -6.301 -19.597 1.00 86.69 379 THR A CA 1
ATOM 2794 C C . THR A 1 379 ? 20.014 -7.463 -19.872 1.00 86.69 379 THR A C 1
ATOM 2796 O O . THR A 1 379 ? 19.222 -7.409 -20.809 1.00 86.69 379 THR A O 1
ATOM 2799 N N . SER A 1 380 ? 20.073 -8.542 -19.084 1.00 90.62 380 SER A N 1
ATOM 2800 C CA . SER A 1 380 ? 19.199 -9.703 -19.280 1.00 90.62 380 SER A CA 1
ATOM 2801 C C . SER A 1 380 ? 17.846 -9.498 -18.609 1.00 90.62 380 SER A C 1
ATOM 2803 O O . SER A 1 380 ? 17.759 -9.385 -17.386 1.00 90.62 380 SER A O 1
ATOM 2805 N N . ARG A 1 381 ? 16.782 -9.557 -19.413 1.00 89.12 381 ARG A N 1
ATOM 2806 C CA . ARG A 1 381 ? 15.383 -9.454 -18.978 1.00 89.12 381 ARG A CA 1
ATOM 2807 C C . ARG A 1 381 ? 15.014 -10.450 -17.873 1.00 89.12 381 ARG A C 1
ATOM 2809 O O . ARG A 1 381 ? 14.427 -10.065 -16.867 1.00 89.12 381 ARG A O 1
ATOM 2816 N N . GLY A 1 382 ? 15.401 -11.716 -18.033 1.00 89.12 382 GLY A N 1
ATOM 2817 C CA . GLY A 1 382 ? 15.151 -12.751 -17.025 1.00 89.12 382 GLY A CA 1
ATOM 2818 C C . GLY A 1 382 ? 15.878 -12.455 -15.712 1.00 89.12 382 GLY A C 1
ATOM 2819 O O . GLY A 1 382 ? 15.304 -12.602 -14.635 1.00 89.12 382 GLY A O 1
ATOM 2820 N N . LEU A 1 383 ? 17.113 -11.943 -15.786 1.00 91.44 383 LEU A N 1
ATOM 2821 C CA . LEU A 1 383 ? 17.891 -11.586 -14.598 1.00 91.44 383 LEU A CA 1
ATOM 2822 C C . LEU A 1 383 ? 17.329 -10.338 -13.893 1.00 91.44 383 LEU A C 1
ATOM 2824 O O . LEU A 1 383 ? 17.318 -10.303 -12.666 1.00 91.44 383 LEU A O 1
ATOM 2828 N N . LEU A 1 384 ? 16.824 -9.347 -14.639 1.00 94.12 384 LEU A N 1
ATOM 2829 C CA . LEU A 1 384 ? 16.139 -8.163 -14.094 1.00 94.12 384 LEU A CA 1
ATOM 2830 C C . LEU A 1 384 ? 14.918 -8.553 -13.255 1.00 94.12 384 LEU A C 1
ATOM 2832 O O . LEU A 1 384 ? 14.769 -8.117 -12.110 1.00 94.12 384 LEU A O 1
ATOM 2836 N N . LEU A 1 385 ? 14.060 -9.413 -13.807 1.00 94.88 385 LEU A N 1
ATOM 2837 C CA . LEU A 1 385 ? 12.853 -9.868 -13.121 1.00 94.88 385 LEU A CA 1
ATOM 2838 C C . LEU A 1 385 ? 13.177 -10.821 -11.962 1.00 94.88 385 LEU A C 1
ATOM 2840 O O . LEU A 1 385 ? 12.552 -10.725 -10.907 1.00 94.88 385 LEU A O 1
ATOM 2844 N N . ALA A 1 386 ? 14.200 -11.671 -12.096 1.00 95.00 386 ALA A N 1
ATOM 2845 C CA . ALA A 1 386 ? 14.698 -12.488 -10.988 1.00 95.00 386 ALA A CA 1
ATOM 2846 C C . ALA A 1 386 ? 15.257 -11.623 -9.843 1.00 95.00 386 ALA A C 1
ATOM 2848 O O . ALA A 1 386 ? 14.962 -11.872 -8.674 1.00 95.00 386 ALA A O 1
ATOM 2849 N N . GLY A 1 387 ? 16.014 -10.568 -10.164 1.00 95.31 387 GLY A N 1
ATOM 2850 C CA . GLY A 1 387 ? 16.497 -9.594 -9.185 1.00 95.31 387 GLY A CA 1
ATOM 2851 C C . GLY A 1 387 ? 15.350 -8.876 -8.478 1.00 95.31 387 GLY A C 1
ATOM 2852 O O . GLY A 1 387 ? 15.345 -8.771 -7.255 1.00 95.31 387 GLY A O 1
ATOM 2853 N N . THR A 1 388 ? 14.320 -8.494 -9.227 1.00 95.81 388 THR A N 1
ATOM 2854 C CA . THR A 1 388 ? 13.097 -7.888 -8.680 1.00 95.81 388 THR A CA 1
ATOM 2855 C C . THR A 1 388 ? 12.351 -8.853 -7.746 1.00 95.81 388 THR A C 1
ATOM 2857 O O . THR A 1 388 ? 11.915 -8.455 -6.667 1.00 95.81 388 THR A O 1
ATOM 2860 N N . CYS A 1 389 ? 12.300 -10.152 -8.065 1.00 97.06 389 CYS A N 1
ATOM 2861 C CA . CYS A 1 389 ? 11.774 -11.165 -7.143 1.00 97.06 389 CYS A CA 1
ATOM 2862 C C . CYS A 1 389 ? 12.554 -11.196 -5.821 1.00 97.06 389 CYS A C 1
ATOM 2864 O O . CYS A 1 389 ? 11.939 -11.259 -4.756 1.00 97.06 389 CYS A O 1
ATOM 2866 N N . MET A 1 390 ? 13.890 -11.103 -5.861 1.00 96.69 390 MET A N 1
ATOM 2867 C CA . MET A 1 390 ? 14.698 -11.032 -4.636 1.00 96.69 390 MET A CA 1
ATOM 2868 C C . MET A 1 390 ? 14.357 -9.795 -3.802 1.00 96.69 390 MET A C 1
ATOM 2870 O O . MET A 1 390 ? 14.206 -9.914 -2.587 1.00 96.69 390 MET A O 1
ATOM 2874 N N . VAL A 1 391 ? 14.158 -8.637 -4.440 1.00 96.94 391 VAL A N 1
ATOM 2875 C CA . VAL A 1 391 ? 13.704 -7.415 -3.757 1.00 96.94 391 VAL A CA 1
ATOM 2876 C C . VAL A 1 391 ? 12.392 -7.675 -3.005 1.00 96.94 391 VAL A C 1
ATOM 2878 O O . VAL A 1 391 ? 12.285 -7.341 -1.825 1.00 96.94 391 VAL A O 1
ATOM 2881 N N . GLY A 1 392 ? 11.425 -8.345 -3.642 1.00 96.56 392 GLY A N 1
ATOM 2882 C CA . GLY A 1 392 ? 10.157 -8.733 -3.011 1.00 96.56 392 GLY A CA 1
ATOM 2883 C C . GLY A 1 392 ? 10.318 -9.699 -1.832 1.00 96.56 392 GLY A C 1
ATOM 2884 O O . GLY A 1 392 ? 9.663 -9.525 -0.806 1.00 96.56 392 GLY A O 1
ATOM 2885 N N . VAL A 1 393 ? 11.224 -10.678 -1.931 1.00 97.81 393 VAL A N 1
ATOM 2886 C CA . VAL A 1 393 ? 11.515 -11.618 -0.832 1.00 97.81 393 VAL A CA 1
ATOM 2887 C C . VAL A 1 393 ? 12.068 -10.879 0.384 1.00 97.81 393 VAL A C 1
ATOM 2889 O O . VAL A 1 393 ? 11.555 -11.051 1.486 1.00 97.81 393 VAL A O 1
ATOM 2892 N N . PHE A 1 394 ? 13.081 -10.029 0.204 1.00 97.06 394 PHE A N 1
ATOM 2893 C CA . PHE A 1 394 ? 13.663 -9.264 1.312 1.00 97.06 394 PHE A CA 1
ATOM 2894 C C . PHE A 1 394 ? 12.669 -8.269 1.912 1.00 97.06 394 PHE A C 1
ATOM 2896 O O . PHE A 1 394 ? 12.644 -8.091 3.131 1.00 97.06 394 PHE A O 1
ATOM 2903 N N . LYS A 1 395 ? 11.799 -7.684 1.083 1.00 95.38 395 LYS A N 1
ATOM 2904 C CA . LYS A 1 395 ? 10.693 -6.850 1.552 1.00 95.38 395 LYS A CA 1
ATOM 2905 C C . LYS A 1 395 ? 9.757 -7.630 2.485 1.00 95.38 395 LYS A C 1
ATOM 2907 O O . LYS A 1 395 ? 9.526 -7.206 3.614 1.00 95.38 395 LYS A O 1
ATOM 2912 N N . LEU A 1 396 ? 9.299 -8.810 2.057 1.00 95.62 396 LEU A N 1
ATOM 2913 C CA . LEU A 1 396 ? 8.431 -9.680 2.855 1.00 95.62 396 LEU A CA 1
ATOM 2914 C C . LEU A 1 396 ? 9.114 -10.178 4.139 1.00 95.62 396 LEU A C 1
ATOM 2916 O O . LEU A 1 396 ? 8.480 -10.232 5.189 1.00 95.62 396 LEU A O 1
ATOM 2920 N N . LEU A 1 397 ? 10.405 -10.516 4.086 1.00 95.81 397 LEU A N 1
ATOM 2921 C CA . LEU A 1 397 ? 11.165 -10.919 5.275 1.00 95.81 397 LEU A CA 1
ATOM 2922 C C . LEU A 1 397 ? 11.236 -9.799 6.320 1.00 95.81 397 LEU A C 1
ATOM 2924 O O . LEU A 1 397 ? 11.101 -10.074 7.513 1.00 95.81 397 LEU A O 1
ATOM 2928 N N . GLY A 1 398 ? 11.427 -8.552 5.879 1.00 94.50 398 GLY A N 1
ATOM 2929 C CA . GLY A 1 398 ? 11.397 -7.384 6.759 1.00 94.50 398 GLY A CA 1
ATOM 2930 C C . GLY A 1 398 ? 10.038 -7.220 7.436 1.00 94.50 398 GLY A C 1
ATOM 2931 O O . GLY A 1 398 ? 9.984 -7.013 8.645 1.00 94.50 398 GLY A O 1
ATOM 2932 N N . GLU A 1 399 ? 8.955 -7.413 6.683 1.00 91.88 399 GLU A N 1
ATOM 2933 C CA . GLU A 1 399 ? 7.578 -7.329 7.184 1.00 91.88 399 GLU A CA 1
ATOM 2934 C C . GLU A 1 399 ? 7.261 -8.410 8.233 1.00 91.88 399 GLU A C 1
ATOM 2936 O O . GLU A 1 399 ? 6.753 -8.131 9.319 1.00 91.88 399 GLU A O 1
ATOM 2941 N N . VAL A 1 400 ? 7.629 -9.666 7.955 1.00 91.69 400 VAL A N 1
ATOM 2942 C CA . VAL A 1 400 ? 7.444 -10.778 8.905 1.00 91.69 400 VAL A CA 1
ATOM 2943 C C . VAL A 1 400 ? 8.240 -10.536 10.190 1.00 91.69 400 VAL A C 1
ATOM 2945 O O . VAL A 1 400 ? 7.755 -10.823 11.286 1.00 91.69 400 VAL A O 1
ATOM 2948 N N . LEU A 1 401 ? 9.449 -9.977 10.081 1.00 92.38 401 LEU A N 1
ATOM 2949 C CA . LEU A 1 401 ? 10.241 -9.599 11.246 1.00 92.38 401 LEU A CA 1
ATOM 2950 C C . LEU A 1 401 ? 9.592 -8.440 12.023 1.00 92.38 401 LEU A C 1
ATOM 2952 O O . LEU A 1 401 ? 9.546 -8.493 13.255 1.00 92.38 401 LEU A O 1
ATOM 2956 N N . ALA A 1 402 ? 9.048 -7.435 11.333 1.00 90.31 402 ALA A N 1
ATOM 2957 C CA . ALA A 1 402 ? 8.337 -6.315 11.947 1.00 90.31 402 ALA A CA 1
ATOM 2958 C C . ALA A 1 402 ? 7.158 -6.791 12.804 1.00 90.31 402 ALA A C 1
ATOM 2960 O O . ALA A 1 402 ? 7.018 -6.360 13.950 1.00 90.31 402 ALA A O 1
ATOM 2961 N N . ALA A 1 403 ? 6.372 -7.747 12.297 1.00 86.19 403 ALA A N 1
ATOM 2962 C CA . ALA A 1 403 ? 5.234 -8.323 13.012 1.00 86.19 403 ALA A CA 1
ATOM 2963 C C . ALA A 1 403 ? 5.624 -8.961 14.362 1.00 86.19 403 ALA A C 1
ATOM 2965 O O . ALA A 1 403 ? 4.835 -8.950 15.304 1.00 86.19 403 ALA A O 1
ATOM 2966 N N . VAL A 1 404 ? 6.851 -9.480 14.491 1.00 86.88 404 VAL A N 1
ATOM 2967 C CA . VAL A 1 404 ? 7.372 -10.027 15.757 1.00 86.88 404 VAL A CA 1
ATOM 2968 C C . VAL A 1 404 ? 7.965 -8.932 16.651 1.00 86.88 404 VAL A C 1
ATOM 2970 O O . VAL A 1 404 ? 7.861 -9.005 17.878 1.00 86.88 404 VAL A O 1
ATOM 2973 N N . LEU A 1 405 ? 8.610 -7.923 16.062 1.00 89.31 405 LEU A N 1
ATOM 2974 C CA . LEU A 1 405 ? 9.306 -6.869 16.804 1.00 89.31 405 LEU A CA 1
ATOM 2975 C C . LEU A 1 405 ? 8.374 -5.782 17.347 1.00 89.31 405 LEU A C 1
ATOM 2977 O O . LEU A 1 405 ? 8.670 -5.228 18.408 1.00 89.31 405 LEU A O 1
ATOM 2981 N N . ILE A 1 406 ? 7.253 -5.502 16.677 1.00 84.88 406 ILE A N 1
ATOM 2982 C CA . ILE A 1 406 ? 6.311 -4.428 17.038 1.00 84.88 406 ILE A CA 1
ATOM 2983 C C . ILE A 1 406 ? 5.776 -4.557 18.470 1.00 84.88 406 ILE A C 1
ATOM 2985 O O . ILE A 1 406 ? 5.601 -3.556 19.166 1.00 84.88 406 ILE A O 1
ATOM 2989 N N . GLU A 1 407 ? 5.572 -5.789 18.944 1.00 81.88 407 GLU A N 1
ATOM 2990 C CA . GLU A 1 407 ? 5.121 -6.073 20.311 1.00 81.88 407 GLU A CA 1
ATOM 2991 C C . GLU A 1 407 ? 6.269 -6.114 21.334 1.00 81.88 407 GLU A C 1
ATOM 2993 O O . GLU A 1 407 ? 6.008 -6.078 22.533 1.00 81.88 407 GLU A O 1
ATOM 2998 N N . ARG A 1 408 ? 7.536 -6.190 20.902 1.00 87.19 408 ARG A N 1
ATOM 2999 C CA . ARG A 1 408 ? 8.694 -6.369 21.800 1.00 87.19 408 ARG A CA 1
ATOM 3000 C C . ARG A 1 408 ? 9.514 -5.104 22.023 1.00 87.19 408 ARG A C 1
ATOM 3002 O O . ARG A 1 408 ? 10.033 -4.921 23.117 1.00 87.19 408 ARG A O 1
ATOM 3009 N N . VAL A 1 409 ? 9.681 -4.283 20.988 1.00 90.06 409 VAL A N 1
ATOM 3010 C CA . VAL A 1 409 ? 10.645 -3.167 20.977 1.00 90.06 409 VAL A CA 1
ATOM 3011 C C . VAL A 1 409 ? 9.976 -1.806 21.195 1.00 90.06 409 VAL A C 1
ATOM 3013 O O . VAL A 1 409 ? 10.610 -0.901 21.733 1.00 90.06 409 VAL A O 1
ATOM 3016 N N . GLY A 1 410 ? 8.713 -1.661 20.793 1.00 87.12 410 GLY A N 1
ATOM 3017 C CA . GLY A 1 410 ? 7.999 -0.379 20.783 1.00 87.12 410 GLY A CA 1
ATOM 3018 C C . GLY A 1 410 ? 7.945 0.260 19.407 1.00 87.12 410 GLY A C 1
ATOM 3019 O O . GLY A 1 410 ? 8.670 -0.131 18.491 1.00 87.12 410 GLY A O 1
ATOM 3020 N N . ARG A 1 411 ? 7.033 1.220 19.234 1.00 90.88 411 ARG A N 1
ATOM 3021 C CA . ARG A 1 411 ? 6.740 1.802 17.919 1.00 90.88 411 ARG A CA 1
ATOM 3022 C C . ARG A 1 411 ? 7.772 2.861 17.542 1.00 90.88 411 ARG A C 1
ATOM 3024 O O . ARG A 1 411 ? 8.295 2.829 16.428 1.00 90.88 411 ARG A O 1
ATOM 3031 N N . ARG A 1 412 ? 8.125 3.767 18.460 1.00 93.31 412 ARG A N 1
ATOM 3032 C CA . ARG A 1 412 ? 9.056 4.875 18.175 1.00 93.31 412 ARG A CA 1
ATOM 3033 C C . ARG A 1 412 ? 10.484 4.382 17.889 1.00 93.31 412 ARG A C 1
ATOM 3035 O O . ARG A 1 412 ? 11.051 4.821 16.886 1.00 93.31 412 ARG A O 1
ATOM 3042 N N . PRO A 1 413 ? 11.079 3.448 18.663 1.00 94.69 413 PRO A N 1
ATOM 3043 C CA . PRO A 1 413 ? 12.406 2.921 18.347 1.00 94.69 413 PRO A CA 1
ATOM 3044 C C . PRO A 1 413 ? 12.461 2.202 16.995 1.00 94.69 413 PRO A C 1
ATOM 3046 O O . PRO A 1 413 ? 13.456 2.331 16.285 1.00 94.69 413 PRO A O 1
ATOM 3049 N N . LEU A 1 414 ? 11.401 1.482 16.608 1.00 94.19 414 LEU A N 1
ATOM 3050 C CA . LEU A 1 414 ? 11.345 0.810 15.308 1.00 94.19 414 LEU A CA 1
ATOM 3051 C C . LEU A 1 414 ? 11.196 1.797 14.144 1.00 94.19 414 LEU A C 1
ATOM 3053 O O . LEU A 1 414 ? 11.857 1.612 13.122 1.00 94.19 414 LEU A O 1
ATOM 3057 N N . PHE A 1 415 ? 10.415 2.873 14.298 1.00 94.88 415 PHE A N 1
ATOM 3058 C CA . PHE A 1 415 ? 10.381 3.961 13.314 1.00 94.88 415 PHE A CA 1
ATOM 3059 C C . PHE A 1 415 ? 11.760 4.592 13.113 1.00 94.88 415 PHE A C 1
ATOM 3061 O O . PHE A 1 415 ? 12.185 4.803 11.976 1.00 94.88 415 PHE A O 1
ATOM 3068 N N . LEU A 1 416 ? 12.484 4.862 14.202 1.00 96.38 416 LEU A N 1
ATOM 3069 C CA . LEU A 1 416 ? 13.834 5.424 14.141 1.00 96.38 416 LEU A CA 1
ATOM 3070 C C . LEU A 1 416 ? 14.828 4.450 13.505 1.00 96.38 416 LEU A C 1
ATOM 3072 O O . LEU A 1 416 ? 15.571 4.837 12.609 1.00 96.38 416 LEU A O 1
ATOM 3076 N N . LEU A 1 417 ? 14.813 3.178 13.909 1.00 96.56 417 LEU A N 1
ATOM 3077 C CA . LEU A 1 417 ? 15.668 2.150 13.319 1.00 96.56 417 LEU A CA 1
ATOM 3078 C C . LEU A 1 417 ? 15.421 2.027 11.811 1.00 96.56 417 LEU A C 1
ATOM 3080 O O . LEU A 1 417 ? 16.369 2.057 11.025 1.00 96.56 417 LEU A O 1
ATOM 3084 N N . SER A 1 418 ? 14.156 1.922 11.404 1.00 96.44 418 SER A N 1
ATOM 3085 C CA . SER A 1 418 ? 13.763 1.770 10.005 1.00 96.44 418 SER A CA 1
ATOM 3086 C C . SER A 1 418 ? 14.100 3.011 9.176 1.00 96.44 418 SER A C 1
ATOM 3088 O O . SER A 1 418 ? 14.714 2.879 8.121 1.00 96.44 418 SER A O 1
ATOM 3090 N N . SER A 1 419 ? 13.810 4.223 9.658 1.00 96.44 419 SER A N 1
ATOM 3091 C CA . SER A 1 419 ? 14.124 5.470 8.937 1.00 96.44 419 SER A CA 1
ATOM 3092 C C . SER A 1 419 ? 15.628 5.747 8.834 1.00 96.44 419 SER A C 1
ATOM 3094 O O . SER A 1 419 ? 16.104 6.125 7.762 1.00 96.44 419 SER A O 1
ATOM 3096 N N . ILE A 1 420 ? 16.415 5.498 9.888 1.00 97.75 420 ILE A N 1
ATOM 3097 C CA . ILE A 1 420 ? 17.879 5.654 9.849 1.00 97.75 420 ILE A CA 1
ATOM 3098 C C . ILE A 1 420 ? 18.492 4.650 8.870 1.00 97.75 420 ILE A C 1
ATOM 3100 O O . ILE A 1 420 ? 19.269 5.031 7.996 1.00 97.75 420 ILE A O 1
ATOM 3104 N N . THR A 1 421 ? 18.130 3.370 8.977 1.00 97.31 421 THR A N 1
ATOM 3105 C CA . THR A 1 421 ? 18.685 2.329 8.098 1.00 97.31 421 THR A CA 1
ATOM 3106 C C . THR A 1 421 ? 18.222 2.482 6.647 1.00 97.31 421 THR A C 1
ATOM 3108 O O . THR A 1 421 ? 19.023 2.289 5.733 1.00 97.31 421 THR A O 1
ATOM 3111 N N . SER A 1 422 ? 16.985 2.930 6.414 1.00 96.88 422 SER A N 1
ATOM 3112 C CA . SER A 1 422 ? 16.487 3.294 5.078 1.00 96.88 422 SER A CA 1
ATOM 3113 C C . SER A 1 422 ? 17.255 4.480 4.492 1.00 96.88 422 SER A C 1
ATOM 3115 O O . SER A 1 422 ? 17.656 4.445 3.336 1.00 96.88 422 SER A O 1
ATOM 3117 N N . THR A 1 423 ? 17.555 5.499 5.302 1.00 97.75 423 THR A N 1
ATOM 3118 C CA . THR A 1 423 ? 18.372 6.645 4.873 1.00 97.75 423 THR A CA 1
ATOM 3119 C C . THR A 1 423 ? 19.779 6.204 4.471 1.00 97.75 423 THR A C 1
ATOM 3121 O O . THR A 1 423 ? 20.263 6.574 3.404 1.00 97.75 423 THR A O 1
ATOM 3124 N N . LEU A 1 424 ? 20.432 5.376 5.294 1.00 98.12 424 LEU A N 1
ATOM 3125 C CA . LEU A 1 424 ? 21.772 4.858 5.003 1.00 98.12 424 LEU A CA 1
ATOM 3126 C C . LEU A 1 424 ? 21.790 4.006 3.730 1.00 98.12 424 LEU A C 1
ATOM 3128 O O . LEU A 1 424 ? 22.682 4.157 2.901 1.00 98.12 424 LEU A O 1
ATOM 3132 N N . THR A 1 425 ? 20.803 3.130 3.552 1.00 97.75 425 THR A N 1
ATOM 3133 C CA . THR A 1 425 ? 20.713 2.280 2.358 1.00 97.75 425 THR A CA 1
ATOM 3134 C C . THR A 1 425 ? 20.379 3.085 1.102 1.00 97.75 425 THR A C 1
ATOM 3136 O O . THR A 1 425 ? 21.013 2.854 0.079 1.00 97.75 425 THR A O 1
ATOM 3139 N N . LEU A 1 426 ? 19.507 4.097 1.164 1.00 97.38 426 LEU A N 1
ATOM 3140 C CA . LEU A 1 426 ? 19.265 5.020 0.044 1.00 97.38 426 LEU A CA 1
ATOM 3141 C C . LEU A 1 426 ? 20.528 5.797 -0.357 1.00 97.38 426 LEU A C 1
ATOM 3143 O O . LEU A 1 426 ? 20.813 5.924 -1.549 1.00 97.38 426 LEU A O 1
ATOM 3147 N N . LEU A 1 427 ? 21.322 6.266 0.616 1.00 97.88 427 LEU A N 1
ATOM 3148 C CA . LEU A 1 427 ? 22.624 6.890 0.342 1.00 97.88 427 LEU A CA 1
ATOM 3149 C C . LEU A 1 427 ? 23.579 5.918 -0.360 1.00 97.88 427 LEU A C 1
ATOM 3151 O O . LEU A 1 427 ? 24.266 6.313 -1.299 1.00 97.88 427 LEU A O 1
ATOM 3155 N N . LEU A 1 428 ? 23.599 4.649 0.057 1.00 97.69 428 LEU A N 1
ATOM 3156 C CA . LEU A 1 428 ? 24.409 3.615 -0.586 1.00 97.69 428 LEU A CA 1
ATOM 3157 C C . LEU A 1 428 ? 23.926 3.300 -2.010 1.00 97.69 428 LEU A C 1
ATOM 3159 O O . LEU A 1 428 ? 24.763 3.107 -2.889 1.00 97.69 428 LEU A O 1
ATOM 3163 N N . ILE A 1 429 ? 22.613 3.297 -2.275 1.00 96.69 429 ILE A N 1
ATOM 3164 C CA . ILE A 1 429 ? 22.079 3.147 -3.641 1.00 96.69 429 ILE A CA 1
ATOM 3165 C C . ILE A 1 429 ? 22.541 4.326 -4.501 1.00 96.69 429 ILE A C 1
ATOM 3167 O O . ILE A 1 429 ? 23.100 4.110 -5.576 1.00 96.69 429 ILE A O 1
ATOM 3171 N N . ALA A 1 430 ? 22.382 5.561 -4.020 1.00 97.25 430 ALA A N 1
ATOM 3172 C CA . ALA A 1 430 ? 22.839 6.754 -4.731 1.00 97.25 430 ALA A CA 1
ATOM 3173 C C . ALA A 1 430 ? 24.347 6.698 -5.030 1.00 97.25 430 ALA A C 1
ATOM 3175 O O . ALA A 1 430 ? 24.776 6.917 -6.163 1.00 97.25 430 ALA A O 1
ATOM 3176 N N . GLN A 1 431 ? 25.148 6.325 -4.029 1.00 96.94 431 GLN A N 1
ATOM 3177 C CA . GLN A 1 431 ? 26.588 6.139 -4.169 1.00 96.94 431 GLN A CA 1
ATOM 3178 C C . GLN A 1 431 ? 26.936 5.038 -5.177 1.00 96.94 431 GLN A C 1
ATOM 3180 O O . GLN A 1 431 ? 27.894 5.205 -5.928 1.00 96.94 431 GLN A O 1
ATOM 3185 N N . SER A 1 432 ? 26.166 3.946 -5.228 1.00 96.62 432 SER A N 1
ATOM 3186 C CA . SER A 1 432 ? 26.390 2.864 -6.191 1.00 96.62 432 SER A CA 1
ATOM 3187 C C . SER A 1 432 ? 26.289 3.353 -7.637 1.00 96.62 432 SER A C 1
ATOM 3189 O O . SER A 1 432 ? 27.087 2.940 -8.470 1.00 96.62 432 SER A O 1
ATOM 3191 N N . PHE A 1 433 ? 25.394 4.305 -7.917 1.00 95.56 433 PHE A N 1
ATOM 3192 C CA . PHE A 1 433 ? 25.284 4.930 -9.235 1.00 95.56 433 PHE A CA 1
ATOM 3193 C C . PHE A 1 433 ? 26.391 5.955 -9.494 1.00 95.56 433 PHE A C 1
ATOM 3195 O O . PHE A 1 433 ? 26.965 5.957 -10.576 1.00 95.56 433 PHE A O 1
ATOM 3202 N N . PHE A 1 434 ? 26.741 6.798 -8.516 1.00 96.06 434 PHE A N 1
ATOM 3203 C CA . PHE A 1 434 ? 27.819 7.785 -8.692 1.00 96.06 434 PHE A CA 1
ATOM 3204 C C . PHE A 1 434 ? 29.208 7.161 -8.848 1.00 96.06 434 PHE A C 1
ATOM 3206 O O . PHE A 1 434 ? 30.082 7.760 -9.468 1.00 96.06 434 PHE A O 1
ATOM 3213 N N . LEU A 1 435 ? 29.421 5.985 -8.257 1.00 95.69 435 LEU A N 1
ATOM 3214 C CA . LEU A 1 435 ? 30.669 5.229 -8.347 1.00 95.69 435 LEU A CA 1
ATOM 3215 C C . LEU A 1 435 ? 30.612 4.099 -9.382 1.00 95.69 435 LEU A C 1
ATOM 3217 O O . LEU A 1 435 ? 31.542 3.295 -9.419 1.00 95.69 435 LEU A O 1
ATOM 3221 N N . GLU A 1 436 ? 29.536 4.018 -10.171 1.00 94.00 436 GLU A N 1
ATOM 3222 C CA . GLU A 1 436 ? 29.352 3.019 -11.232 1.00 94.00 436 GLU A CA 1
ATOM 3223 C C . GLU A 1 436 ? 29.622 1.580 -10.749 1.00 94.00 436 GLU A C 1
ATOM 3225 O O . GLU A 1 436 ? 30.355 0.801 -11.363 1.00 94.00 436 GLU A O 1
ATOM 3230 N N . TRP A 1 437 ? 29.055 1.224 -9.592 1.00 94.25 437 TRP A N 1
ATOM 3231 C CA . TRP A 1 437 ? 29.129 -0.138 -9.071 1.00 94.25 437 TRP A CA 1
ATOM 3232 C C . TRP A 1 437 ? 28.497 -1.124 -10.051 1.00 94.25 437 TRP A C 1
ATOM 3234 O O . TRP A 1 437 ? 27.612 -0.787 -10.836 1.00 94.25 437 TRP A O 1
ATOM 3244 N N . SER A 1 438 ? 28.923 -2.385 -9.973 1.00 92.75 438 SER A N 1
ATOM 3245 C CA . SER A 1 438 ? 28.264 -3.437 -10.734 1.00 92.75 438 SER A CA 1
ATOM 3246 C C . SER A 1 438 ? 26.849 -3.701 -10.209 1.00 92.75 438 SER A C 1
ATOM 3248 O O . SER A 1 438 ? 26.531 -3.482 -9.038 1.00 92.75 438 SER A O 1
ATOM 3250 N N . ALA A 1 439 ? 26.013 -4.251 -11.085 1.00 92.31 439 ALA A N 1
ATOM 3251 C CA . ALA A 1 439 ? 24.617 -4.569 -10.816 1.00 92.31 439 ALA A CA 1
ATOM 3252 C C . ALA A 1 439 ? 24.342 -5.339 -9.511 1.00 92.31 439 ALA A C 1
ATOM 3254 O O . ALA A 1 439 ? 23.370 -5.060 -8.811 1.00 92.31 439 ALA A O 1
ATOM 3255 N N . ILE A 1 440 ? 25.174 -6.334 -9.184 1.00 94.56 440 ILE A N 1
ATOM 3256 C CA . ILE A 1 440 ? 24.927 -7.236 -8.050 1.00 94.56 440 ILE A CA 1
ATOM 3257 C C . ILE A 1 440 ? 25.039 -6.497 -6.700 1.00 94.56 440 ILE A C 1
ATOM 3259 O O . ILE A 1 440 ? 24.095 -6.582 -5.916 1.00 94.56 440 ILE A O 1
ATOM 3263 N N . PRO A 1 441 ? 26.117 -5.740 -6.405 1.00 95.50 441 PRO A N 1
ATOM 3264 C CA . PRO A 1 441 ? 26.162 -4.835 -5.258 1.00 95.50 441 PRO A CA 1
ATOM 3265 C C . PRO A 1 441 ? 24.961 -3.888 -5.161 1.00 95.50 441 PRO A C 1
ATOM 3267 O O . PRO A 1 441 ? 24.364 -3.794 -4.091 1.00 95.50 441 PRO A O 1
ATOM 3270 N N . THR A 1 442 ? 24.565 -3.231 -6.257 1.00 95.75 442 THR A N 1
ATOM 3271 C CA . THR A 1 442 ? 23.406 -2.320 -6.260 1.00 95.75 442 THR A CA 1
ATOM 3272 C C . THR A 1 442 ? 22.115 -3.047 -5.886 1.00 95.75 442 THR A C 1
ATOM 3274 O O . THR A 1 442 ? 21.353 -2.559 -5.053 1.00 95.75 442 THR A O 1
ATOM 3277 N N . LEU A 1 443 ? 21.903 -4.253 -6.416 1.00 96.75 443 LEU A N 1
ATOM 3278 C CA . LEU A 1 443 ? 20.771 -5.109 -6.067 1.00 96.75 443 LEU A CA 1
ATOM 3279 C C . LEU A 1 443 ? 20.777 -5.520 -4.588 1.00 96.75 443 LEU A C 1
ATOM 3281 O O . LEU A 1 443 ? 19.736 -5.478 -3.940 1.00 96.75 443 LEU A O 1
ATOM 3285 N N . VAL A 1 444 ? 21.936 -5.874 -4.025 1.00 97.62 444 VAL A N 1
ATOM 3286 C CA . VAL A 1 444 ? 22.054 -6.209 -2.594 1.00 97.62 444 VAL A CA 1
ATOM 3287 C C . VAL A 1 444 ? 21.658 -5.017 -1.721 1.00 97.62 444 VAL A C 1
ATOM 3289 O O . VAL A 1 444 ? 20.914 -5.190 -0.755 1.00 97.62 444 VAL A O 1
ATOM 3292 N N . VAL A 1 445 ? 22.105 -3.807 -2.068 1.00 97.56 445 VAL A N 1
ATOM 3293 C CA . VAL A 1 445 ? 21.732 -2.593 -1.329 1.00 97.56 445 VAL A CA 1
ATOM 3294 C C . VAL A 1 445 ? 20.24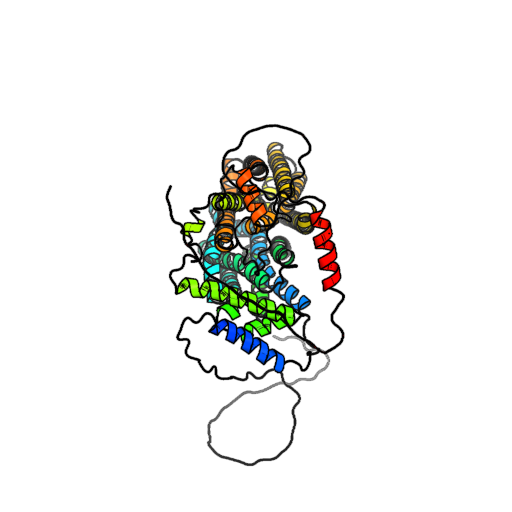5 -2.263 -1.516 1.00 97.56 445 VAL A C 1
ATOM 3296 O O . VAL A 1 445 ? 19.592 -1.884 -0.547 1.00 97.56 445 VAL A O 1
ATOM 3299 N N . LEU A 1 446 ? 19.674 -2.467 -2.708 1.00 96.94 446 LEU A N 1
ATOM 3300 C CA . LEU A 1 446 ? 18.237 -2.298 -2.960 1.00 96.94 446 LEU A CA 1
ATOM 3301 C C . LEU A 1 446 ? 17.385 -3.271 -2.124 1.00 96.94 446 LEU A C 1
ATOM 3303 O O . LEU A 1 446 ? 16.396 -2.865 -1.513 1.00 96.94 446 LEU A O 1
ATOM 3307 N N . CYS A 1 447 ? 17.795 -4.539 -2.028 1.00 97.88 447 CYS A N 1
ATOM 3308 C CA . CYS A 1 447 ? 17.174 -5.521 -1.136 1.00 97.88 447 CYS A CA 1
ATOM 3309 C C . CYS A 1 447 ? 17.286 -5.099 0.336 1.00 97.88 447 CYS A C 1
ATOM 3311 O O . CYS A 1 447 ? 16.308 -5.190 1.080 1.00 97.88 447 CYS A O 1
ATOM 3313 N N . ALA A 1 448 ? 18.458 -4.606 0.755 1.00 97.88 448 ALA A N 1
ATOM 3314 C CA . ALA A 1 448 ? 18.667 -4.101 2.109 1.00 97.88 448 ALA A CA 1
ATOM 3315 C C . ALA A 1 448 ? 17.760 -2.898 2.409 1.00 97.88 448 ALA A C 1
ATOM 3317 O O . ALA A 1 448 ? 17.150 -2.861 3.473 1.00 97.88 448 ALA A O 1
ATOM 3318 N N . PHE A 1 449 ? 17.599 -1.968 1.463 1.00 97.25 449 PHE A N 1
ATOM 3319 C CA . PHE A 1 449 ? 16.665 -0.849 1.586 1.00 97.25 449 PHE A CA 1
ATOM 3320 C C . PHE A 1 449 ? 15.228 -1.332 1.810 1.00 97.25 449 PHE A C 1
ATOM 3322 O O . PHE A 1 449 ? 14.591 -0.915 2.774 1.00 97.25 449 PHE A O 1
ATOM 3329 N N . MET A 1 450 ? 14.730 -2.267 0.993 1.00 96.25 450 MET A N 1
ATOM 3330 C CA . MET A 1 450 ? 13.364 -2.783 1.157 1.00 96.25 450 MET A CA 1
ATOM 3331 C C . MET A 1 450 ? 13.149 -3.530 2.471 1.00 96.25 450 MET A C 1
ATOM 3333 O O . MET A 1 450 ? 12.083 -3.410 3.080 1.00 96.25 450 MET A O 1
ATOM 3337 N N . PHE A 1 451 ? 14.152 -4.281 2.924 1.00 97.00 451 PHE A N 1
ATOM 3338 C CA . PHE A 1 451 ? 14.122 -4.948 4.221 1.00 97.00 451 PHE A CA 1
ATOM 3339 C C . PHE A 1 451 ? 14.087 -3.928 5.372 1.00 97.00 451 PHE A C 1
ATOM 3341 O O . PHE A 1 451 ? 13.215 -3.994 6.238 1.00 97.00 451 PHE A O 1
ATOM 3348 N N . CYS A 1 452 ? 14.994 -2.946 5.352 1.00 96.44 452 CYS A N 1
ATOM 3349 C CA . CYS A 1 452 ? 15.096 -1.881 6.352 1.00 96.44 452 CYS A CA 1
ATOM 3350 C C . CYS A 1 452 ? 13.860 -0.979 6.393 1.00 96.44 452 CYS A C 1
ATOM 3352 O O . CYS A 1 452 ? 13.456 -0.543 7.469 1.00 96.44 452 CYS A O 1
ATOM 3354 N N . PHE A 1 453 ? 13.222 -0.729 5.253 1.00 95.25 453 PHE A N 1
ATOM 3355 C CA . PHE A 1 453 ? 11.950 -0.018 5.191 1.00 95.25 453 PHE A CA 1
ATOM 3356 C C . PHE A 1 453 ? 10.818 -0.840 5.828 1.00 95.25 453 PHE A C 1
ATOM 3358 O O . PHE A 1 453 ? 10.032 -0.322 6.622 1.00 95.25 453 PHE A O 1
ATOM 3365 N N . SER A 1 454 ? 10.745 -2.137 5.522 1.00 93.94 454 SER A N 1
ATOM 3366 C CA . SER A 1 454 ? 9.619 -2.986 5.945 1.00 93.94 454 SER A CA 1
ATOM 3367 C C . SER A 1 454 ? 9.689 -3.396 7.420 1.00 93.94 454 SER A C 1
ATOM 3369 O O . SER A 1 454 ? 8.659 -3.666 8.019 1.00 93.94 454 SER A O 1
ATOM 3371 N N . ILE A 1 455 ? 10.867 -3.350 8.062 1.00 93.06 455 ILE A N 1
ATOM 3372 C CA . ILE A 1 455 ? 10.996 -3.659 9.500 1.00 93.06 455 ILE A CA 1
ATOM 3373 C C . ILE A 1 455 ? 10.249 -2.665 10.419 1.00 93.06 455 ILE A C 1
ATOM 3375 O O . ILE A 1 455 ? 10.046 -2.952 11.600 1.00 93.06 455 ILE A O 1
ATOM 3379 N N . GLY A 1 456 ? 9.874 -1.483 9.911 1.00 89.62 456 GLY A N 1
ATOM 3380 C CA . GLY A 1 456 ? 9.207 -0.454 10.709 1.00 89.62 456 GLY A CA 1
ATOM 3381 C C . GLY A 1 456 ? 8.253 0.433 9.917 1.00 89.62 456 GLY A C 1
ATOM 3382 O O . GLY A 1 456 ? 7.056 0.419 10.190 1.00 89.62 456 GLY A O 1
ATOM 3383 N N . LEU A 1 457 ? 8.755 1.210 8.950 1.00 89.31 457 LEU A N 1
ATOM 3384 C CA . LEU A 1 457 ? 7.970 2.252 8.269 1.00 89.31 457 LEU A CA 1
ATOM 3385 C C . LEU A 1 457 ? 6.684 1.723 7.618 1.00 89.31 457 LEU A C 1
ATOM 3387 O O . LEU A 1 457 ? 5.680 2.434 7.625 1.00 89.31 457 LEU A O 1
ATOM 3391 N N . GLY A 1 458 ? 6.695 0.496 7.090 1.00 84.12 458 GLY A N 1
ATOM 3392 C CA . GLY A 1 458 ? 5.524 -0.187 6.520 1.00 84.12 458 GLY A CA 1
ATOM 3393 C C . GLY A 1 458 ? 4.357 -0.318 7.514 1.00 84.12 458 GLY A C 1
ATOM 3394 O O . GLY A 1 458 ? 3.441 0.514 7.499 1.00 84.12 458 GLY A O 1
ATOM 3395 N N . PRO A 1 459 ? 4.402 -1.298 8.428 1.00 83.50 459 PRO A N 1
ATOM 3396 C CA . PRO A 1 459 ? 3.269 -1.638 9.288 1.00 83.50 459 PRO A CA 1
ATOM 3397 C C . PRO A 1 459 ? 2.980 -0.580 10.358 1.00 83.50 459 PRO A C 1
ATOM 3399 O O . PRO A 1 459 ? 1.822 -0.350 10.719 1.00 83.50 459 PRO A O 1
ATOM 3402 N N . LEU A 1 460 ? 4.009 0.104 10.874 1.00 88.69 460 LEU A N 1
ATOM 3403 C CA . LEU A 1 460 ? 3.840 1.030 12.000 1.00 88.69 460 LEU A CA 1
ATOM 3404 C C . LEU A 1 460 ? 3.027 2.269 11.637 1.00 88.69 460 LEU A C 1
ATOM 3406 O O . LEU A 1 460 ? 2.351 2.821 12.502 1.00 88.69 460 LEU A O 1
ATOM 3410 N N . THR A 1 461 ? 3.078 2.707 10.376 1.00 90.06 461 THR A N 1
ATOM 3411 C CA . THR A 1 461 ? 2.378 3.915 9.913 1.00 90.06 461 THR A CA 1
ATOM 3412 C C . THR A 1 461 ? 0.883 3.832 10.196 1.00 90.06 461 THR A C 1
ATOM 3414 O O . THR A 1 461 ? 0.314 4.751 10.783 1.00 90.06 461 THR A O 1
ATOM 3417 N N . PHE A 1 462 ? 0.252 2.711 9.846 1.00 84.81 462 PHE A N 1
ATOM 3418 C CA . PHE A 1 462 ? -1.186 2.532 10.039 1.00 84.81 462 PHE A CA 1
ATOM 3419 C C . PHE A 1 462 ? -1.548 2.180 11.484 1.00 84.81 462 PHE A C 1
ATOM 3421 O O . PHE A 1 462 ? -2.582 2.631 11.977 1.00 84.81 462 PHE A O 1
ATOM 3428 N N . VAL A 1 463 ? -0.685 1.434 12.183 1.00 84.81 463 VAL A N 1
ATOM 3429 C CA . VAL A 1 463 ? -0.888 1.093 13.599 1.00 84.81 463 VAL A CA 1
ATOM 3430 C C . VAL A 1 463 ? -0.867 2.352 14.464 1.00 84.81 463 VAL A C 1
ATOM 3432 O O . VAL A 1 463 ? -1.829 2.619 15.180 1.00 84.81 463 VAL A O 1
ATOM 3435 N N . VAL A 1 464 ? 0.177 3.176 14.349 1.00 88.69 464 VAL A N 1
ATOM 3436 C CA . VAL A 1 464 ? 0.299 4.400 15.152 1.00 88.69 464 VAL A CA 1
ATOM 3437 C C . VAL A 1 464 ? -0.733 5.441 14.736 1.00 88.69 464 VAL A C 1
ATOM 3439 O O . VAL A 1 464 ? -1.307 6.093 15.604 1.00 88.69 464 VAL A O 1
ATOM 3442 N N . ALA A 1 465 ? -1.074 5.545 13.446 1.00 87.38 465 ALA A N 1
ATOM 3443 C CA . ALA A 1 465 ? -2.187 6.394 13.025 1.00 87.38 465 ALA A CA 1
ATOM 3444 C C . ALA A 1 465 ? -3.498 6.010 13.734 1.00 87.38 465 ALA A C 1
ATOM 3446 O O . ALA A 1 465 ? -4.230 6.891 14.166 1.00 87.38 465 ALA A O 1
ATOM 3447 N N . ALA A 1 466 ? -3.791 4.720 13.919 1.00 81.94 466 ALA A N 1
ATOM 3448 C CA . ALA A 1 466 ? -4.990 4.285 14.636 1.00 81.94 466 ALA A CA 1
ATOM 3449 C C . ALA A 1 466 ? -4.899 4.454 16.167 1.00 81.94 466 ALA A C 1
ATOM 3451 O O . ALA A 1 466 ? -5.932 4.631 16.814 1.00 81.94 466 ALA A O 1
ATOM 3452 N N . GLU A 1 467 ? -3.698 4.406 16.748 1.00 85.94 467 GLU A N 1
ATOM 3453 C CA . GLU A 1 467 ? -3.465 4.533 18.197 1.00 85.94 467 GLU A CA 1
ATOM 3454 C C . GLU A 1 467 ? -3.457 6.001 18.677 1.00 85.94 467 GLU A C 1
ATOM 3456 O O . GLU A 1 467 ? -3.835 6.271 19.814 1.00 85.94 467 GLU A O 1
ATOM 3461 N N . VAL A 1 468 ? -3.074 6.955 17.820 1.00 87.56 468 VAL A N 1
ATOM 3462 C CA . VAL A 1 468 ? -2.882 8.372 18.190 1.00 87.56 468 VAL A CA 1
ATOM 3463 C C . VAL A 1 468 ? -4.186 9.185 18.217 1.00 87.56 468 VAL A C 1
ATOM 3465 O O . VAL A 1 468 ? -4.272 10.193 18.919 1.00 87.56 468 VAL A O 1
ATOM 3468 N N . PHE A 1 469 ? -5.224 8.764 17.487 1.00 84.19 469 PHE A N 1
ATOM 3469 C CA . PHE A 1 469 ? -6.483 9.513 17.422 1.00 84.19 469 PHE A CA 1
ATOM 3470 C C . PHE A 1 469 ? -7.489 9.139 18.526 1.00 84.19 469 PHE A C 1
ATOM 3472 O O . PHE A 1 469 ? -7.685 7.943 18.804 1.00 84.19 469 PHE A O 1
ATOM 3479 N N . PRO A 1 470 ? -8.230 10.131 19.066 1.00 75.50 470 PRO A N 1
ATOM 3480 C CA . PRO A 1 470 ? -9.364 9.874 19.946 1.00 75.50 470 PRO A CA 1
ATOM 3481 C C . PRO A 1 470 ? -10.456 9.099 19.212 1.00 75.50 470 PRO A C 1
ATOM 3483 O O . PRO A 1 470 ? -10.644 9.255 18.003 1.00 75.50 470 PRO A O 1
ATOM 3486 N N . MET A 1 471 ? -11.201 8.276 19.951 1.00 70.50 471 MET A N 1
ATOM 3487 C CA . MET A 1 471 ? -12.212 7.365 19.400 1.00 70.50 471 MET A CA 1
ATOM 3488 C C . MET A 1 471 ? -13.248 8.069 18.509 1.00 70.50 471 MET A C 1
ATOM 3490 O O . MET A 1 471 ? -13.648 7.506 17.494 1.00 70.50 471 MET A O 1
ATOM 3494 N N . GLN A 1 472 ? -13.640 9.294 18.865 1.00 69.56 472 GLN A N 1
ATOM 3495 C CA . GLN A 1 472 ? -14.708 10.070 18.229 1.00 69.56 472 GLN A CA 1
ATOM 3496 C C . GLN A 1 472 ? -14.350 10.512 16.801 1.00 69.56 472 GLN A C 1
ATOM 3498 O O . GLN A 1 472 ? -15.192 10.487 15.908 1.00 69.56 472 GLN A O 1
ATOM 3503 N N . VAL A 1 473 ? -13.088 10.889 16.561 1.00 76.75 473 VAL A N 1
ATOM 3504 C CA . VAL A 1 473 ? -12.604 11.371 15.250 1.00 76.75 473 VAL A CA 1
ATOM 3505 C C . VAL A 1 473 ? -11.805 10.316 14.483 1.00 76.75 473 VAL A C 1
ATOM 3507 O O . VAL A 1 473 ? -11.551 10.493 13.290 1.00 76.75 473 VAL A O 1
ATOM 3510 N N . ARG A 1 474 ? -11.406 9.216 15.140 1.00 79.62 474 ARG A N 1
ATOM 3511 C CA . ARG A 1 474 ? -10.437 8.235 14.622 1.00 79.62 474 ARG A CA 1
ATOM 3512 C C . ARG A 1 474 ? -10.759 7.738 13.223 1.00 79.62 474 ARG A C 1
ATOM 3514 O O . ARG A 1 474 ? -9.868 7.727 12.385 1.00 79.62 474 ARG A O 1
ATOM 3521 N N . GLY A 1 475 ? -12.002 7.341 12.952 1.00 75.81 475 GLY A N 1
ATOM 3522 C CA . GLY A 1 475 ? -12.374 6.792 11.643 1.00 75.81 475 GLY A CA 1
ATOM 3523 C C . GLY A 1 475 ? -12.094 7.773 10.498 1.00 75.81 475 GLY A C 1
ATOM 3524 O O . GLY A 1 475 ? -11.388 7.445 9.544 1.00 75.81 475 GLY A O 1
ATOM 3525 N N . LYS A 1 476 ? -12.580 9.014 10.634 1.00 82.62 476 LYS A N 1
ATOM 3526 C CA . LYS A 1 476 ? -12.368 10.095 9.657 1.00 82.62 476 LYS A CA 1
ATOM 3527 C C . LYS A 1 476 ? -10.890 10.488 9.575 1.00 82.62 476 LYS A C 1
ATOM 3529 O O . LYS A 1 476 ? -10.349 10.602 8.477 1.00 82.62 476 LYS A O 1
ATOM 3534 N N . ALA A 1 477 ? -10.211 10.620 10.711 1.00 86.00 477 ALA A N 1
ATOM 3535 C CA . ALA A 1 477 ? -8.808 11.016 10.754 1.00 86.00 477 ALA A CA 1
ATOM 3536 C C . ALA A 1 477 ? -7.876 9.971 10.113 1.00 86.00 477 ALA A C 1
ATOM 3538 O O . ALA A 1 477 ? -7.075 10.315 9.247 1.00 86.00 477 ALA A O 1
ATOM 3539 N N . VAL A 1 478 ? -8.036 8.683 10.439 1.00 85.00 478 VAL A N 1
ATOM 3540 C CA . VAL A 1 478 ? -7.272 7.586 9.817 1.00 85.00 478 VAL A CA 1
ATOM 3541 C C . VAL A 1 478 ? -7.539 7.517 8.312 1.00 85.00 478 VAL A C 1
ATOM 3543 O O . VAL A 1 478 ? -6.602 7.333 7.539 1.00 85.00 478 VAL A O 1
ATOM 3546 N N . SER A 1 479 ? -8.781 7.735 7.863 1.00 84.38 479 SER A N 1
ATOM 3547 C CA . SER A 1 479 ? -9.079 7.778 6.424 1.00 84.38 479 SER A CA 1
ATOM 3548 C C . SER A 1 479 ? -8.345 8.915 5.699 1.00 84.38 479 SER A C 1
ATOM 3550 O O . SER A 1 479 ? -7.892 8.729 4.571 1.00 84.38 479 SER A O 1
ATOM 3552 N N . LEU A 1 480 ? -8.142 10.060 6.363 1.00 89.19 480 LEU A N 1
ATOM 3553 C CA . LEU A 1 480 ? -7.357 11.169 5.823 1.00 89.19 480 LEU A CA 1
ATOM 3554 C C . LEU A 1 480 ? -5.857 10.836 5.774 1.00 89.19 480 LEU A C 1
ATOM 3556 O O . LEU A 1 480 ? -5.195 11.166 4.792 1.00 89.19 480 LEU A O 1
ATOM 3560 N N . VAL A 1 481 ? -5.331 10.127 6.780 1.00 90.81 481 VAL A N 1
ATOM 3561 C CA . VAL A 1 481 ? -3.954 9.600 6.755 1.00 90.81 481 VAL A CA 1
ATOM 3562 C C . VAL A 1 481 ? -3.754 8.666 5.562 1.00 90.81 481 VAL A C 1
ATOM 3564 O O . VAL A 1 481 ? -2.798 8.833 4.806 1.00 90.81 481 VAL A O 1
ATOM 3567 N N . VAL A 1 482 ? -4.678 7.723 5.351 1.00 88.06 482 VAL A N 1
ATOM 3568 C CA . VAL A 1 482 ? -4.653 6.805 4.202 1.00 88.06 482 VAL A CA 1
ATOM 3569 C C . VAL A 1 482 ? -4.764 7.569 2.882 1.00 88.06 482 VAL A C 1
ATOM 3571 O O . VAL A 1 482 ? -4.033 7.260 1.943 1.00 88.06 482 VAL A O 1
ATOM 3574 N N . PHE A 1 483 ? -5.621 8.591 2.804 1.00 91.94 483 PHE A N 1
ATOM 3575 C CA . PHE A 1 483 ? -5.749 9.440 1.621 1.00 91.94 483 PHE A CA 1
ATOM 3576 C C . PHE A 1 483 ? -4.424 10.128 1.270 1.00 91.94 483 PHE A C 1
ATOM 3578 O O . PHE A 1 483 ? -3.955 9.996 0.142 1.00 91.94 483 PHE A O 1
ATOM 3585 N N . VAL A 1 484 ? -3.789 10.810 2.232 1.00 94.00 484 VAL A N 1
ATOM 3586 C CA . VAL A 1 484 ? -2.492 11.481 2.021 1.00 94.00 484 VAL A CA 1
ATOM 3587 C C . VAL A 1 484 ? -1.416 10.475 1.628 1.00 94.00 484 VAL A C 1
ATOM 3589 O O . VAL A 1 484 ? -0.655 10.720 0.695 1.00 94.00 484 VAL A O 1
ATOM 3592 N N . ASN A 1 485 ? -1.392 9.322 2.295 1.00 93.62 485 ASN A N 1
ATOM 3593 C CA . ASN A 1 485 ? -0.469 8.240 1.997 1.00 93.62 485 ASN A CA 1
ATOM 3594 C C . ASN A 1 485 ? -0.599 7.755 0.546 1.00 93.62 485 ASN A C 1
ATOM 3596 O O . ASN A 1 485 ? 0.376 7.748 -0.202 1.00 93.62 485 ASN A O 1
ATOM 3600 N N . ARG A 1 486 ? -1.811 7.389 0.120 1.00 92.94 486 ARG A N 1
ATOM 3601 C CA . ARG A 1 486 ? -2.067 6.883 -1.234 1.00 92.94 486 ARG A CA 1
ATOM 3602 C C . ARG A 1 486 ? -1.855 7.956 -2.298 1.00 92.94 486 ARG A C 1
ATOM 3604 O O . ARG A 1 486 ? -1.265 7.671 -3.336 1.00 92.94 486 ARG A O 1
ATOM 3611 N N . LEU A 1 487 ? -2.256 9.197 -2.028 1.00 95.56 487 LEU A N 1
ATOM 3612 C CA . LEU A 1 487 ? -2.030 10.308 -2.946 1.00 95.56 487 LEU A CA 1
ATOM 3613 C C . LEU A 1 487 ? -0.534 10.523 -3.186 1.00 95.56 487 LEU A C 1
ATOM 3615 O O . LEU A 1 487 ? -0.102 10.579 -4.334 1.00 95.56 487 LEU A O 1
ATOM 3619 N N . LEU A 1 488 ? 0.265 10.594 -2.120 1.00 95.94 488 LEU A N 1
ATOM 3620 C CA . LEU A 1 488 ? 1.704 10.807 -2.240 1.00 95.94 488 LEU A CA 1
ATOM 3621 C C . LEU A 1 488 ? 2.416 9.618 -2.896 1.00 95.94 488 LEU A C 1
ATOM 3623 O O . LEU A 1 488 ? 3.269 9.823 -3.754 1.00 95.94 488 LEU A O 1
ATOM 3627 N N . SER A 1 489 ? 2.015 8.393 -2.548 1.00 94.25 489 SER A N 1
ATOM 3628 C CA . SER A 1 489 ? 2.460 7.157 -3.203 1.00 94.25 489 SER A CA 1
ATOM 3629 C C . SER A 1 489 ? 2.250 7.222 -4.722 1.00 94.25 489 SER A C 1
ATOM 3631 O O . SER A 1 489 ? 3.175 6.987 -5.500 1.00 94.25 489 SER A O 1
ATOM 3633 N N . GLY A 1 490 ? 1.055 7.639 -5.155 1.00 94.88 490 GLY A N 1
ATOM 3634 C CA . GLY A 1 490 ? 0.736 7.840 -6.565 1.00 94.88 490 GLY A CA 1
ATOM 3635 C C . GLY A 1 490 ? 1.579 8.931 -7.220 1.00 94.88 490 GLY A C 1
ATOM 3636 O O . GLY A 1 490 ? 2.158 8.690 -8.274 1.00 94.88 490 GLY A O 1
ATOM 3637 N N . LEU A 1 491 ? 1.718 10.097 -6.580 1.00 95.81 491 LEU A N 1
ATOM 3638 C CA . LEU A 1 491 ? 2.503 11.218 -7.113 1.00 95.81 491 LEU A CA 1
ATOM 3639 C C . LEU A 1 491 ? 3.984 10.865 -7.304 1.00 95.81 491 LEU A C 1
ATOM 3641 O O . LEU A 1 491 ? 4.577 11.197 -8.334 1.00 95.81 491 LEU A O 1
ATOM 3645 N N . ILE A 1 492 ? 4.578 10.162 -6.341 1.00 95.31 492 ILE A N 1
ATOM 3646 C CA . ILE A 1 492 ? 5.970 9.704 -6.412 1.00 95.31 492 ILE A CA 1
ATOM 3647 C C . ILE A 1 492 ? 6.134 8.671 -7.526 1.00 95.31 492 ILE A C 1
ATOM 3649 O O . ILE A 1 492 ? 7.050 8.784 -8.339 1.00 95.31 492 ILE A O 1
ATOM 3653 N N . ALA A 1 493 ? 5.209 7.716 -7.632 1.00 94.06 493 ALA A N 1
ATOM 3654 C CA . ALA A 1 493 ? 5.217 6.747 -8.720 1.00 94.06 493 ALA A CA 1
ATOM 3655 C C . ALA A 1 493 ? 5.037 7.408 -10.105 1.00 94.06 493 ALA A C 1
ATOM 3657 O O . ALA A 1 493 ? 5.682 6.982 -11.059 1.00 94.06 493 ALA A O 1
ATOM 3658 N N . THR A 1 494 ? 4.233 8.475 -10.220 1.00 94.62 494 THR A N 1
ATOM 3659 C CA . THR A 1 494 ? 4.053 9.232 -11.478 1.00 94.62 494 THR A CA 1
ATOM 3660 C C . THR A 1 494 ? 5.198 10.188 -11.833 1.00 94.62 494 THR A C 1
ATOM 3662 O O . THR A 1 494 ? 5.145 10.807 -12.889 1.00 94.62 494 THR A O 1
ATOM 3665 N N . SER A 1 495 ? 6.182 10.391 -10.956 1.00 94.56 495 SER A N 1
ATOM 3666 C CA . SER A 1 495 ? 7.256 11.374 -11.185 1.00 94.56 495 SER A CA 1
ATOM 3667 C C . SER A 1 495 ? 8.663 10.778 -11.179 1.00 94.56 495 SER A C 1
ATOM 3669 O O . SER A 1 495 ? 9.623 11.483 -11.489 1.00 94.56 495 SER A O 1
ATOM 3671 N N . PHE A 1 496 ? 8.815 9.500 -10.825 1.00 93.81 496 PHE A N 1
ATOM 3672 C CA . PHE A 1 496 ? 10.118 8.875 -10.627 1.00 93.81 496 PHE A CA 1
ATOM 3673 C C . PHE A 1 496 ? 11.011 8.823 -11.879 1.00 93.81 496 PHE A C 1
ATOM 3675 O O . PHE A 1 496 ? 12.171 9.222 -11.792 1.00 93.81 496 PHE A O 1
ATOM 3682 N N . LEU A 1 497 ? 10.519 8.345 -13.026 1.00 92.06 497 LEU A N 1
ATOM 3683 C CA . LEU A 1 497 ? 11.286 8.313 -14.279 1.00 92.06 497 LEU A CA 1
ATOM 3684 C C . LEU A 1 497 ? 11.665 9.730 -14.732 1.00 92.06 497 LEU A C 1
ATOM 3686 O O . LEU A 1 497 ? 12.812 9.951 -15.111 1.00 92.06 497 LEU A O 1
ATOM 3690 N N . SER A 1 498 ? 10.760 10.703 -14.629 1.00 94.12 498 SER A N 1
ATOM 3691 C CA . SER A 1 498 ? 11.003 12.114 -14.943 1.00 94.12 498 SER A CA 1
ATOM 3692 C C . SER A 1 498 ? 12.092 12.712 -14.042 1.00 94.12 498 SER A C 1
ATOM 3694 O O . SER A 1 498 ? 13.017 13.370 -14.523 1.00 94.12 498 SER A O 1
ATOM 3696 N N . ILE A 1 499 ? 12.041 12.437 -12.735 1.00 93.88 499 ILE A N 1
ATOM 3697 C CA . ILE A 1 499 ? 13.072 12.852 -11.771 1.00 93.88 499 ILE A CA 1
ATOM 3698 C C . ILE A 1 499 ? 14.402 12.159 -12.079 1.00 93.88 499 ILE A C 1
ATOM 3700 O O . ILE A 1 499 ? 15.447 12.807 -12.079 1.00 93.88 499 ILE A O 1
ATOM 3704 N N . SER A 1 500 ? 14.373 10.863 -12.389 1.00 93.00 500 SER A N 1
ATOM 3705 C CA . SER A 1 500 ? 15.558 10.082 -12.747 1.00 93.00 500 SER A CA 1
ATOM 3706 C C . SER A 1 500 ? 16.197 10.565 -14.052 1.00 93.00 500 SER A C 1
ATOM 3708 O O . SER A 1 500 ? 17.418 10.549 -14.174 1.00 93.00 500 SER A O 1
ATOM 3710 N N . GLN A 1 501 ? 15.416 11.041 -15.021 1.00 91.69 501 GLN A N 1
ATOM 3711 C CA . GLN A 1 501 ? 15.941 11.655 -16.244 1.00 91.69 501 GLN A CA 1
ATOM 3712 C C . GLN A 1 501 ? 16.562 13.030 -15.975 1.00 91.69 501 GLN A C 1
ATOM 3714 O O . GLN A 1 501 ? 17.601 13.353 -16.546 1.00 91.69 501 GLN A O 1
ATOM 3719 N N . ALA A 1 502 ? 15.960 13.832 -15.092 1.00 94.12 502 ALA A N 1
ATOM 3720 C CA . ALA A 1 502 ? 16.446 15.172 -14.769 1.00 94.12 502 ALA A CA 1
ATOM 3721 C C . ALA A 1 502 ? 17.693 15.174 -13.864 1.00 94.12 502 ALA A C 1
ATOM 3723 O O . ALA A 1 502 ? 18.585 16.000 -14.050 1.00 94.12 502 ALA A O 1
ATOM 3724 N N . LEU A 1 503 ? 17.754 14.273 -12.876 1.00 93.06 503 LEU A N 1
ATOM 3725 C CA . LEU A 1 503 ? 18.800 14.236 -11.845 1.00 93.06 503 LEU A CA 1
ATOM 3726 C C . LEU A 1 503 ? 19.775 13.061 -11.978 1.00 93.06 503 LEU A C 1
ATOM 3728 O O . LEU A 1 503 ? 20.735 13.018 -11.211 1.00 93.06 503 LEU A O 1
ATOM 3732 N N . THR A 1 504 ? 19.564 12.140 -12.926 1.00 94.12 504 THR A N 1
ATOM 3733 C CA . THR A 1 504 ? 20.127 10.769 -12.975 1.00 94.12 504 THR A CA 1
ATOM 3734 C C . THR A 1 504 ? 19.534 9.832 -11.904 1.00 94.12 504 THR A C 1
ATOM 3736 O O . THR A 1 504 ? 19.056 10.316 -10.873 1.00 94.12 504 THR A O 1
ATOM 3739 N N . PRO A 1 505 ? 19.599 8.493 -12.077 1.00 92.12 505 PRO A N 1
ATOM 3740 C CA . PRO A 1 505 ? 19.164 7.543 -11.047 1.00 92.12 505 PRO A CA 1
ATOM 3741 C C . PRO A 1 505 ? 19.837 7.786 -9.688 1.00 92.12 505 PRO A C 1
ATOM 3743 O O . PRO A 1 505 ? 19.167 7.823 -8.657 1.00 92.12 505 PRO A O 1
ATOM 3746 N N . GLY A 1 506 ? 21.151 8.044 -9.678 1.00 94.62 506 GLY A N 1
ATOM 3747 C CA . GLY A 1 506 ? 21.895 8.358 -8.454 1.00 94.62 506 GLY A CA 1
ATOM 3748 C C . GLY A 1 506 ? 21.404 9.635 -7.768 1.00 94.62 506 GLY A C 1
ATOM 3749 O O . GLY A 1 506 ? 21.215 9.650 -6.551 1.00 94.62 506 GLY A O 1
ATOM 3750 N N . GLY A 1 507 ? 21.121 10.688 -8.542 1.00 96.06 507 GLY A N 1
ATOM 3751 C CA . GLY A 1 507 ? 20.559 11.934 -8.016 1.00 96.06 507 GLY A CA 1
ATOM 3752 C C . GLY A 1 507 ? 19.136 11.776 -7.472 1.00 96.06 507 GLY A C 1
ATOM 3753 O O . GLY A 1 507 ? 18.820 12.352 -6.431 1.00 96.06 507 GLY A O 1
ATOM 3754 N N . ALA A 1 508 ? 18.302 10.948 -8.108 1.00 95.62 508 ALA A N 1
ATOM 3755 C CA . ALA A 1 508 ? 16.958 10.634 -7.624 1.00 95.62 508 ALA A CA 1
ATOM 3756 C C . ALA A 1 508 ? 16.993 9.908 -6.265 1.00 95.62 508 ALA A C 1
ATOM 3758 O O . ALA A 1 508 ? 16.313 10.318 -5.323 1.00 95.62 508 ALA A O 1
ATOM 3759 N N . PHE A 1 509 ? 17.838 8.881 -6.118 1.00 96.00 509 PHE A N 1
ATOM 3760 C CA . PHE A 1 509 ? 18.000 8.186 -4.836 1.00 96.00 509 PHE A CA 1
ATOM 3761 C C . PHE A 1 509 ? 18.647 9.063 -3.759 1.00 96.00 509 PHE A C 1
ATOM 3763 O O . PHE A 1 509 ? 18.273 8.955 -2.592 1.00 96.00 509 PHE A O 1
ATOM 3770 N N . LEU A 1 510 ? 19.551 9.980 -4.126 1.00 97.31 510 LEU A N 1
ATOM 3771 C CA . LEU A 1 510 ? 20.095 10.966 -3.189 1.00 97.31 510 LEU A CA 1
ATOM 3772 C C . LEU A 1 510 ? 19.002 11.916 -2.681 1.00 97.31 510 LEU A C 1
ATOM 3774 O O . LEU A 1 510 ? 18.943 12.200 -1.486 1.00 97.31 510 LEU A O 1
ATOM 3778 N N . MET A 1 511 ? 18.112 12.378 -3.563 1.00 96.94 511 MET A N 1
ATOM 3779 C CA . MET A 1 511 ? 16.961 13.196 -3.179 1.00 96.94 511 MET A CA 1
ATOM 3780 C C . MET A 1 511 ? 16.071 12.449 -2.174 1.00 96.94 511 MET A C 1
ATOM 3782 O O . MET A 1 511 ? 15.759 12.997 -1.116 1.00 96.94 511 MET A O 1
ATOM 3786 N N . PHE A 1 512 ? 15.726 11.185 -2.446 1.00 96.38 512 PHE A N 1
ATOM 3787 C CA . PHE A 1 512 ? 14.968 10.361 -1.499 1.00 96.38 512 PHE A CA 1
ATOM 3788 C C . PHE A 1 512 ? 15.715 10.125 -0.186 1.00 96.38 512 PHE A C 1
ATOM 3790 O O . PHE A 1 512 ? 15.096 10.159 0.874 1.00 96.38 512 PHE A O 1
ATOM 3797 N N . ALA A 1 513 ? 17.040 9.960 -0.215 1.00 97.50 513 ALA A N 1
ATOM 3798 C CA . ALA A 1 513 ? 17.846 9.833 0.994 1.00 97.50 513 ALA A CA 1
ATOM 3799 C C . ALA A 1 513 ? 17.780 11.095 1.871 1.00 97.50 513 ALA A C 1
ATOM 3801 O O . ALA A 1 513 ? 17.630 10.991 3.086 1.00 97.50 513 ALA A O 1
ATOM 3802 N N . LEU A 1 514 ? 17.845 12.289 1.273 1.00 96.94 514 LEU A N 1
ATOM 3803 C CA . LEU A 1 514 ? 17.732 13.558 2.002 1.00 96.94 514 LEU A CA 1
ATOM 3804 C C . LEU A 1 514 ? 16.329 13.758 2.595 1.00 96.94 514 LEU A C 1
ATOM 3806 O O . LEU A 1 514 ? 16.198 14.204 3.735 1.00 96.94 514 LEU A O 1
ATOM 3810 N N . ILE A 1 515 ? 15.283 13.383 1.854 1.00 96.19 515 ILE A N 1
ATOM 3811 C CA . ILE A 1 515 ? 13.898 13.402 2.347 1.00 96.19 515 ILE A CA 1
ATOM 3812 C C . ILE A 1 515 ? 13.720 12.382 3.483 1.00 96.19 515 ILE A C 1
ATOM 3814 O O . ILE A 1 515 ? 13.141 12.697 4.522 1.00 96.19 515 ILE A O 1
ATOM 3818 N N . SER A 1 516 ? 14.275 11.179 3.332 1.00 96.12 516 SER A N 1
ATOM 3819 C CA . SER A 1 516 ? 14.281 10.145 4.369 1.00 96.12 516 SER A CA 1
ATOM 3820 C C . SER A 1 516 ? 15.030 10.612 5.621 1.00 96.12 516 SER A C 1
ATOM 3822 O O . SER A 1 516 ? 14.548 10.404 6.732 1.00 96.12 516 SER A O 1
ATOM 3824 N N . LEU A 1 517 ? 16.145 11.334 5.479 1.00 97.12 517 LEU A N 1
ATOM 3825 C CA . LEU A 1 517 ? 16.856 11.929 6.611 1.00 97.12 517 LEU A CA 1
ATOM 3826 C C . LEU A 1 517 ? 15.983 12.950 7.356 1.00 97.12 517 LEU A C 1
ATOM 3828 O O . LEU A 1 517 ? 15.961 12.953 8.585 1.00 97.12 517 LEU A O 1
ATOM 3832 N N . ALA A 1 518 ? 15.223 13.779 6.634 1.00 96.88 518 ALA A N 1
ATOM 3833 C CA . ALA A 1 518 ? 14.262 14.698 7.246 1.00 96.88 518 ALA A CA 1
ATOM 3834 C C . ALA A 1 518 ? 13.185 13.948 8.054 1.00 96.88 518 ALA A C 1
ATOM 3836 O O . ALA A 1 518 ? 12.831 14.375 9.156 1.00 96.88 518 ALA A O 1
ATOM 3837 N N . SER A 1 519 ? 12.733 12.788 7.562 1.00 95.75 519 SER A N 1
ATOM 3838 C CA . SER A 1 519 ? 11.772 11.944 8.282 1.00 95.75 519 SER A CA 1
ATOM 3839 C C . SER A 1 519 ? 12.305 11.438 9.627 1.00 95.75 519 SER A C 1
ATOM 3841 O O . SER A 1 519 ? 11.541 11.365 10.585 1.00 95.75 519 SER A O 1
ATOM 3843 N N . VAL A 1 520 ? 13.615 11.174 9.755 1.00 96.94 520 VAL A N 1
ATOM 3844 C CA . VAL A 1 520 ? 14.232 10.743 11.027 1.00 96.94 520 VAL A CA 1
ATOM 3845 C C . VAL A 1 520 ? 13.986 11.779 12.123 1.00 96.94 520 VAL A C 1
ATOM 3847 O O . VAL A 1 520 ? 13.619 11.422 13.241 1.00 96.94 520 VAL A O 1
ATOM 3850 N N . PHE A 1 521 ? 14.133 13.068 11.803 1.00 96.50 521 PHE A N 1
ATOM 3851 C CA . PHE A 1 521 ? 13.866 14.143 12.758 1.00 96.50 521 PHE A CA 1
ATOM 3852 C C . PHE A 1 521 ? 12.385 14.212 13.132 1.00 96.50 521 PHE A C 1
ATOM 3854 O O . PHE A 1 521 ? 12.068 14.393 14.304 1.00 96.50 521 PHE A O 1
ATOM 3861 N N . PHE A 1 522 ? 11.479 14.008 12.175 1.00 96.19 522 PHE A N 1
ATOM 3862 C CA . PHE A 1 522 ? 10.047 13.933 12.463 1.00 96.19 522 PHE A CA 1
ATOM 3863 C C . PHE A 1 522 ? 9.713 12.768 13.410 1.00 96.19 522 PHE A C 1
ATOM 3865 O O . PHE A 1 522 ? 9.069 12.980 14.436 1.00 96.19 522 PHE A O 1
ATOM 3872 N N . TYR A 1 523 ? 10.204 11.556 13.131 1.00 95.50 523 TYR A N 1
ATOM 3873 C CA . TYR A 1 523 ? 9.990 10.395 14.004 1.00 95.50 523 TYR A CA 1
ATOM 3874 C C . TYR A 1 523 ? 10.637 10.568 15.382 1.00 95.50 523 TYR A C 1
ATOM 3876 O O . TYR A 1 523 ? 10.146 10.028 16.371 1.00 95.50 523 TYR A O 1
ATOM 3884 N N . TYR A 1 524 ? 11.732 11.327 15.464 1.00 95.06 524 TYR A N 1
ATOM 3885 C CA . TYR A 1 524 ? 12.399 11.602 16.728 1.00 95.06 524 TYR A CA 1
ATOM 3886 C C . TYR A 1 524 ? 11.689 12.673 17.556 1.00 95.06 524 TYR A C 1
ATOM 3888 O O . TYR A 1 524 ? 11.616 12.502 18.763 1.00 95.06 524 TYR A O 1
ATOM 3896 N N . PHE A 1 525 ? 11.196 13.760 16.961 1.00 93.06 525 PHE A N 1
ATOM 3897 C CA . PHE A 1 525 ? 10.671 14.911 17.712 1.00 93.06 525 PHE A CA 1
ATOM 3898 C C . PHE A 1 525 ? 9.148 14.989 17.799 1.00 93.06 525 PHE A C 1
ATOM 3900 O O . PHE A 1 525 ? 8.648 15.738 18.628 1.00 93.06 525 PHE A O 1
ATOM 3907 N N . CYS A 1 526 ? 8.413 14.312 16.916 1.00 93.19 526 CYS A N 1
ATOM 3908 C CA . CYS A 1 526 ? 6.965 14.496 16.804 1.00 93.19 526 CYS A CA 1
ATOM 3909 C C . CYS A 1 526 ? 6.160 13.237 17.123 1.00 93.19 526 CYS A C 1
ATOM 3911 O O . CYS A 1 526 ? 4.971 13.351 17.404 1.00 93.19 526 CYS A O 1
ATOM 3913 N N . VAL A 1 527 ? 6.757 12.046 17.026 1.00 93.31 527 VAL A N 1
ATOM 3914 C CA . VAL A 1 527 ? 6.022 10.784 17.173 1.00 93.31 527 VAL A CA 1
ATOM 3915 C C . VAL A 1 527 ? 6.160 10.251 18.603 1.00 93.31 527 VAL A C 1
ATOM 3917 O O . VAL A 1 527 ? 7.266 9.862 18.996 1.00 93.31 527 VAL A O 1
ATOM 3920 N N . PRO A 1 528 ? 5.057 10.172 19.374 1.00 92.25 528 PRO A N 1
ATOM 3921 C CA . PRO A 1 528 ? 5.091 9.625 20.722 1.00 92.25 528 PRO A CA 1
ATOM 3922 C C . PRO A 1 528 ? 5.227 8.097 20.694 1.00 92.25 528 PRO A C 1
ATOM 3924 O O . PRO A 1 528 ? 4.879 7.429 19.719 1.00 92.25 528 PRO A O 1
ATOM 3927 N N . GLU A 1 529 ? 5.710 7.517 21.794 1.00 92.62 529 GLU A N 1
ATOM 3928 C CA . GLU A 1 529 ? 5.634 6.064 21.980 1.00 92.62 529 GLU A CA 1
ATOM 3929 C C . GLU A 1 529 ? 4.208 5.682 22.380 1.00 92.62 529 GLU A C 1
ATOM 3931 O O . GLU A 1 529 ? 3.712 6.192 23.383 1.00 92.62 529 GLU A O 1
ATOM 3936 N N . THR A 1 530 ? 3.580 4.775 21.636 1.00 87.88 530 THR A N 1
ATOM 3937 C CA . THR A 1 530 ? 2.185 4.353 21.839 1.00 87.88 530 THR A CA 1
ATOM 3938 C C . THR A 1 530 ? 2.057 2.962 22.457 1.00 87.88 530 THR A C 1
ATOM 3940 O O . THR A 1 530 ? 0.982 2.595 22.934 1.00 87.88 530 THR A O 1
ATOM 3943 N N . GLN A 1 531 ? 3.133 2.166 22.492 1.00 85.38 531 GLN A N 1
ATOM 3944 C CA . GLN A 1 531 ? 3.069 0.801 23.004 1.00 85.38 531 GLN A CA 1
ATOM 3945 C C . GLN A 1 531 ? 2.639 0.764 24.475 1.00 85.38 531 GLN A C 1
ATOM 3947 O O . GLN A 1 531 ? 3.313 1.304 25.350 1.00 85.38 531 GLN A O 1
ATOM 3952 N N . GLY A 1 532 ? 1.556 0.032 24.750 1.00 78.94 532 GLY A N 1
ATOM 3953 C CA . GLY A 1 532 ? 1.098 -0.244 26.114 1.00 78.94 532 GLY A CA 1
ATOM 3954 C C . GLY A 1 532 ? 0.547 0.977 26.853 1.00 78.94 532 GLY A C 1
ATOM 3955 O O . GLY A 1 532 ? 0.373 0.904 28.067 1.00 78.94 532 GLY A O 1
ATOM 3956 N N . LYS A 1 533 ? 0.280 2.079 26.141 1.00 83.62 533 LYS A N 1
ATOM 3957 C CA . LYS A 1 533 ? -0.275 3.308 26.713 1.00 83.62 533 LYS A CA 1
ATOM 3958 C C . LYS A 1 533 ? -1.769 3.435 26.449 1.00 83.62 533 LYS A C 1
ATOM 3960 O O . LYS A 1 533 ? -2.277 2.956 25.436 1.00 83.62 533 LYS A O 1
ATOM 3965 N N . THR A 1 534 ? -2.469 4.098 27.364 1.00 83.56 534 THR A N 1
ATOM 3966 C CA . THR A 1 534 ? -3.873 4.479 27.162 1.00 83.56 534 THR A CA 1
ATOM 3967 C C . THR A 1 534 ? -3.976 5.710 26.259 1.00 83.56 534 THR A C 1
ATOM 3969 O O . THR A 1 534 ? -2.997 6.435 26.067 1.00 83.56 534 THR A O 1
ATOM 3972 N N . LEU A 1 535 ? -5.164 5.978 25.710 1.00 75.62 535 LEU A N 1
ATOM 3973 C CA . LEU A 1 535 ? -5.382 7.151 24.853 1.00 75.62 535 LEU A CA 1
ATOM 3974 C C . LEU A 1 535 ? -5.118 8.461 25.600 1.00 75.62 535 LEU A C 1
ATOM 3976 O O . LEU A 1 535 ? -4.577 9.399 25.026 1.00 75.62 535 LEU A O 1
ATOM 3980 N N . GLU A 1 536 ? -5.441 8.508 26.889 1.00 76.00 536 GLU A N 1
ATOM 3981 C CA . GLU A 1 536 ? -5.216 9.671 27.741 1.00 76.00 536 GLU A CA 1
ATOM 3982 C C . GLU A 1 536 ? -3.721 9.917 27.960 1.00 76.00 536 GLU A C 1
ATOM 3984 O O . GLU A 1 536 ? -3.285 11.063 27.923 1.00 76.00 536 GLU A O 1
ATOM 3989 N N . GLN A 1 537 ? -2.934 8.848 28.126 1.00 82.31 537 GLN A N 1
ATOM 3990 C CA . GLN A 1 537 ? -1.477 8.936 28.244 1.00 82.31 537 GLN A CA 1
ATOM 3991 C C . GLN A 1 537 ? -0.832 9.400 26.935 1.00 82.31 537 GLN A C 1
ATOM 3993 O O . GLN A 1 537 ? 0.065 10.235 26.963 1.00 82.31 537 GLN A O 1
ATOM 3998 N N . ILE A 1 538 ? -1.309 8.907 25.787 1.00 82.56 538 ILE A N 1
ATOM 3999 C CA . ILE A 1 538 ? -0.834 9.358 24.469 1.00 82.56 538 ILE A CA 1
ATOM 4000 C C . ILE A 1 538 ? -1.179 10.838 24.254 1.00 82.56 538 ILE A C 1
ATOM 4002 O O . ILE A 1 538 ? -0.348 11.600 23.763 1.00 82.56 538 ILE A O 1
ATOM 4006 N N . ALA A 1 539 ? -2.376 11.270 24.657 1.00 81.12 539 ALA A N 1
ATOM 4007 C CA . ALA A 1 539 ? -2.777 12.672 24.609 1.00 81.12 539 ALA A CA 1
ATOM 4008 C C . ALA A 1 539 ? -1.901 13.558 25.510 1.00 81.12 539 ALA A C 1
ATOM 4010 O O . ALA A 1 539 ? -1.527 14.660 25.108 1.00 81.12 539 ALA A O 1
ATOM 4011 N N . ASP A 1 540 ? -1.545 13.079 26.706 1.00 82.31 540 ASP A N 1
ATOM 4012 C CA . ASP A 1 540 ? -0.644 13.784 27.621 1.00 82.31 540 ASP A CA 1
ATOM 4013 C C . ASP A 1 540 ? 0.780 13.882 27.050 1.00 82.31 540 ASP A C 1
ATOM 4015 O O . ASP A 1 540 ? 1.391 14.950 27.117 1.00 82.31 540 ASP A O 1
ATOM 4019 N N . ASP A 1 541 ? 1.285 12.815 26.424 1.00 84.44 541 ASP A N 1
ATOM 4020 C CA . ASP A 1 541 ? 2.585 12.812 25.745 1.00 84.44 541 ASP A CA 1
ATOM 4021 C C . ASP A 1 541 ? 2.608 13.795 24.567 1.00 84.44 541 ASP A C 1
ATOM 4023 O O . ASP A 1 541 ? 3.534 14.596 24.453 1.00 84.44 541 ASP A O 1
ATOM 4027 N N . LEU A 1 542 ? 1.564 13.804 23.731 1.00 86.75 542 LEU A N 1
ATOM 4028 C CA . LEU A 1 542 ? 1.415 14.782 22.648 1.00 86.75 542 LEU A CA 1
ATOM 4029 C C . LEU A 1 542 ? 1.349 16.214 23.182 1.00 86.75 542 LEU A C 1
ATOM 4031 O O . LEU A 1 542 ? 1.983 17.118 22.636 1.00 86.75 542 LEU A O 1
ATOM 4035 N N . ALA A 1 543 ? 0.585 16.440 24.251 1.00 82.94 543 ALA A N 1
ATOM 4036 C CA . ALA A 1 543 ? 0.495 17.753 24.869 1.00 82.94 543 ALA A CA 1
ATOM 4037 C C . ALA A 1 543 ? 1.855 18.206 25.419 1.00 82.94 543 ALA A C 1
ATOM 4039 O O . ALA A 1 543 ? 2.210 19.375 25.269 1.00 82.94 543 ALA A O 1
ATOM 4040 N N . ALA A 1 544 ? 2.639 17.297 26.003 1.00 81.31 544 ALA A N 1
ATOM 4041 C CA . ALA A 1 544 ? 3.985 17.588 26.480 1.00 81.31 544 ALA A CA 1
ATOM 4042 C C . ALA A 1 544 ? 4.954 17.895 25.326 1.00 81.31 544 ALA A C 1
ATOM 4044 O O . ALA A 1 544 ? 5.648 18.910 25.365 1.00 81.31 544 ALA A O 1
ATOM 4045 N N . GLU A 1 545 ? 4.972 17.064 24.283 1.00 83.25 545 GLU A N 1
ATOM 4046 C CA . GLU A 1 545 ? 5.904 17.172 23.152 1.00 83.25 545 GLU A CA 1
ATOM 4047 C C . GLU A 1 545 ? 5.671 18.471 22.354 1.00 83.25 545 GLU A C 1
ATOM 4049 O O . GLU A 1 545 ? 6.615 19.189 22.016 1.00 83.25 545 GLU A O 1
ATOM 4054 N N . PHE A 1 546 ? 4.406 18.868 22.179 1.00 81.50 546 PHE A N 1
ATOM 4055 C CA . PHE A 1 546 ? 4.024 20.114 21.503 1.00 81.50 546 PHE A CA 1
ATOM 4056 C C . PHE A 1 546 ? 3.801 21.315 22.445 1.00 81.50 546 PHE A C 1
ATOM 4058 O O . PHE A 1 546 ? 3.403 22.385 21.980 1.00 81.50 546 PHE A O 1
ATOM 4065 N N . HIS A 1 547 ? 4.073 21.182 23.749 1.00 79.56 547 HIS A N 1
ATOM 4066 C CA . HIS A 1 547 ? 3.891 22.239 24.762 1.00 79.56 547 HIS A CA 1
ATOM 4067 C C . HIS A 1 547 ? 2.472 22.854 24.776 1.00 79.56 547 HIS A C 1
ATOM 4069 O O . HIS A 1 547 ? 2.287 24.074 24.850 1.00 79.56 547 HIS A O 1
ATOM 4075 N N . LEU A 1 548 ? 1.447 22.006 24.689 1.00 76.75 548 LEU A N 1
ATOM 4076 C CA . LEU A 1 548 ? 0.039 22.390 24.589 1.00 76.75 548 LEU A CA 1
ATOM 4077 C C . LEU A 1 548 ? -0.672 22.341 25.950 1.00 76.75 548 LEU A C 1
ATOM 4079 O O . LEU A 1 548 ? -0.332 21.558 26.833 1.00 76.75 548 LEU A O 1
ATOM 4083 N N . LYS A 1 549 ? -1.709 23.174 26.113 1.00 63.44 549 LYS A N 1
ATOM 4084 C CA . LYS A 1 549 ? -2.658 23.069 27.234 1.00 63.44 549 LYS A CA 1
ATOM 4085 C C . LYS A 1 549 ? -3.793 22.127 26.838 1.00 63.44 549 LYS A C 1
ATOM 4087 O O . LYS A 1 549 ? -4.379 22.323 25.778 1.00 63.44 549 LYS A O 1
ATOM 4092 N N . LYS A 1 550 ? -4.088 21.145 27.692 1.00 51.47 550 LYS A N 1
ATOM 4093 C CA . LYS A 1 550 ? -5.157 20.158 27.495 1.00 51.47 550 LYS A CA 1
ATOM 4094 C C . LYS A 1 550 ? -6.524 20.772 27.788 1.00 51.47 550 LYS A C 1
ATOM 4096 O O . LYS A 1 550 ? -6.674 21.444 28.810 1.00 51.47 550 LYS A O 1
ATOM 4101 N N . ASP A 1 551 ? -7.500 20.496 26.929 1.00 58.75 551 ASP A N 1
ATOM 4102 C CA . ASP A 1 551 ? -8.910 20.694 27.259 1.00 58.75 551 ASP A CA 1
ATOM 4103 C C . ASP A 1 551 ? -9.423 19.426 27.971 1.00 58.75 551 ASP A C 1
ATOM 4105 O O . ASP A 1 551 ? -9.284 18.328 27.428 1.00 58.75 551 ASP A O 1
ATOM 4109 N N . PRO A 1 552 ? -9.953 19.509 29.204 1.00 50.75 552 PRO A N 1
ATOM 4110 C CA . PRO A 1 552 ? -10.285 18.319 29.989 1.00 50.75 552 PRO A CA 1
ATOM 4111 C C . PRO A 1 552 ? -11.433 17.475 29.411 1.00 50.75 552 PRO A C 1
ATOM 4113 O O . PRO A 1 552 ? -11.555 16.318 29.788 1.00 50.75 552 PRO A O 1
ATOM 4116 N N . HIS A 1 553 ? -12.243 18.007 28.491 1.00 53.22 553 HIS A N 1
ATOM 4117 C CA . HIS A 1 553 ? -13.465 17.348 28.011 1.00 53.22 553 HIS A CA 1
ATOM 4118 C C . HIS A 1 553 ? -13.339 16.612 26.665 1.00 53.22 553 HIS A C 1
ATOM 4120 O O . HIS A 1 553 ? -14.254 15.883 26.296 1.00 53.22 553 HIS A O 1
ATOM 4126 N N . SER A 1 554 ? -12.239 16.762 25.920 1.00 54.00 554 SER A N 1
ATOM 4127 C CA . SER A 1 554 ? -12.120 16.230 24.547 1.00 54.00 554 SER A CA 1
ATOM 4128 C C . SER A 1 554 ? -11.634 14.777 24.449 1.00 54.00 554 SER A C 1
ATOM 4130 O O . SER A 1 554 ? -11.813 14.145 23.409 1.00 54.00 554 SER A O 1
ATOM 4132 N N . TRP A 1 555 ? -11.040 14.230 25.515 1.00 50.44 555 TRP A N 1
ATOM 4133 C CA . TRP A 1 555 ? -10.461 12.873 25.535 1.00 50.44 555 TRP A CA 1
ATOM 4134 C C . TRP A 1 555 ? -11.107 11.934 26.563 1.00 50.44 555 TRP A C 1
ATOM 4136 O O . TRP A 1 555 ? -10.706 10.775 26.655 1.00 50.44 555 TRP A O 1
ATOM 4146 N N . ASP A 1 556 ? -12.105 12.397 27.321 1.00 42.00 556 ASP A N 1
ATOM 4147 C CA . ASP A 1 556 ? -12.780 11.576 28.329 1.00 42.00 556 ASP A CA 1
ATOM 4148 C C . ASP A 1 556 ? -13.633 10.487 27.657 1.00 42.00 556 ASP A C 1
ATOM 4150 O O . ASP A 1 556 ? -14.645 10.757 27.011 1.00 42.00 556 ASP A O 1
ATOM 4154 N N . THR A 1 557 ? -13.226 9.225 27.822 1.00 40.06 557 THR A N 1
ATOM 4155 C CA . THR A 1 557 ? -14.000 8.044 27.392 1.00 40.06 557 THR A CA 1
ATOM 4156 C C . THR A 1 557 ? -14.600 7.254 28.557 1.00 40.06 557 THR A C 1
ATOM 4158 O O . THR A 1 557 ? -15.190 6.191 28.352 1.00 40.06 557 THR A O 1
ATOM 4161 N N . SER A 1 558 ? -14.522 7.758 29.792 1.00 32.31 558 SER A N 1
ATOM 4162 C CA . SER A 1 558 ? -15.083 7.038 30.934 1.00 32.31 558 SER A CA 1
ATOM 4163 C C . SER A 1 558 ? -16.590 7.287 31.087 1.00 32.31 558 SER A C 1
ATOM 4165 O O . SER A 1 558 ? -17.038 8.205 31.764 1.00 32.31 558 SER A O 1
ATOM 4167 N N . VAL A 1 559 ? -17.401 6.374 30.544 1.00 33.16 559 VAL A N 1
ATOM 4168 C CA . VAL A 1 559 ? -18.584 5.925 31.292 1.00 33.16 559 VAL A CA 1
ATOM 4169 C C . VAL A 1 559 ? -18.033 5.091 32.446 1.00 33.16 559 VAL A C 1
ATOM 4171 O O . VAL A 1 559 ? -17.958 3.863 32.372 1.00 33.16 559 VAL A O 1
ATOM 4174 N N . SER A 1 560 ? -17.543 5.767 33.486 1.00 27.80 560 SER A N 1
ATOM 4175 C CA . SER A 1 560 ? -17.233 5.107 34.742 1.00 27.80 560 SER A CA 1
ATOM 4176 C C . SER A 1 560 ? -18.544 4.529 35.266 1.00 27.80 560 SER A C 1
ATOM 4178 O O . SER A 1 560 ? -19.536 5.228 35.480 1.00 27.80 560 SER A O 1
ATOM 4180 N N . HIS A 1 561 ? -18.583 3.204 35.387 1.00 30.66 561 HIS A N 1
ATOM 4181 C CA . HIS A 1 561 ? -19.607 2.563 36.192 1.00 30.66 561 HIS A CA 1
ATOM 4182 C C . HIS A 1 561 ? -19.556 3.199 37.578 1.00 30.66 561 HIS A C 1
ATOM 4184 O O . HIS A 1 561 ? -18.473 3.375 38.140 1.00 30.66 561 HIS A O 1
ATOM 4190 N N . GLY A 1 562 ? -20.727 3.587 38.080 1.00 32.88 562 GLY A N 1
ATOM 4191 C CA . GLY A 1 562 ? -20.871 4.276 39.348 1.00 32.88 562 GLY A CA 1
ATOM 4192 C C . GLY A 1 562 ? -20.116 3.567 40.466 1.00 32.88 562 GLY A C 1
ATOM 4193 O O . GLY A 1 562 ? -20.508 2.501 40.927 1.00 32.88 562 GLY A O 1
ATOM 4194 N N . SER A 1 563 ? -19.056 4.214 40.926 1.00 28.27 563 SER A N 1
ATOM 4195 C CA . SER A 1 563 ? -18.595 4.139 42.301 1.00 28.27 563 SER A CA 1
ATOM 4196 C C . SER A 1 563 ? -17.808 5.414 42.566 1.00 28.27 563 SER A C 1
ATOM 4198 O O . SER A 1 563 ? -16.627 5.507 42.230 1.00 28.27 563 SER A O 1
ATOM 4200 N N . ASP A 1 564 ? -18.484 6.405 43.145 1.00 31.22 564 ASP A N 1
ATOM 4201 C CA . ASP A 1 564 ? -17.844 7.531 43.815 1.00 31.22 564 ASP A CA 1
ATOM 4202 C C . ASP A 1 564 ? -16.937 6.983 44.926 1.00 31.22 564 ASP A C 1
ATOM 4204 O O . ASP A 1 564 ? -17.352 6.766 46.064 1.00 31.22 564 ASP A O 1
ATOM 4208 N N . LEU A 1 565 ? -15.678 6.724 44.588 1.00 28.72 565 LEU A N 1
ATOM 4209 C CA . LEU A 1 565 ? -14.610 6.516 45.550 1.00 28.72 565 LEU A CA 1
ATOM 4210 C C . LEU A 1 565 ? -13.637 7.680 45.401 1.00 28.72 565 LEU A C 1
ATOM 4212 O O . LEU A 1 565 ? -12.856 7.763 44.454 1.00 28.72 565 LEU A O 1
ATOM 4216 N N . MET A 1 566 ? -13.721 8.604 46.361 1.00 27.03 566 MET A N 1
ATOM 4217 C CA . MET A 1 566 ? -12.755 9.678 46.576 1.00 27.03 566 MET A CA 1
ATOM 4218 C C . MET A 1 566 ? -11.327 9.114 46.571 1.00 27.03 566 MET A C 1
ATOM 4220 O O . MET A 1 566 ? -10.875 8.519 47.549 1.00 27.03 566 MET A O 1
ATOM 4224 N N . ASN A 1 567 ? -10.588 9.351 45.489 1.00 26.08 567 ASN A N 1
ATOM 4225 C CA . ASN A 1 567 ? -9.152 9.104 45.432 1.00 26.08 567 ASN A CA 1
ATOM 4226 C C . ASN A 1 567 ? -8.408 10.184 46.235 1.00 26.08 567 ASN A C 1
ATOM 4228 O O . ASN A 1 567 ? -7.976 11.208 45.702 1.00 26.08 567 ASN A O 1
ATOM 4232 N N . LEU A 1 568 ? -8.240 9.953 47.538 1.00 25.55 568 LEU A N 1
ATOM 4233 C CA . LEU A 1 568 ? -7.294 10.687 48.379 1.00 25.55 568 LEU A CA 1
ATOM 4234 C C . LEU A 1 568 ? -5.859 10.266 48.012 1.00 25.55 568 LEU A C 1
ATOM 4236 O O . LEU A 1 568 ? -5.372 9.222 48.440 1.00 25.55 568 LEU A O 1
ATOM 4240 N N . ARG A 1 569 ? -5.163 11.090 47.218 1.00 25.86 569 ARG A N 1
ATOM 4241 C CA . ARG A 1 569 ? -3.708 10.973 47.014 1.00 25.86 569 ARG A CA 1
ATOM 4242 C C . ARG A 1 569 ? -2.975 11.437 48.277 1.00 25.86 569 ARG A C 1
ATOM 4244 O O . ARG A 1 569 ? -3.006 12.619 48.609 1.00 25.86 569 ARG A O 1
ATOM 4251 N N . VAL A 1 570 ? -2.290 10.517 48.953 1.00 26.06 570 VAL A N 1
ATOM 4252 C CA . VAL A 1 570 ? -1.357 10.814 50.051 1.00 26.06 570 VAL A CA 1
ATOM 4253 C C . VAL A 1 570 ? 0.039 11.011 49.457 1.00 26.06 570 VAL A C 1
ATOM 4255 O O . VAL A 1 570 ? 0.599 10.084 48.877 1.00 26.06 570 VAL A O 1
ATOM 4258 N N . TYR A 1 571 ? 0.607 12.211 49.590 1.00 25.73 571 TYR A N 1
ATOM 4259 C CA . TYR A 1 571 ? 2.012 12.473 49.262 1.00 25.73 571 TYR A CA 1
ATOM 4260 C C . TYR A 1 571 ? 2.877 12.293 50.519 1.00 25.73 571 TYR A C 1
ATOM 4262 O O . TYR A 1 571 ? 2.552 12.884 51.550 1.00 25.73 571 TYR A O 1
ATOM 4270 N N . PRO A 1 572 ? 3.990 11.540 50.469 1.00 25.47 572 PRO A N 1
ATOM 4271 C CA . PRO A 1 572 ? 4.963 11.530 51.548 1.00 25.47 572 PRO A CA 1
ATOM 4272 C C . PRO A 1 572 ? 5.939 12.697 51.354 1.00 25.47 572 PRO A C 1
ATOM 4274 O O . PRO A 1 572 ? 6.753 12.686 50.433 1.00 25.47 572 PRO A O 1
ATOM 4277 N N . THR A 1 573 ? 5.888 13.708 52.218 1.00 28.72 573 THR A N 1
ATOM 4278 C CA . THR A 1 573 ? 6.924 14.750 52.293 1.00 28.72 573 THR A CA 1
ATOM 4279 C C . THR A 1 573 ? 7.724 14.604 53.580 1.00 28.72 573 THR A C 1
ATOM 4281 O O . THR A 1 573 ? 7.266 14.928 54.673 1.00 28.72 573 THR A O 1
ATOM 4284 N N . ASN A 1 574 ? 8.963 14.131 53.434 1.00 28.44 574 ASN A N 1
ATOM 4285 C CA . ASN A 1 574 ? 10.025 14.392 54.398 1.00 28.44 574 ASN A CA 1
ATOM 4286 C C . ASN A 1 574 ? 10.592 15.797 54.139 1.00 28.44 574 ASN A C 1
ATOM 4288 O O . ASN A 1 574 ? 10.827 16.167 52.993 1.00 28.44 574 ASN A O 1
ATOM 4292 N N . HIS A 1 575 ? 10.884 16.499 55.234 1.00 28.83 575 HIS A N 1
ATOM 4293 C CA . HIS A 1 575 ? 11.543 17.804 55.378 1.00 28.83 575 HIS A CA 1
ATOM 4294 C C . HIS A 1 575 ? 10.672 19.064 55.533 1.00 28.83 575 HIS A C 1
ATOM 4296 O O . HIS A 1 575 ? 9.839 19.430 54.713 1.00 28.83 575 HIS A O 1
ATOM 4302 N N . ARG A 1 576 ? 10.968 19.738 56.657 1.00 26.42 576 ARG A N 1
ATOM 4303 C CA . ARG A 1 576 ? 10.536 21.064 57.109 1.00 26.42 576 ARG A CA 1
ATOM 4304 C C . ARG A 1 576 ? 10.637 22.118 56.005 1.00 26.42 576 ARG A C 1
ATOM 4306 O O . ARG A 1 576 ? 11.724 22.293 55.467 1.00 26.42 576 ARG A O 1
ATOM 4313 N N . LEU A 1 577 ? 9.591 22.929 55.843 1.00 24.84 577 LEU A N 1
ATOM 4314 C CA . LEU A 1 577 ? 9.709 24.374 55.625 1.00 24.84 577 LEU A CA 1
ATOM 4315 C C . LEU A 1 577 ? 8.397 25.089 55.980 1.00 24.84 577 LEU A C 1
ATOM 4317 O O . LEU A 1 577 ? 7.308 24.526 55.934 1.00 24.84 577 LEU A O 1
ATOM 4321 N N . VAL A 1 578 ? 8.578 26.319 56.443 1.00 24.05 578 VAL A N 1
ATOM 4322 C CA . VAL A 1 578 ? 7.646 27.189 57.159 1.00 24.05 578 VAL A CA 1
ATOM 4323 C C . VAL A 1 578 ? 6.904 28.114 56.181 1.00 24.05 578 VAL A C 1
ATOM 4325 O O . VAL A 1 578 ? 7.472 28.534 55.181 1.00 24.05 578 VAL A O 1
ATOM 4328 N N . SER A 1 579 ? 5.664 28.458 56.555 1.00 24.80 579 SER A N 1
ATOM 4329 C CA . SER A 1 579 ? 4.849 29.628 56.165 1.00 24.80 579 SER A CA 1
ATOM 4330 C C . SER A 1 579 ? 4.489 29.859 54.691 1.00 24.80 579 SER A C 1
ATOM 4332 O O . SER A 1 579 ? 5.322 30.268 53.892 1.00 24.80 579 SER A O 1
ATOM 4334 N N . SER A 1 580 ? 3.188 29.798 54.389 1.00 23.50 580 SER A N 1
ATOM 4335 C CA . SER A 1 580 ? 2.350 30.969 54.054 1.00 23.50 580 SER A CA 1
ATOM 4336 C C . SER A 1 580 ? 1.056 30.495 53.380 1.00 23.50 580 SER A C 1
ATOM 4338 O O . SER A 1 580 ? 1.089 29.813 52.359 1.00 23.50 580 SER A O 1
ATOM 4340 N N . LEU A 1 581 ? -0.085 30.834 53.979 1.00 29.20 581 LEU A N 1
ATOM 4341 C CA . LEU A 1 581 ? -1.424 30.565 53.457 1.00 29.20 581 LEU A CA 1
ATOM 4342 C C . LEU A 1 581 ? -1.746 31.471 52.262 1.00 29.20 581 LEU A C 1
ATOM 4344 O O . LEU A 1 581 ? -1.620 32.687 52.371 1.00 29.20 581 LEU A O 1
ATOM 4348 N N . SER A 1 582 ? -2.343 30.909 51.210 1.00 23.73 582 SER A N 1
ATOM 4349 C CA . SER A 1 582 ? -3.512 31.531 50.574 1.00 23.73 582 SER A CA 1
ATOM 4350 C C . SER A 1 582 ? -4.307 30.503 49.759 1.00 23.73 582 SER A C 1
ATOM 4352 O O . SER A 1 582 ? -3.729 29.635 49.113 1.00 23.73 582 SER A O 1
ATOM 4354 N N . SER A 1 583 ? -5.634 30.648 49.789 1.00 29.08 583 SER A N 1
ATOM 4355 C CA . SER A 1 583 ? -6.687 29.880 49.099 1.00 29.08 583 SER A CA 1
ATOM 4356 C C . SER A 1 583 ? -7.119 28.550 49.745 1.00 29.08 583 SER A C 1
ATOM 4358 O O . SER A 1 583 ? -6.349 27.618 49.950 1.00 29.08 583 SER A O 1
ATOM 4360 N N . GLY A 1 584 ? -8.393 28.520 50.147 1.00 33.75 584 GLY A N 1
ATOM 4361 C CA . GLY A 1 584 ? -8.967 27.562 51.082 1.00 33.75 584 GLY A CA 1
ATOM 4362 C C . GLY A 1 584 ? -9.229 26.170 50.513 1.00 33.75 584 GLY A C 1
ATOM 4363 O O . GLY A 1 584 ? -9.936 26.005 49.523 1.00 33.75 584 GLY A O 1
ATOM 4364 N N . LYS A 1 585 ? -8.732 25.166 51.238 1.00 27.95 585 LYS A N 1
ATOM 4365 C CA . LYS A 1 585 ? -9.273 23.805 51.312 1.00 27.95 585 LYS A CA 1
ATOM 4366 C C . LYS A 1 585 ? -9.146 23.336 52.764 1.00 27.95 585 LYS A C 1
ATOM 4368 O O . LYS A 1 585 ? -8.081 23.465 53.361 1.00 27.95 585 LYS A O 1
ATOM 4373 N N . LEU A 1 586 ? -10.236 22.825 53.337 1.00 24.44 586 LEU A N 1
ATOM 4374 C CA . LEU A 1 586 ? -10.230 22.145 54.635 1.00 24.44 586 LEU A CA 1
ATOM 4375 C C . LEU A 1 586 ? -9.371 20.877 54.516 1.00 24.44 586 LEU A C 1
ATOM 4377 O O . LEU A 1 586 ? -9.710 19.972 53.759 1.00 24.44 586 LEU A O 1
ATOM 4381 N N . VAL A 1 587 ? -8.262 20.818 55.252 1.00 27.78 587 VAL A N 1
ATOM 4382 C CA . VAL A 1 587 ? -7.455 19.602 55.417 1.00 27.78 587 VAL A CA 1
ATOM 4383 C C . VAL A 1 587 ? -7.830 18.996 56.764 1.00 27.78 587 VAL A C 1
ATOM 4385 O O . VAL A 1 587 ? -7.519 19.566 57.808 1.00 27.78 587 VAL A O 1
ATOM 4388 N N . ALA A 1 588 ? -8.522 17.857 56.752 1.00 28.58 588 ALA A N 1
ATOM 4389 C CA . ALA A 1 588 ? -8.706 17.052 57.953 1.00 28.58 588 ALA A CA 1
ATOM 4390 C C . ALA A 1 588 ? -7.393 16.310 58.244 1.00 28.58 588 ALA A C 1
ATOM 4392 O O . ALA A 1 588 ? -6.956 15.475 57.454 1.00 28.58 588 ALA A O 1
ATOM 4393 N N . VAL A 1 589 ? -6.745 16.636 59.362 1.00 28.14 589 VAL A N 1
ATOM 4394 C CA . VAL A 1 589 ? -5.595 15.884 59.877 1.00 28.14 589 VAL A CA 1
ATOM 4395 C C . VAL A 1 589 ? -6.150 14.764 60.751 1.00 28.14 589 VAL A C 1
ATOM 4397 O O . VAL A 1 589 ? -6.658 15.029 61.836 1.00 28.14 589 VAL A O 1
ATOM 4400 N N . VAL A 1 590 ? -6.091 13.525 60.267 1.00 32.31 590 VAL A N 1
ATOM 4401 C CA . VAL A 1 590 ? -6.475 12.341 61.048 1.00 32.31 590 VAL A CA 1
ATOM 4402 C C . VAL A 1 590 ? -5.235 11.819 61.772 1.00 32.31 590 VAL A C 1
ATOM 4404 O O . VAL A 1 590 ? -4.200 11.576 61.149 1.00 32.31 590 VAL A O 1
ATOM 4407 N N . SER A 1 591 ? -5.327 11.688 63.096 1.00 31.38 591 SER A N 1
ATOM 4408 C CA . SER A 1 591 ? -4.284 11.101 63.941 1.00 31.38 591 SER A CA 1
ATOM 4409 C C . SER A 1 591 ? -4.140 9.605 63.644 1.00 31.38 591 SER A C 1
ATOM 4411 O O . SER A 1 591 ? -5.126 8.912 63.395 1.00 31.38 591 SER A O 1
ATOM 4413 N N . SER A 1 592 ? -2.918 9.074 63.717 1.00 32.47 592 SER A N 1
ATOM 4414 C CA . SER A 1 592 ? -2.613 7.649 63.511 1.00 32.47 592 SER A CA 1
ATOM 4415 C C . SER A 1 592 ? -3.361 6.702 64.463 1.00 32.47 592 SER A C 1
ATOM 4417 O O . SER A 1 592 ? -3.470 5.514 64.167 1.00 32.47 592 SER A O 1
ATOM 4419 N N . SER A 1 593 ? -3.920 7.219 65.560 1.00 34.28 593 SER A N 1
ATOM 4420 C CA . SER A 1 593 ? -4.777 6.484 66.498 1.00 34.28 593 SER A CA 1
ATOM 4421 C C . SER A 1 593 ? -6.177 6.162 65.951 1.00 34.28 593 SER A C 1
ATOM 4423 O O . SER A 1 593 ? -6.739 5.129 66.303 1.00 34.28 593 SER A O 1
ATOM 4425 N N . ASP A 1 594 ? -6.727 6.977 65.046 1.00 32.38 594 ASP A N 1
ATOM 4426 C CA . ASP A 1 594 ? -8.117 6.823 64.574 1.00 32.38 594 ASP A CA 1
ATOM 4427 C C . ASP A 1 594 ? -8.235 5.821 63.408 1.00 32.38 594 ASP A C 1
ATOM 4429 O O . ASP A 1 594 ? -9.288 5.229 63.165 1.00 32.38 594 ASP A O 1
ATOM 4433 N N . LEU A 1 595 ? -7.118 5.552 62.724 1.00 38.75 595 LEU A N 1
ATOM 4434 C CA . LEU A 1 595 ? -7.004 4.542 61.664 1.00 38.75 595 LEU A CA 1
ATOM 4435 C C . LEU A 1 595 ? -7.023 3.098 62.193 1.00 38.75 595 LEU A C 1
ATOM 4437 O O . LEU A 1 595 ? -7.351 2.180 61.439 1.00 38.75 595 LEU A O 1
ATOM 4441 N N . GLN A 1 596 ? -6.686 2.881 63.469 1.00 35.66 596 GLN A N 1
ATOM 4442 C CA . GLN A 1 596 ? -6.754 1.555 64.095 1.00 35.66 596 GLN A CA 1
ATOM 4443 C C . GLN A 1 596 ? -8.190 1.168 64.471 1.00 35.66 596 GLN A C 1
ATOM 4445 O O . GLN A 1 596 ? -8.602 0.046 64.182 1.00 35.66 596 GLN A O 1
ATOM 4450 N N . LEU A 1 597 ? -8.986 2.115 64.977 1.00 35.56 597 LEU A N 1
ATOM 4451 C CA . LEU A 1 597 ? -10.395 1.894 65.326 1.00 35.56 597 LEU A CA 1
ATOM 4452 C C . LEU A 1 597 ? -11.266 1.553 64.103 1.00 35.56 597 LEU A C 1
ATOM 4454 O O . LEU A 1 597 ? -12.099 0.653 64.166 1.00 35.56 597 LEU A O 1
ATOM 4458 N N . MET A 1 598 ? -11.012 2.178 62.946 1.00 37.00 598 MET A N 1
ATOM 4459 C CA . MET A 1 598 ? -11.738 1.852 61.706 1.00 37.00 598 MET A CA 1
ATOM 4460 C C . MET A 1 598 ? -11.344 0.503 61.079 1.00 37.00 598 MET A C 1
ATOM 4462 O O . MET A 1 598 ? -12.108 -0.056 60.289 1.00 37.00 598 MET A O 1
ATOM 4466 N N . ARG A 1 599 ? -10.167 -0.044 61.413 1.00 38.66 599 ARG A N 1
ATOM 4467 C CA . ARG A 1 599 ? -9.753 -1.386 60.968 1.00 38.66 599 ARG A CA 1
ATOM 4468 C C . ARG A 1 599 ? -10.391 -2.491 61.809 1.00 38.66 599 ARG A C 1
ATOM 4470 O O . ARG A 1 599 ? -10.713 -3.540 61.254 1.00 38.66 599 ARG A O 1
ATOM 4477 N N . GLU A 1 600 ? -10.627 -2.246 63.095 1.00 38.22 600 GLU A N 1
ATOM 4478 C CA . GLU A 1 600 ? -11.290 -3.203 63.990 1.00 38.22 600 GLU A CA 1
ATOM 4479 C C . GLU A 1 600 ? -12.806 -3.298 63.733 1.00 38.22 600 GLU A C 1
ATOM 4481 O O . GLU A 1 600 ? -13.349 -4.403 63.718 1.00 38.22 600 GLU A O 1
ATOM 4486 N N . GLU A 1 601 ? -13.484 -2.195 63.385 1.00 37.44 601 GLU A N 1
ATOM 4487 C CA . GLU A 1 601 ? -14.910 -2.241 63.001 1.00 37.44 601 GLU A CA 1
ATOM 4488 C C . GLU A 1 601 ? -15.171 -2.958 61.663 1.00 37.44 601 GLU A C 1
ATOM 4490 O O . GLU A 1 601 ? -16.245 -3.532 61.459 1.00 37.44 601 GLU A O 1
ATOM 4495 N N . ARG A 1 602 ? -14.190 -2.978 60.748 1.00 36.78 602 ARG A N 1
ATOM 4496 C CA . ARG A 1 602 ? -14.304 -3.688 59.460 1.00 36.78 602 ARG A CA 1
ATOM 4497 C C . ARG A 1 602 ? -14.177 -5.204 59.620 1.00 36.78 602 ARG A C 1
ATOM 4499 O O . ARG A 1 602 ? -14.923 -5.934 58.978 1.00 36.78 602 ARG A O 1
ATOM 4506 N N . GLY A 1 603 ? -13.309 -5.666 60.524 1.00 35.94 603 GLY A N 1
ATOM 4507 C CA . GLY A 1 603 ? -13.157 -7.091 60.842 1.00 35.94 603 GLY A CA 1
ATOM 4508 C C . GLY A 1 603 ? -14.369 -7.696 61.562 1.00 35.94 603 GLY A C 1
ATOM 4509 O O . GLY A 1 603 ? -14.659 -8.876 61.391 1.00 35.94 603 GLY A O 1
ATOM 4510 N N . ALA A 1 604 ? -15.129 -6.889 62.311 1.00 36.44 604 ALA A N 1
ATOM 4511 C CA . ALA A 1 604 ? -16.324 -7.345 63.024 1.00 36.44 604 ALA A CA 1
ATOM 4512 C C . ALA A 1 604 ? -17.577 -7.487 62.131 1.00 36.44 604 ALA A C 1
ATOM 4514 O O . ALA A 1 604 ? -18.510 -8.200 62.498 1.00 36.44 604 ALA A O 1
ATOM 4515 N N . ARG A 1 605 ? -17.613 -6.845 60.952 1.00 35.88 605 ARG A N 1
ATOM 4516 C CA . ARG A 1 605 ? -18.756 -6.911 60.016 1.00 35.88 605 ARG A CA 1
ATOM 4517 C C . ARG A 1 605 ? -18.707 -8.079 59.028 1.00 35.88 605 ARG A C 1
ATOM 4519 O O . ARG A 1 605 ? -19.754 -8.454 58.514 1.00 35.88 605 ARG A O 1
ATOM 4526 N N . GLU A 1 606 ? -17.544 -8.683 58.799 1.00 37.72 606 GLU A N 1
ATOM 4527 C CA . GLU A 1 606 ? -17.391 -9.822 57.875 1.00 37.72 606 GLU A CA 1
ATOM 4528 C C . GLU A 1 606 ? -17.583 -11.196 58.555 1.00 37.72 606 GLU A C 1
ATOM 4530 O O . GLU A 1 606 ? -17.689 -12.209 57.870 1.00 37.72 606 GLU A O 1
ATOM 4535 N N . ALA A 1 607 ? -17.706 -11.250 59.889 1.00 33.88 607 ALA A N 1
ATOM 4536 C CA . ALA A 1 607 ? -17.745 -12.500 60.661 1.00 33.88 607 ALA A CA 1
ATOM 4537 C C . ALA A 1 607 ? -19.123 -12.890 61.254 1.00 33.88 607 ALA A C 1
ATOM 4539 O O . ALA A 1 607 ? -19.186 -13.806 62.072 1.00 33.88 607 ALA A O 1
ATOM 4540 N N . GLY A 1 608 ? -20.235 -12.242 60.881 1.00 29.77 608 GLY A N 1
ATOM 4541 C CA . GLY A 1 608 ? -21.518 -12.436 61.577 1.00 29.77 608 GLY A CA 1
ATOM 4542 C C . GLY A 1 608 ? -22.773 -12.396 60.706 1.00 29.77 608 GLY A C 1
ATOM 4543 O O . GLY A 1 608 ? -23.576 -11.481 60.851 1.00 29.77 608 GLY A O 1
ATOM 4544 N N . ILE A 1 609 ? -22.992 -13.407 59.857 1.00 31.61 609 ILE A N 1
ATOM 4545 C CA . ILE A 1 609 ? -24.335 -13.752 59.347 1.00 31.61 609 ILE A CA 1
ATOM 4546 C C . ILE A 1 609 ? -24.551 -15.260 59.515 1.00 31.61 609 ILE A C 1
ATOM 4548 O O . ILE A 1 609 ? -24.400 -16.043 58.584 1.00 31.61 609 ILE A O 1
ATOM 4552 N N . ALA A 1 610 ? -24.891 -15.665 60.738 1.00 28.88 610 ALA A N 1
ATOM 4553 C CA . ALA A 1 610 ? -25.644 -16.880 61.037 1.00 28.88 610 ALA A CA 1
ATOM 4554 C C . ALA A 1 610 ? -26.213 -16.783 62.466 1.00 28.88 610 ALA A C 1
ATOM 4556 O O . ALA A 1 610 ? -25.476 -16.488 63.400 1.00 28.88 610 ALA A O 1
ATOM 4557 N N . ALA A 1 611 ? -27.503 -17.106 62.599 1.00 27.41 611 ALA A N 1
ATOM 4558 C CA . ALA A 1 611 ? -28.286 -17.321 63.824 1.00 27.41 611 ALA A CA 1
ATOM 4559 C C . ALA A 1 611 ? -28.961 -16.109 64.514 1.00 27.41 611 ALA A C 1
ATOM 4561 O O . ALA A 1 611 ? -28.332 -15.294 65.174 1.00 27.41 611 ALA A O 1
ATOM 4562 N N . GLY A 1 612 ? -30.303 -16.144 64.509 1.00 24.95 612 GLY A N 1
ATOM 4563 C CA . GLY A 1 612 ? -31.034 -16.275 65.778 1.00 24.95 612 GLY A CA 1
ATOM 4564 C C . GLY A 1 612 ? -31.842 -15.075 66.281 1.00 24.95 612 GLY A C 1
ATOM 4565 O O . GLY A 1 612 ? -31.342 -14.220 66.996 1.00 24.95 612 GLY A O 1
ATOM 4566 N N . VAL A 1 613 ? -33.138 -15.113 65.975 1.00 26.22 613 VAL A N 1
ATOM 4567 C CA . VAL A 1 613 ? -34.287 -14.450 66.622 1.00 26.22 613 VAL A CA 1
ATOM 4568 C C . VAL A 1 613 ? -34.176 -14.330 68.163 1.00 26.22 613 VAL A C 1
ATOM 4570 O O . VAL A 1 613 ? -33.824 -15.307 68.814 1.00 26.22 613 VAL A O 1
ATOM 4573 N N . VAL A 1 614 ? -34.583 -13.173 68.725 1.00 26.06 614 VAL A N 1
ATOM 4574 C CA . VAL A 1 614 ? -35.518 -12.954 69.873 1.00 26.06 614 VAL A CA 1
ATOM 4575 C C . VAL A 1 614 ? -35.173 -11.669 70.665 1.00 26.06 614 VAL A C 1
ATOM 4577 O O . VAL A 1 614 ? -34.144 -11.594 71.320 1.00 26.06 614 VAL A O 1
ATOM 4580 N N . GLY A 1 615 ? -36.129 -10.724 70.703 1.00 24.00 615 GLY A N 1
ATOM 4581 C CA . GLY A 1 615 ? -36.572 -10.040 71.935 1.00 24.00 615 GLY A CA 1
ATOM 4582 C C . GLY A 1 615 ? -35.924 -8.716 72.389 1.00 24.00 615 GLY A C 1
ATOM 4583 O O . GLY A 1 615 ? -34.785 -8.696 72.828 1.00 24.00 615 GLY A O 1
ATOM 4584 N N . GLY A 1 616 ? -36.751 -7.661 72.497 1.00 23.75 616 GLY A N 1
ATOM 4585 C CA . GLY A 1 616 ? -36.797 -6.854 73.733 1.00 23.75 616 GLY A CA 1
ATOM 4586 C C . GLY A 1 616 ? -36.337 -5.385 73.717 1.00 23.75 616 GLY A C 1
ATOM 4587 O O . GLY A 1 616 ? -35.200 -5.085 74.038 1.00 23.75 616 GLY A O 1
ATOM 4588 N N . THR A 1 617 ? -37.317 -4.485 73.549 1.00 25.09 617 THR A N 1
ATOM 4589 C CA . THR A 1 617 ? -37.589 -3.274 74.373 1.00 25.09 617 THR A CA 1
ATOM 4590 C C . THR A 1 617 ? -36.597 -2.095 74.514 1.00 25.09 617 THR A C 1
ATOM 4592 O O . THR A 1 617 ? -35.589 -2.184 75.201 1.00 25.09 617 THR A O 1
ATOM 4595 N N . SER A 1 618 ? -37.123 -0.926 74.100 1.00 25.80 618 SER A N 1
ATOM 4596 C CA . SER A 1 618 ? -37.227 0.353 74.849 1.00 25.80 618 SER A CA 1
ATOM 4597 C C . SER A 1 618 ? -36.117 1.417 74.787 1.00 25.80 618 SER A C 1
ATOM 4599 O O . SER A 1 618 ? -34.990 1.196 75.208 1.00 25.80 618 SER A O 1
ATOM 4601 N N . GLY A 1 619 ? -36.542 2.648 74.444 1.00 24.70 619 GLY A N 1
ATOM 4602 C CA . GLY A 1 619 ? -35.927 3.919 74.874 1.00 24.70 619 GLY A CA 1
ATOM 4603 C C . GLY A 1 619 ? -35.720 4.946 73.739 1.00 24.70 619 GLY A C 1
ATOM 4604 O O . GLY A 1 619 ? -34.697 4.886 73.082 1.00 24.70 619 GLY A O 1
ATOM 4605 N N . ILE A 1 620 ? -36.693 5.772 73.317 1.00 25.39 620 ILE A N 1
ATOM 4606 C CA . ILE A 1 620 ? -37.192 7.035 73.925 1.00 25.39 620 ILE A CA 1
ATOM 4607 C C . ILE A 1 620 ? -36.440 8.317 73.454 1.00 25.39 620 ILE A C 1
ATOM 4609 O O . ILE A 1 620 ? -35.273 8.503 73.762 1.00 25.39 620 ILE A O 1
ATOM 4613 N N . ILE A 1 621 ? -37.221 9.225 72.819 1.00 26.12 621 ILE A N 1
ATOM 4614 C CA . ILE A 1 621 ? -37.166 10.723 72.803 1.00 26.12 621 ILE A CA 1
ATOM 4615 C C . ILE A 1 621 ? -36.081 11.389 71.925 1.00 26.12 621 ILE A C 1
ATOM 4617 O O . ILE A 1 621 ? -34.908 11.370 72.254 1.00 26.12 621 ILE A O 1
ATOM 4621 N N . THR A 1 622 ? -36.380 11.890 70.713 1.00 23.97 622 THR A N 1
ATOM 4622 C CA . THR A 1 622 ? -37.151 13.083 70.241 1.00 23.97 622 THR A CA 1
ATOM 4623 C C . THR A 1 622 ? -36.387 14.417 70.163 1.00 23.97 622 THR A C 1
ATOM 4625 O O . THR A 1 622 ? -35.693 14.795 71.098 1.00 23.97 622 THR A O 1
ATOM 4628 N N . ARG A 1 623 ? -36.767 15.179 69.113 1.00 24.91 623 ARG A N 1
ATOM 4629 C CA . ARG A 1 623 ? -36.658 16.637 68.844 1.00 24.91 623 ARG A CA 1
ATOM 4630 C C . ARG A 1 623 ? -35.357 17.160 68.227 1.00 24.91 623 ARG A C 1
ATOM 4632 O O . ARG A 1 623 ? -34.287 16.696 68.559 1.00 24.91 623 ARG A O 1
ATOM 4639 N N . SER A 1 624 ? -35.352 18.252 67.458 1.00 21.72 624 SER A N 1
ATOM 4640 C CA . SER A 1 624 ? -36.291 18.895 66.517 1.00 21.72 624 SER A CA 1
ATOM 4641 C C . SER A 1 624 ? -35.562 20.124 65.946 1.00 21.72 624 SER A C 1
ATOM 4643 O O . SER A 1 624 ? -34.908 20.816 66.715 1.00 21.72 624 SER A O 1
ATOM 4645 N N . ARG A 1 625 ? -35.819 20.431 64.670 1.00 24.84 625 ARG A N 1
ATOM 4646 C CA . ARG A 1 625 ? -35.931 21.764 64.030 1.00 24.84 625 ARG A CA 1
ATOM 4647 C C . ARG A 1 625 ? -34.822 22.839 64.145 1.00 24.84 625 ARG A C 1
ATOM 4649 O O . ARG A 1 625 ? -34.577 23.400 65.201 1.00 24.84 625 ARG A O 1
ATOM 4656 N N . SER A 1 626 ? -34.429 23.271 62.937 1.00 23.83 626 SER A N 1
ATOM 4657 C CA . SER A 1 626 ? -34.361 24.653 62.403 1.00 23.83 626 SER A CA 1
ATOM 4658 C C . SER A 1 626 ? -33.363 25.665 62.973 1.00 23.83 626 SER A C 1
ATOM 4660 O O . SER A 1 626 ? -33.440 26.013 64.143 1.00 23.83 626 SER A O 1
ATOM 4662 N N . SER A 1 627 ? -32.578 26.294 62.089 1.00 24.77 627 SER A N 1
ATOM 4663 C CA . SER A 1 627 ? -32.773 27.678 61.584 1.00 24.77 627 SER A CA 1
ATOM 4664 C C . SER A 1 627 ? -31.503 28.098 60.816 1.00 24.77 627 SER A C 1
ATOM 4666 O O . SER A 1 627 ? -30.402 27.927 61.322 1.00 24.77 627 SER A O 1
ATOM 4668 N N . SER A 1 628 ? -31.585 28.402 59.520 1.00 25.83 628 SER A N 1
ATOM 4669 C CA . SER A 1 628 ? -31.525 29.760 58.936 1.00 25.83 628 SER A CA 1
ATOM 4670 C C . SER A 1 628 ? -30.442 30.692 59.503 1.00 25.83 628 SER A C 1
ATOM 4672 O O . SER A 1 628 ? -30.582 31.175 60.623 1.00 25.83 628 SER A O 1
ATOM 4674 N N . ALA A 1 629 ? -29.460 31.058 58.671 1.00 25.67 629 ALA A N 1
ATOM 4675 C CA . ALA A 1 629 ? -28.790 32.360 58.720 1.00 25.67 629 ALA A CA 1
ATOM 4676 C C . ALA A 1 629 ? -28.125 32.682 57.368 1.00 25.67 629 ALA A C 1
ATOM 4678 O O . ALA A 1 629 ? -27.196 32.007 56.931 1.00 25.67 629 ALA A O 1
ATOM 4679 N N . SER A 1 630 ? -28.641 33.720 56.718 1.00 22.84 630 SER A N 1
ATOM 4680 C CA . SER A 1 630 ? -28.047 34.449 55.595 1.00 22.84 630 SER A CA 1
ATOM 4681 C C . SER A 1 630 ? -26.900 35.349 56.085 1.00 22.84 630 SER A C 1
ATOM 4683 O O . SER A 1 630 ? -26.969 35.802 57.223 1.00 22.84 630 SER A O 1
ATOM 4685 N N . PHE A 1 631 ? -25.911 35.656 55.232 1.00 25.12 631 PHE A N 1
ATOM 4686 C CA . PHE A 1 631 ? -25.455 37.015 54.845 1.00 25.12 631 PHE A CA 1
ATOM 4687 C C . PHE A 1 631 ? -24.037 37.008 54.216 1.00 25.12 631 PHE A C 1
ATOM 4689 O O . PHE A 1 631 ? -23.069 36.623 54.858 1.00 25.12 631 PHE A O 1
ATOM 4696 N N . ILE A 1 632 ? -23.977 37.473 52.958 1.00 29.58 632 ILE A N 1
ATOM 4697 C CA . ILE A 1 632 ? -23.069 38.484 52.363 1.00 29.58 632 ILE A CA 1
ATOM 4698 C C . ILE A 1 632 ? -21.572 38.474 52.767 1.00 29.58 632 ILE A C 1
ATOM 4700 O O . ILE A 1 632 ? -21.225 38.978 53.832 1.00 29.58 632 ILE A O 1
ATOM 4704 N N . TYR A 1 633 ? -20.670 38.064 51.864 1.00 31.75 633 TYR A N 1
ATOM 4705 C CA . TYR A 1 633 ? -19.956 38.893 50.862 1.00 31.75 633 TYR A CA 1
ATOM 4706 C C . TYR A 1 633 ? -19.208 37.988 49.876 1.00 31.75 633 TYR A C 1
ATOM 4708 O O . TYR A 1 633 ? -18.752 36.908 50.318 1.00 31.75 633 TYR A O 1
#

Nearest PDB structures (foldseek):
  9g11-assembly1_A  TM=8.817E-01  e=3.891E-21  Arabidopsis thaliana
  7aar-assembly1_A  TM=8.692E-01  e=1.140E-19  Arabidopsis thaliana
  8jli-assembly1_B  TM=7.211E-01  e=7.107E-14  Homo sapiens
  8tth-assembly1_A  TM=7.651E-01  e=4.429E-08  Staphylococcus aureus
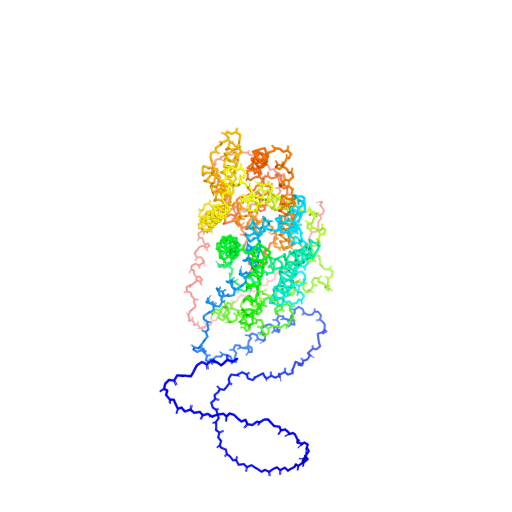  7yr5-assembly1_A  TM=8.080E-01  e=9.659E-07  Homo sapiens

Secondary structure (DSSP, 8-state):
-PPPPPTT--------------------------------S-PPP----------S--HHHHHHHHHHHHHHHHHH--S---TTPPPHHHHHHHHHHHHHHHHHHHHHHHHHHHHHHHHHHHHHT--HHHHHHHHHHHHHHHHHHHHHHHHHHHHH-HHHHHHHHHHHHHHHHHHHHT--SHHHHHHHHHHHHHHHHHHHHHHHHHHHHHS-HHHHHHHHHHHHHHHHHHHHHHHHHHHHHHHH---HHHHHHHHHHHTTHHHHHHHHHHHHSPPPHHHHHHTT-HHHHHHHHHHH-S-HHHHHHHHHHHHHHHHHHHHHTTS--S-PPPPHHHHHS-SSHHHHHHHHHHHHHHHHHHHTSHHHHHHTHHHHHHHTT---HHHHHHHHHHHHHHHHHHHHHHHHHHHHH-HHHHHHHHHHHHHHHHHHHHHHHHTT--HHHHHHHHHHHHHHHHTTHHHHHHHHHHHHS-TTTHHHHHHHHHHHHHHHHHHHHTTHHHHHHHHHHHHHHHHHHHHHHHHHHHHHHT----TT--HHHHHHHHHHHTTPPPPTTSS------S------------S-------S--------TTHHHHHHHHHHHHSS--------------------------

Mean predicted aligned error: 15.1 Å

Foldseek 3Di:
DDDDDDDDDDDDDDDDDDDDDDDDDDDDDDDDDDDDDDDDDDDDDDDDPPDDDPDDPDPVPLVVVLVVLLVVVVVVPPDDPDPPFDALVRQLLLLLVLLLLLLLLLLQLLQQLLLLLVLCCVVQVDDPLLSLCLNLLLLQLLLVLQVVQVVVCLVPFLLVQLLVLLVLLLQLLLQLLPDPHSVSNSVSSSSNSSSSSNSVNSSLVQSQLLDDPVCSLLSSLSSLLSSLVSNLNSLVLSLVLVVPPPDSSNSSSVSSNVSSVSSVVSNVSSVVHQTRLLSCVLVVNLNSSLVSLVSNDVDSVVSSVVSSVSSVVSSVQVVVVPDPDPQHQQDLCCQVPPPWVLSVLLLVLLLLLLQLLQLLLLLQCLSNQLVLLVLLPDPDSSVSSVLSSLLSVLLSVLQVLLSVCCQPPFQLVLLLQLLVQLLVLLLVLLVCNVVSPHSVSNSVSSSSNSSSSNNHSRSSSLVLLQQQHAPSCSSVSSSVSSSSNSSSSSVSSSCQVVQCVVLNPSRSSNSSSVSSVVSSVCSVQRRDTRHPDDNVVSSVRSCVSVVHDGDPPPRDPDPPDDDPDPPDDDDDDDDDDDDDDDDDDDDDDDDPVVVVVVVVVVVVVVPDDDDDDDDDDDDDDDDDDDDDDDDDD

Solvent-accessible surface area (backbone atoms only — not comparable to full-atom values): 35350 Å² total; per-residue (Å²): 135,82,84,88,83,73,100,75,86,82,85,89,83,87,89,89,88,88,89,87,86,85,90,84,87,87,88,82,89,82,90,80,84,89,80,89,78,81,93,73,84,81,79,88,76,89,75,82,84,78,81,73,83,92,74,77,97,54,82,58,55,64,59,42,48,59,48,48,55,60,48,56,50,64,72,71,62,85,68,77,85,61,92,83,64,75,52,21,68,60,47,42,53,49,51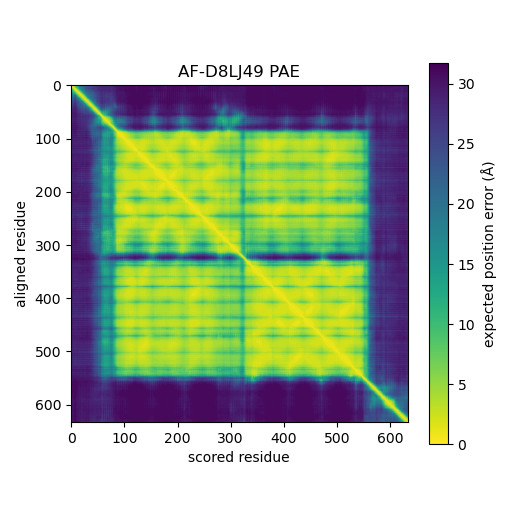,31,50,56,37,24,49,50,30,21,54,50,14,24,54,49,20,24,46,32,48,29,48,64,42,46,34,68,70,69,66,53,51,71,69,57,51,21,44,52,64,10,41,23,33,40,34,13,20,57,21,33,69,52,28,58,63,47,26,71,73,63,35,48,59,53,39,44,41,51,16,32,50,40,24,39,53,9,31,50,39,36,37,70,40,90,46,70,69,45,30,43,52,11,37,42,34,27,11,31,12,41,14,21,25,63,51,45,31,53,52,45,39,53,54,57,36,59,81,91,54,28,66,62,52,49,52,45,26,56,53,28,21,37,52,13,23,31,51,11,21,49,44,31,37,49,36,64,77,74,38,85,55,56,81,54,30,40,28,50,51,41,42,58,61,38,50,64,41,52,52,41,52,59,51,51,75,78,49,80,64,41,28,61,59,31,39,70,70,70,40,47,70,63,14,50,57,46,33,57,49,50,30,85,49,68,64,60,31,50,53,51,50,50,54,50,52,53,53,44,48,59,56,56,48,30,76,78,42,102,52,98,59,57,76,67,47,75,63,44,68,77,56,40,87,50,61,56,60,40,48,33,47,52,43,28,43,46,38,23,39,47,52,32,58,37,40,56,55,33,54,58,40,41,34,40,60,55,38,38,75,34,67,43,81,49,69,70,58,30,34,50,51,37,30,49,33,30,50,34,25,35,54,16,34,61,49,22,71,62,39,54,84,72,70,32,54,37,61,32,39,42,51,13,33,49,45,25,20,55,28,27,42,49,42,14,46,29,51,76,68,65,45,58,36,65,65,45,49,52,35,49,21,48,25,36,19,29,32,21,40,14,45,56,63,47,37,62,52,49,32,63,62,58,41,56,82,80,49,29,70,66,51,41,51,48,18,50,25,48,21,27,35,46,34,8,53,46,31,41,39,43,69,62,43,23,70,76,49,36,62,27,43,38,34,39,52,23,18,55,47,20,49,54,38,35,54,46,44,69,68,62,48,70,69,57,69,96,54,54,65,63,54,46,46,50,48,50,20,59,71,71,73,50,80,84,68,86,77,82,72,71,79,75,83,67,75,92,68,97,67,86,81,78,82,81,80,90,79,86,80,92,84,82,88,83,90,80,85,93,73,93,77,83,84,78,58,83,72,60,63,53,58,60,53,54,58,53,62,62,68,78,75,71,92,79,85,84,91,83,88,83,86,91,85,84,87,88,89,80,84,87,79,91,84,90,84,90,132